Protein AF-A0A259H7H2-F1 (afdb_monomer_lite)

Secondary structure (DSSP, 8-state):
----PPP--------PPPEE-SSSEEEEEEETTTT---S-EEEEEEEEEPPTT--TTT-EEEESS----EEEEETTEEEEEEEEE-TT--EEEEEEETTTT-GGG-TTTTTTTS---TTHHHHHHHHHHHHHHHHHHHHHHHHHHHHTTBGGG-------SSPPTT--HHHHHHHHHS---HHHHHHHHHHHHHTTSEEEEEE--TTSTTEEEEEE-----TT--HHHHHIIIIII-SSSSEEEHHHHHHHHHHTHHHHHHHHHHHHHHTTSB-S-HHHHHHHHHHHHHHHHHHHHHHHHHHHHHHS-HHHHHHHHHHHHHHHHHHHHHHTT-S-TTHHHHHHHHHHHHHHHHTTS-HHHHHHSHHHHHHHHHHHHHHHHHTB-SB-HHHHHHHHHHHHHHHHHHHS-HHHHHHHHHS-HHHHHHHHHHHHHTS--HHHHTTT-

Foldseek 3Di:
DDPDDDDDDDDDDDDFQWDDDDPWKIKTWDDPCVPDDDDKDFKDKDKFFAPPLQFPVFKDKDWPDDDFDWADPHGGIIMTMDGRDDRDGIIIMIMGTPCSVVPPPDVVSVCPVDPPPPQVVVLVVLLCVLVVLLVVLLVVLVVLLLQLAFPVVLDDQAADQDADPPAALLLLLCLAPVDDDLLSLVLLLLVCVLVVQWDWDWDPDPPDPTWIKIFGDPDDCPPDDPLSCCLSDVQRPVDDGMDTPVSSSVSCVVCVVVSSVSSQVSCVVVQFFPPDSLVSLLVSLLVSLVSCLVSLVSQLVSCVVPDHVVVSVVSVVVNVVSVVVNVCSNVPPDDPVVLVVNVVVLVCVVVVVVVDDPCCCVSHPNVSVVVSSVSSVVSSVRRDSTGSVNSVSNSSLVSNLVVLVPDDPVNCVVVCVVPVSVPSVSVSSPSSSVPCVVPPVVPD

Sequence (444 aa):
QSDHHYRYIINYKETLIPQYVNEHTDTIKWDLLNNQQFNNVQHFEAHIHLPEQLNKTNIQVSFSSGHPEVKWINDQYFTFNADDFYITDQILTLSYPKGLMGQTNNPALTAKNTKPFAGSEKLDSLIYWQFVILCLYIVFLYYTARQYGSFAAIGSIPVRYEPPEGISLLQSGYIIDEKNNAQDFLAAVIELASMGYLHIKMMNESYAKDLMYLEKTDKDPDPLTVDQNYLLNRILFLEGDVTQVSSAKKTFFGKFQALNSQLRDGLKLKGILHFDIKIAQRSFIVKSYLAALPVFAFFTYTTFIFYDYKFAGIMIAFMLFFIIYAIGAALGGKDAKMGVYALYFMLLFPFIVLAGSLKVLLVGPMFALPVISLTISYFYRKISHLTGKGLKTYKELLGYKEFVERTELPRLEHLLKDHPEHIEKSLSYALIFTTIKHKFMSKF

Structure (mmCIF, N/CA/C/O backbone):
data_AF-A0A259H7H2-F1
#
_entry.id   AF-A0A259H7H2-F1
#
loop_
_atom_site.group_PDB
_atom_site.id
_atom_site.type_symbol
_atom_site.label_atom_id
_atom_site.label_alt_id
_atom_site.label_comp_id
_atom_site.label_asym_id
_atom_site.label_entity_id
_atom_site.label_seq_id
_atom_site.pdbx_PDB_ins_code
_atom_site.Cartn_x
_atom_site.Cartn_y
_atom_site.Cartn_z
_atom_site.occupancy
_atom_site.B_iso_or_equiv
_atom_site.auth_seq_id
_atom_site.auth_comp_id
_atom_site.auth_asym_id
_atom_site.auth_atom_id
_atom_site.pdbx_PDB_model_num
ATOM 1 N N . GLN A 1 1 ? 66.440 26.274 -61.531 1.00 40.31 1 GLN A N 1
ATOM 2 C CA . GLN A 1 1 ? 65.532 25.195 -61.096 1.00 40.31 1 GLN A CA 1
ATOM 3 C C . GLN A 1 1 ? 64.807 24.715 -62.335 1.00 40.31 1 GLN A C 1
ATOM 5 O O . GLN A 1 1 ? 64.254 25.545 -63.039 1.00 40.31 1 GLN A O 1
ATOM 10 N N . SER A 1 2 ? 64.933 23.437 -62.677 1.00 43.69 2 SER A N 1
ATOM 11 C CA . SER A 1 2 ? 64.184 22.830 -63.776 1.00 43.69 2 SER A CA 1
ATOM 12 C C . SER A 1 2 ? 62.744 22.605 -63.316 1.00 43.69 2 SER A C 1
ATOM 14 O O . SER A 1 2 ? 62.509 21.761 -62.452 1.00 43.69 2 SER A O 1
ATOM 16 N N . ASP A 1 3 ? 61.797 23.371 -63.861 1.00 46.47 3 ASP A N 1
ATOM 17 C CA . ASP A 1 3 ? 60.370 23.093 -63.687 1.00 46.47 3 ASP A CA 1
ATOM 18 C C . ASP A 1 3 ? 60.039 21.812 -64.450 1.00 46.47 3 ASP A C 1
ATOM 20 O O . ASP A 1 3 ? 59.937 21.774 -65.678 1.00 46.47 3 ASP A O 1
ATOM 24 N N . HIS A 1 4 ? 59.945 20.715 -63.708 1.00 55.16 4 HIS A N 1
ATOM 25 C CA . HIS A 1 4 ? 59.465 19.455 -64.243 1.00 55.16 4 HIS A CA 1
ATOM 26 C C . HIS A 1 4 ? 57.936 19.493 -64.255 1.00 55.16 4 HIS A C 1
ATOM 28 O O . HIS A 1 4 ? 57.293 19.303 -63.224 1.00 55.16 4 HIS A O 1
ATOM 34 N N . HIS A 1 5 ? 57.351 19.732 -65.428 1.00 60.19 5 HIS A N 1
ATOM 35 C CA . HIS A 1 5 ? 55.920 19.542 -65.642 1.00 60.19 5 HIS A CA 1
ATOM 36 C C . HIS A 1 5 ? 55.629 18.047 -65.796 1.00 60.19 5 HIS A C 1
ATOM 38 O O . HIS A 1 5 ? 56.093 17.402 -66.738 1.00 60.19 5 HIS A O 1
ATOM 44 N N . TYR A 1 6 ? 54.850 17.492 -64.871 1.00 62.91 6 TYR A N 1
ATOM 45 C CA . TYR A 1 6 ? 54.392 16.108 -64.929 1.00 62.91 6 TYR A CA 1
ATOM 46 C C . TYR A 1 6 ? 52.948 16.072 -65.428 1.00 62.91 6 TYR A C 1
ATOM 48 O O . TYR A 1 6 ? 52.072 16.706 -64.844 1.00 62.91 6 TYR A O 1
ATOM 56 N N . ARG A 1 7 ? 52.693 15.317 -66.503 1.00 71.19 7 ARG A N 1
ATOM 57 C CA . ARG A 1 7 ? 51.336 15.034 -66.983 1.00 71.19 7 ARG A CA 1
ATOM 58 C C . ARG A 1 7 ? 50.889 13.677 -66.453 1.00 71.19 7 ARG A C 1
ATOM 60 O O . ARG A 1 7 ? 51.499 12.662 -66.779 1.00 71.19 7 ARG A O 1
ATOM 67 N N . TYR A 1 8 ? 49.799 13.666 -65.694 1.00 66.81 8 TYR A N 1
ATOM 68 C CA . TYR A 1 8 ? 49.140 12.447 -65.233 1.00 66.81 8 TYR A CA 1
ATOM 69 C C . TYR A 1 8 ? 47.856 12.233 -66.035 1.00 66.81 8 TYR A C 1
ATOM 71 O O . TYR A 1 8 ? 47.101 13.174 -66.262 1.00 66.81 8 TYR A O 1
ATOM 79 N N . ILE A 1 9 ? 47.619 11.001 -66.486 1.00 69.81 9 ILE A N 1
ATOM 80 C CA . ILE A 1 9 ? 46.364 10.595 -67.129 1.00 69.81 9 ILE A CA 1
ATOM 81 C C . ILE A 1 9 ? 45.773 9.486 -66.269 1.00 69.81 9 ILE A C 1
ATOM 83 O O . ILE A 1 9 ? 46.378 8.422 -66.131 1.00 69.81 9 ILE A O 1
ATOM 87 N N . ILE A 1 10 ? 44.607 9.744 -65.681 1.00 65.50 10 ILE A N 1
ATOM 88 C CA . ILE A 1 10 ? 43.907 8.797 -64.814 1.00 65.50 10 ILE A CA 1
ATOM 89 C C . ILE A 1 10 ? 42.631 8.369 -65.533 1.00 65.50 10 ILE A C 1
ATOM 91 O O . ILE A 1 10 ? 41.692 9.147 -65.664 1.00 65.50 10 ILE A O 1
ATOM 95 N N . ASN A 1 11 ? 42.601 7.119 -65.993 1.00 65.25 11 ASN A N 1
ATOM 96 C CA . ASN A 1 11 ? 41.414 6.510 -66.583 1.00 65.25 11 ASN A CA 1
ATOM 97 C C . ASN A 1 11 ? 40.852 5.492 -65.599 1.00 65.25 11 ASN A C 1
ATOM 99 O O . ASN A 1 11 ? 41.526 4.518 -65.262 1.00 65.25 11 ASN A O 1
ATOM 103 N N . TYR A 1 12 ? 39.619 5.697 -65.151 1.00 60.41 12 TYR A N 1
ATOM 104 C CA . TYR A 1 12 ? 38.963 4.771 -64.243 1.00 60.41 12 TYR A CA 1
ATOM 105 C C . TYR A 1 12 ? 37.462 4.714 -64.508 1.00 60.41 12 TYR A C 1
ATOM 107 O O . TYR A 1 12 ? 36.858 5.645 -65.037 1.00 60.41 12 TYR A O 1
ATOM 115 N N . LYS A 1 13 ? 36.867 3.572 -64.163 1.00 63.94 13 LYS A N 1
ATOM 116 C CA . LYS A 1 13 ? 35.430 3.333 -64.241 1.00 63.94 13 LYS A CA 1
ATOM 117 C C . LYS A 1 13 ? 34.931 3.096 -62.828 1.00 63.94 13 LYS A C 1
ATOM 119 O O . LYS A 1 13 ? 35.298 2.098 -62.212 1.00 63.94 13 LYS A O 1
ATOM 124 N N . GLU A 1 14 ? 34.105 4.002 -62.327 1.00 62.03 14 GLU A N 1
ATOM 125 C CA . GLU A 1 14 ? 33.578 3.926 -60.969 1.00 62.03 14 GLU A CA 1
ATOM 126 C C . GLU A 1 14 ? 32.071 3.667 -60.977 1.00 62.03 14 GLU A C 1
ATOM 128 O O . GLU A 1 14 ? 31.337 4.167 -61.828 1.00 62.03 14 GLU A O 1
ATOM 133 N N . THR A 1 15 ? 31.607 2.841 -60.038 1.00 59.81 15 THR A N 1
ATOM 134 C CA . THR A 1 15 ? 30.173 2.619 -59.820 1.00 59.81 15 THR A CA 1
ATOM 135 C C . THR A 1 15 ? 29.727 3.520 -58.681 1.00 59.81 15 THR A C 1
ATOM 137 O O . THR A 1 15 ? 29.912 3.190 -57.510 1.00 59.81 15 THR A O 1
ATOM 140 N N . LEU A 1 16 ? 29.169 4.675 -59.029 1.00 62.53 16 LEU A N 1
ATOM 141 C CA . LEU A 1 16 ? 28.731 5.660 -58.048 1.00 62.53 16 LEU A CA 1
ATOM 142 C C . LEU A 1 16 ? 27.318 5.355 -57.568 1.00 62.53 16 LEU A C 1
ATOM 144 O O . LEU A 1 16 ? 26.417 5.063 -58.356 1.00 62.53 16 LEU A O 1
ATOM 148 N N . ILE A 1 17 ? 27.138 5.444 -56.252 1.00 60.00 17 ILE A N 1
ATOM 149 C CA . ILE A 1 17 ? 25.849 5.233 -55.607 1.00 60.00 17 ILE A CA 1
ATOM 150 C C . ILE A 1 17 ? 25.136 6.584 -55.487 1.00 60.00 17 ILE A C 1
ATOM 152 O O . ILE A 1 17 ? 25.663 7.495 -54.844 1.00 60.00 17 ILE A O 1
ATOM 156 N N . PRO A 1 18 ? 23.940 6.722 -56.069 1.00 63.75 18 PRO A N 1
ATOM 157 C CA . PRO A 1 18 ? 23.133 7.919 -55.913 1.00 63.75 18 PRO A CA 1
ATOM 158 C C . PRO A 1 18 ? 22.669 8.122 -54.470 1.00 63.75 18 PRO A C 1
ATOM 160 O O . PRO A 1 18 ? 22.304 7.181 -53.766 1.00 63.75 18 PRO A O 1
ATOM 163 N N . GLN A 1 19 ? 22.700 9.377 -54.035 1.00 59.31 19 GLN A N 1
ATOM 164 C CA . GLN A 1 19 ? 22.221 9.839 -52.743 1.00 59.31 19 GLN A CA 1
ATOM 165 C C . GLN A 1 19 ? 20.879 10.552 -52.920 1.00 59.31 19 GLN A C 1
ATOM 167 O O . GLN A 1 19 ? 20.743 11.472 -53.735 1.00 59.31 19 GLN A O 1
ATOM 172 N N . TYR A 1 20 ? 19.898 10.132 -52.121 1.00 56.78 20 TYR A N 1
ATOM 173 C CA . TYR A 1 20 ? 18.586 10.763 -52.055 1.00 56.78 20 TYR A CA 1
ATOM 174 C C . TYR A 1 20 ? 18.688 12.105 -51.327 1.00 56.78 20 TYR A C 1
ATOM 176 O O . TYR A 1 20 ? 19.121 12.143 -50.173 1.00 56.78 20 TYR A O 1
ATOM 184 N N . VAL A 1 21 ? 18.298 13.194 -51.996 1.00 51.59 21 VAL A N 1
ATOM 185 C CA . VAL A 1 21 ? 18.372 14.549 -51.424 1.00 51.59 21 VAL A CA 1
ATOM 186 C C . VAL A 1 21 ? 16.986 15.158 -51.225 1.00 51.59 21 VAL A C 1
ATOM 188 O O . VAL A 1 21 ? 16.767 15.730 -50.165 1.00 51.59 21 VAL A O 1
ATOM 191 N N . ASN A 1 22 ? 16.045 15.010 -52.171 1.00 54.28 22 ASN A N 1
ATOM 192 C CA . ASN A 1 22 ? 14.716 15.645 -52.114 1.00 54.28 22 ASN A CA 1
ATOM 193 C C . ASN A 1 22 ? 13.611 14.806 -52.796 1.00 54.28 22 ASN A C 1
ATOM 195 O O . ASN A 1 22 ? 13.895 13.858 -53.522 1.00 54.28 22 ASN A O 1
ATOM 199 N N . GLU A 1 23 ? 12.334 15.178 -52.610 1.00 54.78 23 GLU A N 1
ATOM 200 C CA . GLU A 1 23 ? 11.162 14.443 -53.137 1.00 54.78 23 GLU A CA 1
ATOM 201 C C . GLU A 1 23 ? 11.128 14.270 -54.671 1.00 54.78 23 GLU A C 1
ATOM 203 O O . GLU A 1 23 ? 10.467 13.349 -55.158 1.00 54.78 23 GLU A O 1
ATOM 208 N N . HIS A 1 24 ? 11.877 15.084 -55.428 1.00 57.22 24 HIS A N 1
ATOM 209 C CA . HIS A 1 24 ? 11.812 15.137 -56.896 1.00 57.22 24 HIS A CA 1
ATOM 210 C C . HIS A 1 24 ? 13.124 14.814 -57.640 1.00 57.22 24 HIS A C 1
ATOM 212 O O . HIS A 1 24 ? 13.072 14.573 -58.848 1.00 57.22 24 HIS A O 1
ATOM 218 N N . THR A 1 25 ? 14.283 14.779 -56.970 1.00 64.56 25 THR A N 1
ATOM 219 C CA . THR A 1 25 ? 15.594 14.611 -57.631 1.00 64.56 25 THR A CA 1
ATOM 220 C C . THR A 1 25 ? 16.546 13.694 -56.861 1.00 64.56 25 THR A C 1
ATOM 222 O O . THR A 1 25 ? 16.659 13.774 -55.635 1.00 64.56 25 THR A O 1
ATOM 225 N N . ASP A 1 26 ? 17.268 12.856 -57.608 1.00 72.12 26 ASP A N 1
ATOM 226 C CA . ASP A 1 26 ? 18.377 12.037 -57.115 1.00 72.12 26 ASP A CA 1
ATOM 227 C C . ASP A 1 26 ? 19.703 12.726 -57.473 1.00 72.12 26 ASP A C 1
ATOM 229 O O . ASP A 1 26 ? 19.821 13.361 -58.527 1.00 72.12 26 ASP A O 1
ATOM 233 N N . THR A 1 27 ? 20.709 12.623 -56.598 1.00 74.88 27 THR A N 1
ATOM 234 C CA . THR A 1 27 ? 22.019 13.260 -56.825 1.00 74.88 27 THR A CA 1
ATOM 235 C C . THR A 1 27 ? 23.160 12.257 -56.745 1.00 74.88 27 THR A C 1
ATOM 237 O O . THR A 1 27 ? 23.163 11.373 -55.893 1.00 74.88 27 THR A O 1
ATOM 240 N N . ILE A 1 28 ? 24.159 12.393 -57.610 1.00 76.19 28 ILE A N 1
ATOM 241 C CA . ILE A 1 28 ? 25.431 11.675 -57.508 1.00 76.19 28 ILE A CA 1
ATOM 242 C C . ILE A 1 28 ? 26.509 12.692 -57.173 1.00 76.19 28 ILE A C 1
ATOM 244 O O . ILE A 1 28 ? 26.670 13.677 -57.887 1.00 76.19 28 ILE A O 1
ATOM 248 N N . LYS A 1 29 ? 27.241 12.432 -56.092 1.00 73.38 29 LYS A N 1
ATOM 249 C CA . LYS A 1 29 ? 28.417 13.194 -55.680 1.00 73.38 29 LYS A CA 1
ATOM 250 C C . LYS A 1 29 ? 29.661 12.389 -56.023 1.00 73.38 29 LYS A C 1
ATOM 252 O O . LYS A 1 29 ? 29.806 11.273 -55.527 1.00 73.38 29 LYS A O 1
ATOM 257 N N . TRP A 1 30 ? 30.526 12.945 -56.859 1.00 71.19 30 TRP A N 1
ATOM 258 C CA . TRP A 1 30 ? 31.744 12.294 -57.324 1.00 71.19 30 TRP A CA 1
ATOM 259 C C . TRP A 1 30 ? 32.967 13.153 -57.019 1.00 71.19 30 TRP A C 1
ATOM 261 O O . TRP A 1 30 ? 33.048 14.300 -57.456 1.00 71.19 30 TRP A O 1
ATOM 271 N N . ASP A 1 31 ? 33.915 12.590 -56.275 1.00 74.12 31 ASP A N 1
ATOM 272 C CA . ASP A 1 31 ? 35.268 13.130 -56.165 1.00 74.12 31 ASP A CA 1
ATOM 273 C C . ASP A 1 31 ? 36.122 12.589 -57.320 1.00 74.12 31 ASP A C 1
ATOM 275 O O . ASP A 1 31 ? 36.497 11.416 -57.339 1.00 74.12 31 ASP A O 1
ATOM 279 N N . LEU A 1 32 ? 36.412 13.452 -58.296 1.00 68.94 32 LEU A N 1
ATOM 280 C CA . LEU A 1 32 ? 37.101 13.067 -59.528 1.00 68.94 32 LEU A CA 1
ATOM 281 C C . LEU A 1 32 ? 38.581 12.714 -59.322 1.00 68.94 32 LEU A C 1
ATOM 283 O O . LEU A 1 32 ? 39.168 12.057 -60.186 1.00 68.94 32 LEU A O 1
ATOM 287 N N . LEU A 1 33 ? 39.177 13.129 -58.200 1.00 66.75 33 LEU A N 1
ATOM 288 C CA . LEU A 1 33 ? 40.575 12.856 -57.861 1.00 66.75 33 LEU A CA 1
ATOM 289 C C . LEU A 1 33 ? 40.726 11.642 -56.934 1.00 66.75 33 LEU A C 1
ATOM 291 O O . LEU A 1 33 ? 41.854 11.273 -56.603 1.00 66.75 33 LEU A O 1
ATOM 295 N N . ASN A 1 34 ? 39.613 10.995 -56.554 1.00 58.50 34 ASN A N 1
ATOM 296 C CA . ASN A 1 34 ? 39.560 9.786 -55.728 1.00 58.50 34 ASN A CA 1
ATOM 297 C C . ASN A 1 34 ? 40.529 9.846 -54.530 1.00 58.50 34 ASN A C 1
ATOM 299 O O . ASN A 1 34 ? 41.336 8.938 -54.310 1.00 58.50 34 ASN A O 1
ATOM 303 N N . ASN A 1 35 ? 40.483 10.955 -53.780 1.00 56.53 35 ASN A N 1
ATOM 304 C CA . ASN A 1 35 ? 41.313 11.191 -52.598 1.00 56.53 35 ASN A CA 1
ATOM 305 C C . ASN A 1 35 ? 42.848 11.168 -52.824 1.00 56.53 35 ASN A C 1
ATOM 307 O O . ASN A 1 35 ? 43.611 11.064 -51.857 1.00 56.53 35 ASN A O 1
ATOM 311 N N . GLN A 1 36 ? 43.337 11.251 -54.068 1.00 58.78 36 GLN A N 1
ATOM 312 C CA . GLN A 1 36 ? 44.773 11.360 -54.337 1.00 58.78 36 GLN A CA 1
ATOM 313 C C . GLN A 1 36 ? 45.268 12.787 -54.092 1.00 58.78 36 GLN A C 1
ATOM 315 O O . GLN A 1 36 ? 44.780 13.750 -54.681 1.00 58.78 36 GLN A O 1
ATOM 320 N N . GLN A 1 37 ? 46.275 12.919 -53.226 1.00 57.31 37 GLN A N 1
ATOM 321 C CA . GLN A 1 37 ? 46.863 14.213 -52.892 1.00 57.31 37 GLN A CA 1
ATOM 322 C C . GLN A 1 37 ? 47.901 14.621 -53.934 1.00 57.31 37 GLN A C 1
ATOM 324 O O . GLN A 1 37 ? 49.095 14.356 -53.793 1.00 57.31 37 GLN A O 1
ATOM 329 N N . PHE A 1 38 ? 47.437 15.278 -54.990 1.00 62.97 38 PHE A N 1
ATOM 330 C CA . PHE A 1 38 ? 48.308 16.117 -55.802 1.00 62.97 38 PHE A CA 1
ATOM 331 C C . PHE A 1 38 ? 48.513 17.443 -55.060 1.00 62.97 38 PHE A C 1
ATOM 333 O O . PHE A 1 38 ? 47.587 17.964 -54.449 1.00 62.97 38 PHE A O 1
ATOM 340 N N . ASN A 1 39 ? 49.729 17.984 -55.071 1.00 56.03 39 ASN A N 1
ATOM 341 C CA . ASN A 1 39 ? 49.993 19.323 -54.554 1.00 56.03 39 ASN A CA 1
ATOM 342 C C . ASN A 1 39 ? 50.104 20.260 -55.758 1.00 56.03 39 ASN A C 1
ATOM 344 O O . ASN A 1 39 ? 51.037 20.114 -56.541 1.00 56.03 39 ASN A O 1
ATOM 348 N N . ASN A 1 40 ? 49.172 21.211 -55.873 1.00 61.94 40 ASN A N 1
ATOM 349 C CA . ASN A 1 40 ? 49.157 22.286 -56.873 1.00 61.94 40 ASN A CA 1
ATOM 350 C C . ASN A 1 40 ? 48.965 21.812 -58.337 1.00 61.94 40 ASN A C 1
ATOM 352 O O . ASN A 1 40 ? 49.930 21.563 -59.059 1.00 61.94 40 ASN A O 1
ATOM 356 N N . VAL A 1 41 ? 47.709 21.696 -58.790 1.00 65.94 41 VAL A N 1
ATOM 357 C CA . VAL A 1 41 ? 47.361 21.316 -60.174 1.00 65.94 41 VAL A CA 1
ATOM 358 C C . VAL A 1 41 ? 47.150 22.582 -61.012 1.00 65.94 41 VAL A C 1
ATOM 360 O O . VAL A 1 41 ? 46.176 23.300 -60.818 1.00 65.94 41 VAL A O 1
ATOM 363 N N . GLN A 1 42 ? 48.063 22.847 -61.953 1.00 66.38 42 GLN A N 1
ATOM 364 C CA . GLN A 1 42 ? 48.006 24.032 -62.828 1.00 66.38 42 GLN A CA 1
ATOM 365 C C . GLN A 1 42 ? 46.881 23.956 -63.870 1.00 66.38 42 GLN A C 1
ATOM 367 O O . GLN A 1 42 ? 46.267 24.968 -64.184 1.00 66.38 42 GLN A O 1
ATOM 372 N N . HIS A 1 43 ? 46.609 22.759 -64.397 1.00 71.25 43 HIS A N 1
ATOM 373 C CA . HIS A 1 43 ? 45.567 22.525 -65.393 1.00 71.25 43 HIS A CA 1
ATOM 374 C C . HIS A 1 43 ? 44.899 21.173 -65.147 1.00 71.25 43 HIS A C 1
ATOM 376 O O . HIS A 1 43 ? 45.583 20.151 -65.037 1.00 71.25 43 HIS A O 1
ATOM 382 N N . PHE A 1 44 ? 43.571 21.171 -65.078 1.00 74.19 44 PHE A N 1
ATOM 383 C CA . PHE A 1 44 ? 42.752 19.976 -64.929 1.00 74.19 44 PHE A CA 1
ATOM 384 C C . PHE A 1 44 ? 41.761 19.877 -66.087 1.00 74.19 44 PHE A C 1
ATOM 386 O O . PHE A 1 44 ? 40.985 20.798 -66.325 1.00 74.19 44 PHE A O 1
ATOM 393 N N . GLU A 1 45 ? 41.773 18.743 -66.782 1.00 76.50 45 GLU A N 1
ATOM 394 C CA . GLU A 1 45 ? 40.826 18.406 -67.843 1.00 76.50 45 GLU A CA 1
ATOM 395 C C . GLU A 1 45 ? 40.188 17.058 -67.503 1.00 76.50 45 GLU A C 1
ATOM 397 O O . GLU A 1 45 ? 40.888 16.070 -67.260 1.00 76.50 45 GLU A O 1
ATOM 402 N N . ALA A 1 46 ? 38.856 17.022 -67.474 1.00 77.12 46 ALA A N 1
ATOM 403 C CA . ALA A 1 46 ? 38.095 15.808 -67.214 1.00 77.12 46 ALA A CA 1
ATOM 404 C C . ALA A 1 46 ? 37.179 15.468 -68.388 1.00 77.12 46 ALA A C 1
ATOM 406 O O . ALA A 1 46 ? 36.454 16.315 -68.910 1.00 77.12 46 ALA A O 1
ATOM 407 N N . HIS A 1 47 ? 37.178 14.186 -68.747 1.00 79.81 47 HIS A N 1
ATOM 408 C CA . HIS A 1 47 ? 36.340 13.609 -69.789 1.00 79.81 47 HIS A CA 1
ATOM 409 C C . HIS A 1 47 ? 35.350 12.636 -69.150 1.00 79.81 47 HIS A C 1
ATOM 411 O O . HIS A 1 47 ? 35.751 11.575 -68.673 1.00 79.81 47 HIS A O 1
ATOM 417 N N . ILE A 1 48 ? 34.061 12.982 -69.134 1.00 80.81 48 ILE A N 1
ATOM 418 C CA . ILE A 1 48 ? 33.050 12.211 -68.402 1.00 80.81 48 ILE A CA 1
ATOM 419 C C . ILE A 1 48 ? 32.060 11.581 -69.370 1.00 80.81 48 ILE A C 1
ATOM 421 O O . ILE A 1 48 ? 31.360 12.275 -70.104 1.00 80.81 48 ILE A O 1
ATOM 425 N N . HIS A 1 49 ? 31.987 10.250 -69.320 1.00 81.69 49 HIS A N 1
ATOM 426 C CA . HIS A 1 49 ? 30.993 9.446 -70.023 1.00 81.69 49 HIS A CA 1
ATOM 427 C C . HIS A 1 49 ? 29.872 9.023 -69.074 1.00 81.69 49 HIS A C 1
ATOM 429 O O . HIS A 1 49 ? 30.109 8.357 -68.065 1.00 81.69 49 HIS A O 1
ATOM 435 N N . LEU A 1 50 ? 28.648 9.394 -69.429 1.00 80.44 50 LEU A N 1
ATOM 436 C CA . LEU A 1 50 ? 27.432 9.060 -68.704 1.00 80.44 50 LEU A CA 1
ATOM 437 C C . LEU A 1 50 ? 26.843 7.725 -69.195 1.00 80.44 50 LEU A C 1
ATOM 439 O O . LEU A 1 50 ? 27.042 7.347 -70.352 1.00 80.44 50 LEU A O 1
ATOM 443 N N . PRO A 1 51 ? 26.129 6.989 -68.325 1.00 76.38 51 PRO A N 1
ATOM 444 C CA . PRO A 1 51 ? 25.391 5.790 -68.718 1.00 76.38 51 PRO A CA 1
ATOM 445 C C . PRO A 1 51 ? 24.201 6.139 -69.623 1.00 76.38 51 PRO A C 1
ATOM 447 O O . PRO A 1 51 ? 23.681 7.247 -69.560 1.00 76.38 51 PRO A O 1
ATOM 450 N N . GLU A 1 52 ? 23.701 5.164 -70.392 1.00 73.69 52 GLU A N 1
ATOM 451 C CA . GLU A 1 52 ? 22.645 5.377 -71.405 1.00 73.69 52 GLU A CA 1
ATOM 452 C C . GLU A 1 52 ? 21.345 6.017 -70.877 1.00 73.69 52 GLU A C 1
ATOM 454 O O . GLU A 1 52 ? 20.567 6.594 -71.632 1.00 73.69 52 GLU A O 1
ATOM 459 N N . GLN A 1 53 ? 21.108 5.913 -69.571 1.00 72.69 53 GLN A N 1
ATOM 460 C CA . GLN A 1 53 ? 19.924 6.414 -68.870 1.00 72.69 53 GLN A CA 1
ATOM 461 C C . GLN A 1 53 ? 19.992 7.925 -68.566 1.00 72.69 53 GLN A C 1
ATOM 463 O O . GLN A 1 53 ? 18.983 8.537 -68.203 1.00 72.69 53 GLN A O 1
ATOM 468 N N . LEU A 1 54 ? 21.174 8.530 -68.694 1.00 79.25 54 LEU A N 1
ATOM 469 C CA . LEU A 1 54 ? 21.488 9.896 -68.294 1.00 79.25 54 LEU A CA 1
ATOM 470 C C . LEU A 1 54 ? 21.979 10.702 -69.506 1.00 79.25 54 LEU A C 1
ATOM 472 O O . LEU A 1 54 ? 22.998 10.372 -70.101 1.00 79.25 54 LEU A O 1
ATOM 476 N N . ASN A 1 55 ? 21.272 11.786 -69.830 1.00 78.25 55 ASN A N 1
ATOM 477 C CA . ASN A 1 55 ? 21.505 12.640 -70.992 1.00 78.25 55 ASN A CA 1
ATOM 478 C C . ASN A 1 55 ? 21.567 14.133 -70.609 1.00 78.25 55 ASN A C 1
ATOM 480 O O . ASN A 1 55 ? 21.067 14.560 -69.568 1.00 78.25 55 ASN A O 1
ATOM 484 N N . LYS A 1 56 ? 22.087 14.973 -71.508 1.00 78.62 56 LYS A N 1
ATOM 485 C CA . LYS A 1 56 ? 22.184 16.437 -71.333 1.00 78.62 56 LYS A CA 1
ATOM 486 C C . LYS A 1 56 ? 20.888 17.126 -70.871 1.00 78.62 56 LYS A C 1
ATOM 488 O O . LYS A 1 56 ? 20.945 18.116 -70.150 1.00 78.62 56 LYS A O 1
ATOM 493 N N . THR A 1 57 ? 19.720 16.644 -71.292 1.00 75.06 57 THR A N 1
ATOM 494 C CA . THR A 1 57 ? 18.421 17.263 -70.970 1.00 75.06 57 THR A CA 1
ATOM 495 C C . THR A 1 57 ? 17.874 16.876 -69.598 1.00 75.06 57 THR A C 1
ATOM 497 O O . THR A 1 57 ? 17.006 17.577 -69.081 1.00 75.06 57 THR A O 1
ATOM 500 N N . ASN A 1 58 ? 18.355 15.778 -69.006 1.00 77.81 58 ASN A N 1
ATOM 501 C CA . ASN A 1 58 ? 17.848 15.244 -67.742 1.00 77.81 58 ASN A CA 1
ATOM 502 C C . ASN A 1 58 ? 18.863 15.343 -66.590 1.00 77.81 58 ASN A C 1
ATOM 504 O O . ASN A 1 58 ? 18.581 14.847 -65.502 1.00 77.81 58 ASN A O 1
ATOM 508 N N . ILE A 1 59 ? 20.004 16.008 -66.802 1.00 81.81 59 ILE A N 1
ATOM 509 C CA . ILE A 1 59 ? 21.030 16.221 -65.780 1.00 81.81 59 ILE A CA 1
ATOM 510 C C . ILE A 1 59 ? 21.317 17.705 -65.607 1.00 81.81 59 ILE A C 1
ATOM 512 O O . ILE A 1 59 ? 21.555 18.434 -66.567 1.00 81.81 59 ILE A O 1
ATOM 516 N N . GLN A 1 60 ? 21.409 18.118 -64.350 1.00 79.69 60 GLN A N 1
ATOM 517 C CA . GLN A 1 60 ? 22.028 19.369 -63.955 1.00 79.69 60 GLN A CA 1
ATOM 518 C C . GLN A 1 60 ? 23.395 19.079 -63.327 1.00 79.69 60 GLN A C 1
ATOM 520 O O . GLN A 1 60 ? 23.487 18.372 -62.321 1.00 79.69 60 GLN A O 1
ATOM 525 N N . VAL A 1 61 ? 24.451 19.622 -63.937 1.00 79.56 61 VAL A N 1
ATOM 526 C CA . VAL A 1 61 ? 25.834 19.502 -63.458 1.00 79.56 61 VAL A CA 1
ATOM 527 C C . VAL A 1 61 ? 26.164 20.709 -62.586 1.00 79.56 61 VAL A C 1
ATOM 529 O O . VAL A 1 61 ? 26.021 21.848 -63.031 1.00 79.56 61 VAL A O 1
ATOM 532 N N . SER A 1 62 ? 26.603 20.475 -61.353 1.00 75.94 62 SER A N 1
ATOM 533 C CA . SER A 1 62 ? 27.088 21.519 -60.451 1.00 75.94 62 SER A CA 1
ATOM 534 C C . SER A 1 62 ? 28.386 21.106 -59.761 1.00 75.94 62 SER A C 1
ATOM 536 O O . SER A 1 62 ? 28.668 19.924 -59.566 1.00 75.94 62 SER A O 1
ATOM 538 N N . PHE A 1 63 ? 29.186 22.104 -59.395 1.00 73.44 63 PHE A N 1
ATOM 539 C CA . PHE A 1 63 ? 30.470 21.939 -58.718 1.00 73.44 63 PHE A CA 1
ATOM 540 C C . PHE A 1 63 ? 30.386 22.603 -57.340 1.00 73.44 63 PHE A C 1
ATOM 542 O O . PHE A 1 63 ? 29.736 23.641 -57.200 1.00 73.44 63 PHE A O 1
ATOM 549 N N . SER A 1 64 ? 30.996 22.006 -56.309 1.00 64.31 64 SER A N 1
ATOM 550 C CA . SER A 1 64 ? 30.958 22.562 -54.944 1.00 64.31 64 SER A CA 1
ATOM 551 C C . SER A 1 64 ? 31.796 23.831 -54.775 1.00 64.31 64 SER A C 1
ATOM 553 O O . SER A 1 64 ? 31.485 24.648 -53.911 1.00 64.31 64 SER A O 1
ATOM 555 N N . SER A 1 65 ? 32.817 24.036 -55.607 1.00 57.78 65 SER A N 1
ATOM 556 C CA . SER A 1 65 ? 33.479 25.331 -55.763 1.00 57.78 65 SER A CA 1
ATOM 557 C C . SER A 1 65 ? 33.900 25.539 -57.222 1.00 57.78 65 SER A C 1
ATOM 559 O O . SER A 1 65 ? 34.188 24.580 -57.929 1.00 57.78 65 SER A O 1
ATOM 561 N N . GLY A 1 66 ? 33.861 26.788 -57.694 1.00 62.41 66 GLY A N 1
ATOM 562 C CA . GLY A 1 66 ? 34.098 27.136 -59.100 1.00 62.41 66 GLY A CA 1
ATOM 563 C C . GLY A 1 66 ? 32.904 26.894 -60.040 1.00 62.41 66 GLY A C 1
ATOM 564 O O . GLY A 1 66 ? 31.948 26.188 -59.722 1.00 62.41 66 GLY A O 1
ATOM 565 N N . HIS A 1 67 ? 32.966 27.511 -61.223 1.00 62.47 67 HIS A N 1
ATOM 566 C CA . HIS A 1 67 ? 32.006 27.321 -62.317 1.00 62.47 67 HIS A CA 1
ATOM 567 C C . HIS A 1 67 ? 32.758 27.076 -63.633 1.00 62.47 67 HIS A C 1
ATOM 569 O O . HIS A 1 67 ? 32.747 27.944 -64.508 1.00 62.47 67 HIS A O 1
ATOM 575 N N . PRO A 1 68 ? 33.469 25.940 -63.769 1.00 70.25 68 PRO A N 1
ATOM 576 C CA . PRO A 1 68 ? 34.140 25.617 -65.020 1.00 70.25 68 PRO A CA 1
ATOM 577 C C . PRO A 1 68 ? 33.108 25.477 -66.146 1.00 70.25 68 PRO A C 1
ATOM 579 O O . PRO A 1 68 ? 31.997 24.977 -65.944 1.00 70.25 68 PRO A O 1
ATOM 582 N N . GLU A 1 69 ? 33.465 25.946 -67.339 1.00 73.25 69 GLU A N 1
ATOM 583 C CA . GLU A 1 69 ? 32.588 25.860 -68.503 1.00 73.25 69 GLU A CA 1
ATOM 584 C C . GLU A 1 69 ? 32.482 24.398 -68.963 1.00 73.25 69 GLU A C 1
ATOM 586 O O . GLU A 1 69 ? 33.475 23.773 -69.343 1.00 73.25 69 GLU A O 1
ATOM 591 N N . VAL A 1 70 ? 31.267 23.845 -68.930 1.00 80.00 70 VAL A N 1
ATOM 592 C CA . VAL A 1 70 ? 30.993 22.467 -69.356 1.00 80.00 70 VAL A CA 1
ATOM 593 C C . VAL A 1 70 ? 30.690 22.437 -70.852 1.00 80.00 70 VAL A C 1
ATOM 595 O O . VAL A 1 70 ? 29.663 22.954 -71.301 1.00 80.00 70 VAL A O 1
ATOM 598 N N . LYS A 1 71 ? 31.550 21.775 -71.628 1.00 81.38 71 LYS A N 1
ATOM 599 C CA . LYS A 1 71 ? 31.386 21.584 -73.072 1.00 81.38 71 LYS A CA 1
ATOM 600 C C . LYS A 1 71 ? 30.855 20.183 -73.355 1.00 81.38 71 LYS A C 1
ATOM 602 O O . LYS A 1 71 ? 31.518 19.180 -73.117 1.00 81.38 71 LYS A O 1
ATOM 607 N N . TRP A 1 72 ? 29.635 20.115 -73.876 1.00 81.19 72 TRP A N 1
ATOM 608 C CA . TRP A 1 72 ? 29.009 18.858 -74.285 1.00 81.19 72 TRP A CA 1
ATOM 609 C C . TRP A 1 72 ? 29.440 18.500 -75.705 1.00 81.19 72 TRP A C 1
ATOM 611 O O . TRP A 1 72 ? 29.221 19.285 -76.626 1.00 81.19 72 TRP A O 1
ATOM 621 N N . ILE A 1 73 ? 30.026 17.319 -75.876 1.00 81.06 73 ILE A N 1
ATOM 622 C CA . ILE A 1 73 ? 30.451 16.799 -77.183 1.00 81.06 73 ILE A CA 1
ATOM 623 C C . ILE A 1 73 ? 29.324 15.961 -77.807 1.00 81.06 73 ILE A C 1
ATOM 625 O O . ILE A 1 73 ? 29.121 16.008 -79.017 1.00 81.06 73 ILE A O 1
ATOM 629 N N . ASN A 1 74 ? 28.557 15.234 -76.988 1.00 80.25 74 ASN A N 1
ATOM 630 C CA . ASN A 1 74 ? 27.300 14.578 -77.366 1.00 80.25 74 ASN A CA 1
ATOM 631 C C . ASN A 1 74 ? 26.366 14.478 -76.141 1.00 80.25 74 ASN A C 1
ATOM 633 O O . ASN A 1 74 ? 26.720 14.963 -75.071 1.00 80.25 74 ASN A O 1
ATOM 637 N N . ASP A 1 75 ? 25.192 13.852 -76.265 1.00 79.19 75 ASP A N 1
ATOM 638 C CA . ASP A 1 75 ? 24.196 13.807 -75.180 1.00 79.19 75 ASP A CA 1
ATOM 639 C C . ASP A 1 75 ? 24.650 13.065 -73.910 1.00 79.19 75 ASP A C 1
ATOM 641 O O . ASP A 1 75 ? 24.055 13.277 -72.856 1.00 79.19 75 ASP A O 1
ATOM 645 N N . GLN A 1 76 ? 25.706 12.248 -73.981 1.00 80.75 76 GLN A N 1
ATOM 646 C CA . GLN A 1 76 ? 26.213 11.403 -72.889 1.00 80.75 76 GLN A CA 1
ATOM 647 C C . GLN A 1 76 ? 27.681 11.684 -72.543 1.00 80.75 76 GLN A C 1
ATOM 649 O O . GLN A 1 76 ? 28.260 11.007 -71.696 1.00 80.75 76 GLN A O 1
ATOM 654 N N . TYR A 1 77 ? 28.303 12.661 -73.199 1.00 81.88 77 TYR A N 1
ATOM 655 C CA . TYR A 1 77 ? 29.726 12.936 -73.074 1.00 81.88 77 TYR A CA 1
ATOM 656 C C . TYR A 1 77 ? 29.972 14.434 -72.978 1.00 81.88 77 TYR A C 1
ATOM 658 O O . TYR A 1 77 ? 29.645 15.204 -73.891 1.00 81.88 77 TYR A O 1
ATOM 666 N N . PHE A 1 78 ? 30.582 14.839 -71.869 1.00 83.38 78 PHE A N 1
ATOM 667 C CA . PHE A 1 78 ? 30.971 16.220 -71.639 1.00 83.38 78 PHE A CA 1
ATOM 668 C C . PHE A 1 78 ? 32.391 16.316 -71.100 1.00 83.38 78 PHE A C 1
ATOM 670 O O . PHE A 1 78 ? 32.913 15.395 -70.464 1.00 83.38 78 PHE A O 1
ATOM 677 N N . THR A 1 79 ? 33.000 17.464 -71.365 1.00 81.38 79 THR A N 1
ATOM 678 C CA . THR A 1 79 ? 34.327 17.819 -70.884 1.00 81.38 79 THR A CA 1
ATOM 679 C C . THR A 1 79 ? 34.278 19.157 -70.176 1.00 81.38 79 THR A C 1
ATOM 681 O O . THR A 1 79 ? 33.432 20.008 -70.465 1.00 81.38 79 THR A O 1
ATOM 684 N N . PHE A 1 80 ? 35.171 19.340 -69.216 1.00 81.56 80 PHE A N 1
ATOM 685 C CA . PHE A 1 80 ? 35.382 20.636 -68.595 1.00 81.56 80 PHE A CA 1
ATOM 686 C C . PHE A 1 80 ? 36.853 20.791 -68.233 1.00 81.56 80 PHE A C 1
ATOM 688 O O . PHE A 1 80 ? 37.522 19.814 -67.880 1.00 81.56 80 PHE A O 1
ATOM 695 N N . ASN A 1 81 ? 37.317 22.036 -68.315 1.00 77.31 81 ASN A N 1
ATOM 696 C CA . ASN A 1 81 ? 38.694 22.404 -68.027 1.00 77.31 81 ASN A CA 1
ATOM 697 C C . ASN A 1 81 ? 38.698 23.439 -66.903 1.00 77.31 81 ASN A C 1
ATOM 699 O O . ASN A 1 81 ? 37.824 24.310 -66.856 1.00 77.31 81 ASN A O 1
ATOM 703 N N . ALA A 1 82 ? 39.671 23.339 -66.006 1.00 71.62 82 ALA A N 1
ATOM 704 C CA . ALA A 1 82 ? 39.869 24.285 -64.921 1.00 71.62 82 ALA A CA 1
ATOM 705 C C . ALA A 1 82 ? 41.363 24.591 -64.746 1.00 71.62 82 ALA A C 1
ATOM 707 O O . ALA A 1 82 ? 42.183 23.673 -64.661 1.00 71.62 82 ALA A O 1
ATOM 708 N N . ASP A 1 83 ? 41.688 25.882 -64.688 1.00 67.81 83 ASP A N 1
ATOM 709 C CA . ASP A 1 83 ? 43.039 26.406 -64.463 1.00 67.81 83 ASP A CA 1
ATOM 710 C C . ASP A 1 83 ? 43.200 26.820 -62.988 1.00 67.81 83 ASP A C 1
ATOM 712 O O . ASP A 1 83 ? 42.230 27.259 -62.367 1.00 67.81 83 ASP A O 1
ATOM 716 N N . ASP A 1 84 ? 44.406 26.665 -62.426 1.00 59.34 84 ASP A N 1
ATOM 717 C CA . ASP A 1 84 ? 44.741 26.967 -61.018 1.00 59.34 84 ASP A CA 1
ATOM 718 C C . ASP A 1 84 ? 43.811 26.276 -59.995 1.00 59.34 84 ASP A C 1
ATOM 720 O O . ASP A 1 84 ? 43.123 26.890 -59.171 1.00 59.34 84 ASP A O 1
ATOM 724 N N . PHE A 1 85 ? 43.784 24.943 -60.060 1.00 58.75 85 PHE A N 1
ATOM 725 C CA . PHE A 1 85 ? 42.833 24.100 -59.343 1.00 58.75 85 PHE A CA 1
ATOM 726 C C . PHE A 1 85 ? 43.265 23.865 -57.880 1.00 58.75 85 PHE A C 1
ATOM 728 O O . PHE A 1 85 ? 44.198 23.105 -57.608 1.00 58.75 85 PHE A O 1
ATOM 735 N N . TYR A 1 86 ? 42.580 24.495 -56.914 1.00 55.81 86 TYR A N 1
ATOM 736 C CA . TYR A 1 86 ? 42.774 24.238 -55.478 1.00 55.81 86 TYR A CA 1
ATOM 737 C C . TYR A 1 86 ? 42.032 22.963 -55.046 1.00 55.81 86 TYR A C 1
ATOM 739 O O . TYR A 1 86 ? 40.817 22.847 -55.172 1.00 55.81 86 TYR A O 1
ATOM 747 N N . ILE A 1 87 ? 42.788 22.003 -54.513 1.00 52.75 87 ILE A N 1
ATOM 748 C CA . ILE A 1 87 ? 42.450 20.566 -54.488 1.00 52.75 87 ILE A CA 1
ATOM 749 C C . ILE A 1 87 ? 41.487 20.168 -53.361 1.00 52.75 87 ILE A C 1
ATOM 751 O O . ILE A 1 87 ? 41.080 19.015 -53.270 1.00 52.75 87 ILE A O 1
ATOM 755 N N . THR A 1 88 ? 41.087 21.091 -52.491 1.00 46.00 88 THR A N 1
ATOM 756 C CA . THR A 1 88 ? 40.616 20.648 -51.177 1.00 46.00 88 THR A CA 1
ATOM 757 C C . THR A 1 88 ? 39.128 20.326 -51.065 1.00 46.00 88 THR A C 1
ATOM 759 O O . THR A 1 88 ? 38.809 19.621 -50.129 1.00 46.00 88 THR A O 1
ATOM 762 N N . ASP A 1 89 ? 38.223 20.740 -51.963 1.00 50.12 89 ASP A N 1
ATOM 763 C CA . ASP A 1 89 ? 36.786 20.399 -51.818 1.00 50.12 89 ASP A CA 1
ATOM 764 C C . ASP A 1 89 ? 35.969 20.624 -53.114 1.00 50.12 89 ASP A C 1
ATOM 766 O O . ASP A 1 89 ? 35.078 21.484 -53.183 1.00 50.12 89 ASP A O 1
ATOM 770 N N . GLN A 1 90 ? 36.256 19.862 -54.177 1.00 58.91 90 GLN A N 1
ATOM 771 C CA . GLN A 1 90 ? 35.462 19.902 -55.417 1.00 58.91 90 GLN A CA 1
ATOM 772 C C . GLN A 1 90 ? 34.808 18.564 -55.755 1.00 58.91 90 GLN A C 1
ATOM 774 O O . GLN A 1 90 ? 35.341 17.734 -56.480 1.00 58.91 90 GLN A O 1
ATOM 779 N N . ILE A 1 91 ? 33.596 18.389 -55.228 1.00 64.56 91 ILE A N 1
ATOM 780 C CA . ILE A 1 91 ? 32.697 17.279 -55.523 1.00 64.56 91 ILE A CA 1
ATOM 781 C C . ILE A 1 91 ? 31.851 17.667 -56.740 1.00 64.56 91 ILE A C 1
ATOM 783 O O . ILE A 1 91 ? 31.055 18.612 -56.678 1.00 64.56 91 ILE A O 1
ATOM 787 N N . LEU A 1 92 ? 31.978 16.913 -57.831 1.00 73.19 92 LEU A N 1
ATOM 788 C CA . LEU A 1 92 ? 31.058 16.989 -58.962 1.00 73.19 92 LEU A CA 1
ATOM 789 C C . LEU A 1 92 ? 29.697 16.454 -58.513 1.00 73.19 92 LEU A C 1
ATOM 791 O O . LEU A 1 92 ? 29.580 15.296 -58.113 1.00 73.19 92 LEU A O 1
ATOM 795 N N . THR A 1 93 ? 28.666 17.290 -58.581 1.00 72.94 93 THR A N 1
ATOM 796 C CA . THR A 1 93 ? 27.297 16.905 -58.242 1.00 72.94 93 THR A CA 1
ATOM 797 C C . THR A 1 93 ? 26.452 16.835 -59.510 1.00 72.94 93 THR A C 1
ATOM 799 O O . THR A 1 93 ? 26.204 17.839 -60.172 1.00 72.94 93 THR A O 1
ATOM 802 N N . LEU A 1 94 ? 25.995 15.632 -59.851 1.00 77.00 94 LEU A N 1
ATOM 803 C CA . LEU A 1 94 ? 25.068 15.381 -60.953 1.00 77.00 94 LEU A CA 1
ATOM 804 C C . LEU A 1 94 ? 23.668 15.196 -60.373 1.00 77.00 94 LEU A C 1
ATOM 806 O O . LEU A 1 94 ? 23.441 14.246 -59.626 1.00 77.00 94 LEU A O 1
ATOM 810 N N . SER A 1 95 ? 22.736 16.088 -60.701 1.00 76.31 95 SER A N 1
ATOM 811 C CA . SER A 1 95 ? 21.340 16.008 -60.245 1.00 76.31 95 SER A CA 1
ATOM 812 C C . SER A 1 95 ? 20.425 15.600 -61.394 1.00 76.31 95 SER A C 1
ATOM 814 O O . SER A 1 95 ? 20.503 16.202 -62.461 1.00 76.31 95 SER A O 1
ATOM 816 N N . TYR A 1 96 ? 19.553 14.610 -61.190 1.00 79.44 96 TYR A N 1
ATOM 817 C CA . TYR A 1 96 ? 18.644 14.100 -62.226 1.00 79.44 96 TYR A CA 1
ATOM 818 C C . TYR A 1 96 ? 17.275 13.678 -61.651 1.00 79.44 96 TYR A C 1
ATOM 820 O O . TYR A 1 96 ? 17.143 13.505 -60.434 1.00 79.44 96 TYR A O 1
ATOM 828 N N . PRO A 1 97 ? 16.225 13.539 -62.489 1.00 71.06 97 PRO A N 1
ATOM 829 C CA . PRO A 1 97 ? 14.894 13.134 -62.043 1.00 71.06 97 PRO A CA 1
ATOM 830 C C . PRO A 1 97 ? 14.880 11.781 -61.327 1.00 71.06 97 PRO A C 1
ATOM 832 O O . PRO A 1 97 ? 15.513 10.815 -61.761 1.00 71.06 97 PRO A O 1
ATOM 835 N N . LYS A 1 98 ? 14.107 11.710 -60.241 1.00 66.94 98 LYS A N 1
ATOM 836 C CA . LYS A 1 98 ? 14.015 10.527 -59.380 1.00 66.94 98 LYS A CA 1
ATOM 837 C C . LYS A 1 98 ? 13.606 9.264 -60.148 1.00 66.94 98 LYS A C 1
ATOM 839 O O . LYS A 1 98 ? 12.652 9.278 -60.923 1.00 66.94 98 LYS A O 1
ATOM 844 N N . GLY A 1 99 ? 14.288 8.148 -59.876 1.00 63.16 99 GLY A N 1
ATOM 845 C CA . GLY A 1 99 ? 13.890 6.812 -60.351 1.00 63.16 99 GLY A CA 1
ATOM 846 C C . GLY A 1 99 ? 14.398 6.396 -61.739 1.00 63.16 99 GLY A C 1
ATOM 847 O O . GLY A 1 99 ? 14.196 5.245 -62.123 1.00 63.16 99 GLY A O 1
ATOM 848 N N . LEU A 1 100 ? 15.122 7.263 -62.457 1.00 68.00 100 LEU A N 1
ATOM 849 C CA . LEU A 1 100 ? 15.696 6.953 -63.779 1.00 68.00 100 LEU A CA 1
ATOM 850 C C . LEU A 1 100 ? 16.742 5.824 -63.753 1.00 68.00 100 LEU A C 1
ATOM 852 O O . LEU A 1 100 ? 16.869 5.072 -64.714 1.00 68.00 100 LEU A O 1
ATOM 856 N N . MET A 1 101 ? 17.453 5.669 -62.634 1.00 63.34 101 MET A N 1
ATOM 857 C CA . MET A 1 101 ? 18.508 4.660 -62.452 1.00 63.34 101 MET A CA 1
ATOM 858 C C . MET A 1 101 ? 18.019 3.410 -61.685 1.00 63.34 101 MET A C 1
ATOM 860 O O . MET A 1 101 ? 18.821 2.699 -61.084 1.00 63.34 101 MET A O 1
ATOM 864 N N . GLY A 1 102 ? 16.701 3.149 -61.639 1.00 55.44 102 GLY A N 1
ATOM 865 C CA . GLY A 1 102 ? 16.136 1.911 -61.067 1.00 55.44 102 GLY A CA 1
ATOM 866 C C . GLY A 1 102 ? 16.292 1.741 -59.545 1.00 55.44 102 GLY A C 1
ATOM 867 O O . GLY A 1 102 ? 16.262 0.624 -59.033 1.00 55.44 102 GLY A O 1
ATOM 868 N N . GLN A 1 103 ? 16.466 2.838 -58.804 1.00 56.84 103 GLN A N 1
ATOM 869 C CA . GLN A 1 103 ? 16.803 2.828 -57.371 1.00 56.84 103 GLN A CA 1
ATOM 870 C C . GLN A 1 103 ? 15.649 2.454 -56.432 1.00 56.84 103 GLN A C 1
ATOM 872 O O . GLN A 1 103 ? 15.872 2.262 -55.239 1.00 56.84 103 GLN A O 1
ATOM 877 N N . THR A 1 104 ? 14.419 2.335 -56.930 1.00 47.12 104 THR A N 1
ATOM 878 C CA . THR A 1 104 ? 13.241 2.086 -56.089 1.00 47.12 104 THR A CA 1
ATOM 879 C C . THR A 1 104 ? 13.236 0.712 -55.417 1.00 47.12 104 THR A C 1
ATOM 881 O O . THR A 1 104 ? 12.514 0.549 -54.440 1.00 47.12 104 THR A O 1
ATOM 884 N N . ASN A 1 105 ? 14.074 -0.242 -55.851 1.00 43.56 105 ASN A N 1
ATOM 885 C CA . ASN A 1 105 ? 14.012 -1.629 -55.371 1.00 43.56 105 ASN A CA 1
ATOM 886 C C . ASN A 1 105 ? 15.349 -2.232 -54.897 1.00 43.56 105 ASN A C 1
ATOM 888 O O . ASN A 1 105 ? 15.407 -3.446 -54.705 1.00 43.56 105 ASN A O 1
ATOM 892 N N . ASN A 1 106 ? 16.425 -1.450 -54.710 1.00 44.66 106 ASN A N 1
ATOM 893 C CA . ASN A 1 106 ? 17.733 -2.018 -54.352 1.00 44.66 106 ASN A CA 1
ATOM 894 C C . ASN A 1 106 ? 18.133 -1.724 -52.883 1.00 44.66 106 ASN A C 1
ATOM 896 O O . ASN A 1 106 ? 18.677 -0.654 -52.596 1.00 44.66 106 ASN A O 1
ATOM 900 N N . PRO A 1 107 ? 17.908 -2.662 -51.935 1.00 43.41 107 PRO A N 1
ATOM 901 C CA . PRO A 1 107 ? 18.140 -2.467 -50.494 1.00 43.41 107 PRO A CA 1
ATOM 902 C C . PRO A 1 107 ? 19.616 -2.267 -50.101 1.00 43.41 107 PRO A C 1
ATOM 904 O O . PRO A 1 107 ? 19.920 -1.974 -48.947 1.00 43.41 107 PRO A O 1
ATOM 907 N N . ALA A 1 108 ? 20.549 -2.394 -51.049 1.00 42.12 108 ALA A N 1
ATOM 908 C CA . ALA A 1 108 ? 21.962 -2.089 -50.842 1.00 42.12 108 ALA A CA 1
ATOM 909 C C . ALA A 1 108 ? 22.260 -0.575 -50.771 1.00 42.12 108 ALA A C 1
ATOM 911 O O . ALA A 1 108 ? 23.268 -0.182 -50.185 1.00 42.12 108 ALA A O 1
ATOM 912 N N . LEU A 1 109 ? 21.398 0.287 -51.331 1.00 44.66 109 LEU A N 1
ATOM 913 C CA . LEU A 1 109 ? 21.641 1.738 -51.403 1.00 44.66 109 LEU A CA 1
ATOM 914 C C . LEU A 1 109 ? 21.159 2.483 -50.145 1.00 44.66 109 LEU A C 1
ATOM 916 O O . LEU A 1 109 ? 21.772 3.465 -49.735 1.00 44.66 109 LEU A O 1
ATOM 920 N N . THR A 1 110 ? 20.151 1.959 -49.444 1.00 43.44 110 THR A N 1
ATOM 921 C CA . THR A 1 110 ? 19.761 2.400 -48.091 1.00 43.44 110 THR A CA 1
ATOM 922 C C . THR A 1 110 ? 20.771 1.980 -47.015 1.00 43.44 110 THR A C 1
ATOM 924 O O . THR A 1 110 ? 20.766 2.524 -45.913 1.00 43.44 110 THR A O 1
ATOM 927 N N . ALA A 1 111 ? 21.681 1.051 -47.325 1.00 39.81 111 ALA A N 1
ATOM 928 C CA . ALA A 1 111 ? 22.549 0.424 -46.335 1.00 39.81 111 ALA A CA 1
ATOM 929 C C . ALA A 1 111 ? 23.819 1.199 -45.953 1.00 39.81 111 ALA A C 1
ATOM 931 O O . ALA A 1 111 ? 24.424 0.909 -44.920 1.00 39.81 111 ALA A O 1
ATOM 932 N N . LYS A 1 112 ? 24.264 2.169 -46.759 1.00 41.44 112 LYS A N 1
ATOM 933 C CA . LYS A 1 112 ? 25.526 2.876 -46.472 1.00 41.44 112 LYS A CA 1
ATOM 934 C C . LYS A 1 112 ? 25.356 4.143 -45.627 1.00 41.44 112 LYS A C 1
ATOM 936 O O . LYS A 1 112 ? 26.271 4.471 -44.880 1.00 41.44 112 LYS A O 1
ATOM 941 N N . ASN A 1 113 ? 24.186 4.788 -45.663 1.00 40.59 113 ASN A N 1
ATOM 942 C CA . ASN A 1 113 ? 23.912 6.015 -44.891 1.00 40.59 113 ASN A CA 1
ATOM 943 C C . ASN A 1 113 ? 23.023 5.801 -43.658 1.00 40.59 113 ASN A C 1
ATOM 945 O O . ASN A 1 113 ? 22.919 6.671 -42.800 1.00 40.59 113 ASN A O 1
ATOM 949 N N . THR A 1 114 ? 22.456 4.613 -43.511 1.00 40.81 114 THR A N 1
ATOM 950 C CA . THR A 1 114 ? 21.897 4.119 -42.256 1.00 40.81 114 THR A CA 1
ATOM 951 C C . THR A 1 114 ? 22.389 2.698 -42.145 1.00 40.81 114 THR A C 1
ATOM 953 O O . THR A 1 114 ? 22.049 1.918 -43.022 1.00 40.81 114 THR A O 1
ATOM 956 N N . LYS A 1 115 ? 23.205 2.351 -41.140 1.00 36.94 115 LYS A N 1
ATOM 957 C CA . LYS A 1 115 ? 23.541 0.945 -40.864 1.00 36.94 115 LYS A CA 1
ATOM 958 C C . LYS A 1 115 ? 22.215 0.170 -40.803 1.00 36.94 115 LYS A C 1
ATOM 960 O O . LYS A 1 115 ? 21.509 0.334 -39.806 1.00 36.94 115 LYS A O 1
ATOM 965 N N . PRO A 1 116 ? 21.828 -0.646 -41.802 1.00 36.06 116 PRO A N 1
ATOM 966 C CA . PRO A 1 116 ? 20.644 -1.452 -41.664 1.00 36.06 116 PRO A CA 1
ATOM 967 C C . PRO A 1 116 ? 21.138 -2.669 -40.908 1.00 36.06 116 PRO A C 1
ATOM 969 O O . PRO A 1 116 ? 21.700 -3.613 -41.464 1.00 36.06 116 PRO A O 1
ATOM 972 N N . PHE A 1 117 ? 21.016 -2.603 -39.590 1.00 40.81 117 PHE A N 1
ATOM 973 C CA . PHE A 1 117 ? 21.056 -3.809 -38.797 1.00 40.81 117 PHE A CA 1
ATOM 974 C C . PHE A 1 117 ? 19.967 -4.727 -39.368 1.00 40.81 117 PHE A C 1
ATOM 976 O O . PHE A 1 117 ? 18.789 -4.366 -39.387 1.00 40.81 117 PHE A O 1
ATOM 983 N N . ALA A 1 118 ? 20.387 -5.851 -39.947 1.00 34.59 118 ALA A N 1
ATOM 984 C CA . ALA A 1 118 ? 19.521 -6.816 -40.602 1.00 34.59 118 ALA A CA 1
ATOM 985 C C . ALA A 1 118 ? 18.396 -7.232 -39.638 1.00 34.59 118 ALA A C 1
ATOM 987 O O . ALA A 1 118 ? 18.629 -7.973 -38.685 1.00 34.59 118 ALA A O 1
ATOM 988 N N . GLY A 1 119 ? 17.187 -6.705 -39.858 1.00 41.16 119 GLY A N 1
ATOM 989 C CA . GLY A 1 119 ? 16.023 -6.971 -39.008 1.00 41.16 119 GLY A CA 1
ATOM 990 C C . GLY A 1 119 ? 15.045 -5.812 -38.787 1.00 41.16 119 GLY A C 1
ATOM 991 O O . GLY A 1 119 ? 14.218 -5.943 -37.890 1.00 41.16 119 GLY A O 1
ATOM 992 N N . SER A 1 120 ? 15.107 -4.706 -39.538 1.00 47.25 120 SER A N 1
ATOM 993 C CA . SER A 1 120 ? 14.338 -3.474 -39.263 1.00 47.25 120 SER A CA 1
ATOM 994 C C . SER A 1 120 ? 12.830 -3.684 -39.056 1.00 47.25 120 SER A C 1
ATOM 996 O O . SER A 1 120 ? 12.289 -3.155 -38.093 1.00 47.25 120 SER A O 1
ATOM 998 N N . GLU A 1 121 ? 12.159 -4.546 -39.828 1.00 50.53 121 GLU A N 1
ATOM 999 C CA . GLU A 1 121 ? 10.721 -4.804 -39.608 1.00 50.53 121 GLU A CA 1
ATOM 1000 C C . GLU A 1 121 ? 10.427 -5.628 -38.338 1.00 50.53 121 GLU A C 1
ATOM 1002 O O . GLU A 1 121 ? 9.397 -5.449 -37.691 1.00 50.53 121 GLU A O 1
ATOM 1007 N N . LYS A 1 122 ? 11.343 -6.518 -37.928 1.00 48.50 122 LYS A N 1
ATOM 1008 C CA . LYS A 1 122 ? 11.212 -7.287 -36.675 1.00 48.50 122 LYS A CA 1
ATOM 1009 C C . LYS A 1 122 ? 11.627 -6.469 -35.450 1.00 48.50 122 LYS A C 1
ATOM 1011 O O . LYS A 1 122 ? 11.105 -6.708 -34.362 1.00 48.50 122 LYS A O 1
ATOM 1016 N N . LEU A 1 123 ? 12.531 -5.505 -35.613 1.00 51.22 123 LEU A N 1
ATOM 1017 C CA . LEU A 1 123 ? 13.032 -4.647 -34.541 1.00 51.22 123 LEU A CA 1
ATOM 1018 C C . LEU A 1 123 ? 12.059 -3.523 -34.181 1.00 51.22 123 LEU A C 1
ATOM 1020 O O . LEU A 1 123 ? 11.907 -3.250 -32.996 1.00 51.22 123 LEU A O 1
ATOM 1024 N N . ASP A 1 124 ? 11.294 -2.971 -35.122 1.00 56.97 124 ASP A N 1
ATOM 1025 C CA . ASP A 1 124 ? 10.250 -1.992 -34.776 1.00 56.97 124 ASP A CA 1
ATOM 1026 C C . ASP A 1 124 ? 9.208 -2.574 -33.804 1.00 56.97 124 ASP A C 1
ATOM 1028 O O . ASP A 1 124 ? 8.722 -1.885 -32.904 1.00 56.97 124 ASP A O 1
ATOM 1032 N N . SER A 1 125 ? 8.937 -3.884 -33.889 1.00 62.81 125 SER A N 1
ATOM 1033 C CA . SER A 1 125 ? 8.078 -4.570 -32.919 1.00 62.81 125 SER A CA 1
ATOM 1034 C C . SER A 1 125 ? 8.664 -4.576 -31.498 1.00 62.81 125 SER A C 1
ATOM 1036 O O . SER A 1 125 ? 7.906 -4.474 -30.532 1.00 62.81 125 SER A O 1
ATOM 1038 N N . LEU A 1 126 ? 9.997 -4.625 -31.346 1.00 64.44 126 LEU A N 1
ATOM 1039 C CA . LEU A 1 126 ? 10.689 -4.669 -30.048 1.00 64.44 126 LEU A CA 1
ATOM 1040 C C . LEU A 1 126 ? 10.490 -3.390 -29.229 1.00 64.44 126 LEU A C 1
ATOM 1042 O O . LEU A 1 126 ? 10.514 -3.456 -27.999 1.00 64.44 126 LEU A O 1
ATOM 1046 N N . ILE A 1 127 ? 10.199 -2.256 -29.874 1.00 66.81 127 ILE A N 1
ATOM 1047 C CA . ILE A 1 127 ? 9.850 -1.017 -29.171 1.00 66.81 127 ILE A CA 1
ATOM 1048 C C . ILE A 1 127 ? 8.533 -1.166 -28.395 1.00 66.81 127 ILE A C 1
ATOM 1050 O O . ILE A 1 127 ? 8.365 -0.568 -27.338 1.00 66.81 127 ILE A O 1
ATOM 1054 N N . TYR A 1 128 ? 7.608 -2.016 -28.854 1.00 76.38 128 TYR A N 1
ATOM 1055 C CA . TYR A 1 128 ? 6.330 -2.235 -28.173 1.00 76.38 128 TYR A CA 1
ATOM 1056 C C . TYR A 1 128 ? 6.423 -3.250 -27.026 1.00 76.38 128 TYR A C 1
ATOM 1058 O O . TYR A 1 128 ? 5.642 -3.177 -26.074 1.00 76.38 128 TYR A O 1
ATOM 1066 N N . TRP A 1 129 ? 7.410 -4.154 -27.051 1.00 80.44 129 TRP A N 1
ATOM 1067 C CA . TRP A 1 129 ? 7.636 -5.139 -25.982 1.00 80.44 129 TRP A CA 1
ATOM 1068 C C . TRP A 1 129 ? 7.919 -4.494 -24.626 1.00 80.44 129 TRP A C 1
ATOM 1070 O O . TRP A 1 129 ? 7.588 -5.053 -23.580 1.00 80.44 129 TRP A O 1
ATOM 1080 N N . GLN A 1 130 ? 8.461 -3.280 -24.630 1.00 79.25 130 GLN A N 1
ATOM 1081 C CA . GLN A 1 130 ? 8.715 -2.523 -23.413 1.00 79.25 130 GLN A CA 1
ATOM 1082 C C . GLN A 1 130 ? 7.413 -2.187 -22.653 1.00 79.25 130 GLN A C 1
ATOM 1084 O O . GLN A 1 130 ? 7.406 -2.177 -21.423 1.00 79.25 130 GLN A O 1
ATOM 1089 N N . PHE A 1 131 ? 6.292 -1.985 -23.362 1.00 85.44 131 PHE A N 1
ATOM 1090 C CA . PHE A 1 131 ? 4.984 -1.774 -22.737 1.00 85.44 131 PHE A CA 1
ATOM 1091 C C . PHE A 1 131 ? 4.447 -3.067 -22.134 1.00 85.44 131 PHE A C 1
ATOM 1093 O O . PHE A 1 131 ? 3.896 -3.037 -21.039 1.00 85.44 131 PHE A O 1
ATOM 1100 N N . VAL A 1 132 ? 4.667 -4.209 -22.794 1.00 88.62 132 VAL A N 1
ATOM 1101 C CA . VAL A 1 132 ? 4.298 -5.526 -22.250 1.00 88.62 132 VAL A CA 1
ATOM 1102 C C . VAL A 1 132 ? 5.042 -5.781 -20.939 1.00 88.62 132 VAL A C 1
ATOM 1104 O O . VAL A 1 132 ? 4.425 -6.128 -19.934 1.00 88.62 132 VAL A O 1
ATOM 1107 N N . ILE A 1 133 ? 6.353 -5.535 -20.916 1.00 89.00 133 ILE A N 1
ATOM 1108 C CA . ILE A 1 133 ? 7.184 -5.686 -19.714 1.00 89.00 133 ILE A CA 1
ATOM 1109 C C . ILE A 1 133 ? 6.751 -4.703 -18.617 1.00 89.00 133 ILE A C 1
ATOM 1111 O O . ILE A 1 133 ? 6.649 -5.091 -17.453 1.00 89.00 133 ILE A O 1
ATOM 1115 N N . LEU A 1 134 ? 6.441 -3.453 -18.970 1.00 89.06 134 LEU A N 1
ATOM 1116 C CA . LEU A 1 134 ? 5.930 -2.459 -18.026 1.00 89.06 134 LEU A CA 1
ATOM 1117 C C . LEU A 1 134 ? 4.579 -2.885 -17.428 1.00 89.06 134 LEU A C 1
ATOM 1119 O O . LEU A 1 134 ? 4.392 -2.800 -16.216 1.00 89.06 134 LEU A O 1
ATOM 1123 N N . CYS A 1 135 ? 3.658 -3.399 -18.244 1.00 91.25 135 CYS A N 1
ATOM 1124 C CA . CYS A 1 135 ? 2.383 -3.941 -17.781 1.00 91.25 135 CYS A CA 1
ATOM 1125 C C . CYS A 1 135 ? 2.587 -5.129 -16.833 1.00 91.25 135 CYS A C 1
ATOM 1127 O O . CYS A 1 135 ? 1.990 -5.154 -15.757 1.00 91.25 135 CYS A O 1
ATOM 1129 N N . LEU A 1 136 ? 3.465 -6.075 -17.180 1.00 92.44 136 LEU A N 1
ATOM 1130 C CA . LEU A 1 136 ? 3.812 -7.203 -16.309 1.00 92.44 136 LEU A CA 1
ATOM 1131 C C . LEU A 1 136 ? 4.403 -6.730 -14.975 1.00 92.44 136 LEU A C 1
ATOM 1133 O O . LEU A 1 136 ? 4.054 -7.264 -13.923 1.00 92.44 136 LEU A O 1
ATOM 1137 N N . TYR A 1 137 ? 5.236 -5.691 -14.995 1.00 91.81 137 TYR A N 1
ATOM 1138 C CA . TYR A 1 137 ? 5.785 -5.086 -13.786 1.00 91.81 137 TYR A CA 1
ATOM 1139 C C . TYR A 1 137 ? 4.704 -4.427 -12.910 1.00 91.81 137 TYR A C 1
ATOM 1141 O O . TYR A 1 137 ? 4.694 -4.618 -11.694 1.00 91.81 137 TYR A O 1
ATOM 1149 N N . ILE A 1 138 ? 3.743 -3.711 -13.502 1.00 91.38 138 ILE A N 1
ATOM 1150 C CA . ILE A 1 138 ? 2.603 -3.135 -12.765 1.00 91.38 138 ILE A CA 1
ATOM 1151 C C . ILE A 1 138 ? 1.757 -4.247 -12.124 1.00 91.38 138 ILE A C 1
ATOM 1153 O O . ILE A 1 138 ? 1.369 -4.137 -10.958 1.00 91.38 138 ILE A O 1
ATOM 1157 N N . VAL A 1 139 ? 1.509 -5.341 -12.850 1.00 91.62 139 VAL A N 1
ATOM 1158 C CA . VAL A 1 139 ? 0.805 -6.524 -12.328 1.00 91.62 139 VAL A CA 1
ATOM 1159 C C . VAL A 1 139 ? 1.584 -7.153 -11.170 1.00 91.62 139 VAL A C 1
ATOM 1161 O O . VAL A 1 139 ? 1.003 -7.453 -10.127 1.00 91.62 139 VAL A O 1
ATOM 1164 N N . PHE A 1 140 ? 2.905 -7.287 -11.299 1.00 92.06 140 PHE A N 1
ATOM 1165 C CA . PHE A 1 140 ? 3.770 -7.751 -10.216 1.00 92.06 140 PHE A CA 1
ATOM 1166 C C . PHE A 1 140 ? 3.650 -6.856 -8.971 1.00 92.06 140 PHE A C 1
ATOM 1168 O O . PHE A 1 140 ? 3.432 -7.364 -7.866 1.00 92.06 140 PHE A O 1
ATOM 1175 N N . LEU A 1 141 ? 3.713 -5.527 -9.127 1.00 89.31 141 LEU A N 1
ATOM 1176 C CA . LEU A 1 141 ? 3.544 -4.583 -8.015 1.00 89.31 141 LEU A CA 1
ATOM 1177 C C . LEU A 1 141 ? 2.176 -4.724 -7.348 1.00 89.31 141 LEU A C 1
ATOM 1179 O O . LEU A 1 141 ? 2.106 -4.723 -6.120 1.00 89.31 141 LEU A O 1
ATOM 1183 N N . TYR A 1 142 ? 1.109 -4.909 -8.127 1.00 88.25 142 TYR A N 1
ATOM 1184 C CA . TYR A 1 142 ? -0.231 -5.159 -7.602 1.00 88.25 142 TYR A CA 1
ATOM 1185 C C . TYR A 1 142 ? -0.279 -6.416 -6.715 1.00 88.25 142 TYR A C 1
ATOM 1187 O O . TYR A 1 142 ? -0.754 -6.352 -5.576 1.00 88.25 142 TYR A O 1
ATOM 1195 N N . TYR A 1 143 ? 0.268 -7.544 -7.183 1.00 87.69 143 TYR A N 1
ATOM 1196 C CA . TYR A 1 143 ? 0.327 -8.779 -6.389 1.00 87.69 143 TYR A CA 1
ATOM 1197 C C . TYR A 1 143 ? 1.175 -8.619 -5.127 1.00 87.69 143 TYR A C 1
ATOM 1199 O O . TYR A 1 143 ? 0.792 -9.084 -4.052 1.00 87.69 143 TYR A O 1
ATOM 1207 N N . THR A 1 144 ? 2.303 -7.924 -5.237 1.00 84.94 144 THR A N 1
ATOM 1208 C CA . THR A 1 144 ? 3.224 -7.724 -4.116 1.00 84.94 144 THR A CA 1
ATOM 1209 C C . THR A 1 144 ? 2.593 -6.813 -3.065 1.00 84.94 144 THR A C 1
ATOM 1211 O O . THR A 1 144 ? 2.565 -7.147 -1.883 1.00 84.94 144 THR A O 1
ATOM 1214 N N . ALA A 1 145 ? 1.986 -5.702 -3.487 1.00 83.00 145 ALA A N 1
ATOM 1215 C CA . ALA A 1 145 ? 1.263 -4.787 -2.608 1.00 83.00 145 ALA A CA 1
ATOM 1216 C C . ALA A 1 145 ? 0.101 -5.487 -1.884 1.00 83.00 145 ALA A C 1
ATOM 1218 O O . ALA A 1 145 ? -0.151 -5.221 -0.707 1.00 83.00 145 ALA A O 1
ATOM 1219 N N . ARG A 1 146 ? -0.579 -6.428 -2.552 1.00 79.19 146 ARG A N 1
ATOM 1220 C CA . ARG A 1 146 ? -1.631 -7.249 -1.941 1.00 79.19 146 ARG A CA 1
ATOM 1221 C C . ARG A 1 146 ? -1.105 -8.136 -0.810 1.00 79.19 146 ARG A C 1
ATOM 1223 O O . ARG A 1 146 ? -1.775 -8.249 0.212 1.00 79.19 146 ARG A O 1
ATOM 1230 N N . GLN A 1 147 ? 0.086 -8.716 -0.949 1.00 78.12 147 GLN A N 1
ATOM 1231 C CA . GLN A 1 147 ? 0.704 -9.518 0.118 1.00 78.12 147 GLN A CA 1
ATOM 1232 C C . GLN A 1 147 ? 1.054 -8.679 1.356 1.00 78.12 147 GLN A C 1
ATOM 1234 O O . GLN A 1 147 ? 0.929 -9.158 2.480 1.00 78.12 147 GLN A O 1
ATOM 1239 N N . TYR A 1 148 ? 1.437 -7.415 1.161 1.00 75.56 148 TYR A N 1
ATOM 1240 C CA . TYR A 1 148 ? 1.797 -6.500 2.250 1.00 75.56 148 TYR A CA 1
ATOM 1241 C C . TYR A 1 148 ? 0.605 -5.786 2.903 1.00 75.56 148 TYR A C 1
ATOM 1243 O O . TYR A 1 148 ? 0.807 -4.963 3.793 1.00 75.56 148 TYR A O 1
ATOM 1251 N N . GLY A 1 149 ? -0.631 -6.119 2.520 1.00 69.56 149 GLY A N 1
ATOM 1252 C CA . GLY A 1 149 ? -1.824 -5.544 3.137 1.00 69.56 149 GLY A CA 1
ATOM 1253 C C . GLY A 1 149 ? -2.278 -4.235 2.493 1.00 69.56 149 GLY A C 1
ATOM 1254 O O . GLY A 1 149 ? -2.674 -3.304 3.184 1.00 69.56 149 GLY A O 1
ATOM 1255 N N . SER A 1 150 ? -2.240 -4.118 1.164 1.00 69.69 150 SER A N 1
ATOM 1256 C CA . SER A 1 150 ? -2.813 -2.944 0.495 1.00 69.69 150 SER A CA 1
ATOM 1257 C C . SER A 1 150 ? -4.347 -2.930 0.535 1.00 69.69 150 SER A C 1
ATOM 1259 O O . SER A 1 150 ? -4.985 -3.906 0.140 1.00 69.69 150 SER A O 1
ATOM 1261 N N . PHE A 1 151 ? -4.951 -1.786 0.881 1.00 62.47 151 PHE A N 1
ATOM 1262 C CA . PHE A 1 151 ? -6.406 -1.584 0.776 1.00 62.47 151 PHE A CA 1
ATOM 1263 C C . PHE A 1 151 ? -6.942 -1.771 -0.655 1.00 62.47 151 PHE A C 1
ATOM 1265 O O . PHE A 1 151 ? -8.114 -2.085 -0.835 1.00 62.47 151 PHE A O 1
ATOM 1272 N N . ALA A 1 152 ? -6.088 -1.662 -1.683 1.00 57.41 152 ALA A N 1
ATOM 1273 C CA . ALA A 1 152 ? -6.453 -1.995 -3.065 1.00 57.41 152 ALA A CA 1
ATOM 1274 C C . ALA A 1 152 ? -6.858 -3.471 -3.258 1.00 57.41 152 ALA A C 1
ATOM 1276 O O . ALA A 1 152 ? -7.421 -3.819 -4.293 1.00 57.41 152 ALA A O 1
ATOM 1277 N N . ALA A 1 153 ? -6.562 -4.341 -2.288 1.00 59.38 153 ALA A N 1
ATOM 1278 C CA . ALA A 1 153 ? -6.959 -5.743 -2.296 1.00 59.38 153 ALA A CA 1
ATOM 1279 C C . ALA A 1 153 ? -8.366 -5.994 -1.728 1.00 59.38 153 ALA A C 1
ATOM 1281 O O . ALA A 1 153 ? -8.875 -7.112 -1.864 1.00 59.38 153 ALA A O 1
ATOM 1282 N N . ILE A 1 154 ? -9.001 -4.995 -1.100 1.00 66.94 154 ILE A N 1
ATOM 1283 C CA . ILE A 1 154 ? -10.404 -5.092 -0.694 1.00 66.94 154 ILE A CA 1
ATOM 1284 C C . ILE A 1 154 ? -11.237 -4.987 -1.972 1.00 66.94 154 ILE A C 1
ATOM 1286 O O . ILE A 1 154 ? -11.553 -3.903 -2.447 1.00 66.94 154 ILE A O 1
ATOM 1290 N N . GLY A 1 155 ? -11.507 -6.139 -2.586 1.00 70.94 155 GLY A N 1
ATOM 1291 C CA . GLY A 1 155 ? -12.467 -6.249 -3.682 1.00 70.94 155 GLY A CA 1
ATOM 1292 C C . GLY A 1 155 ? -13.902 -6.039 -3.189 1.00 70.94 155 GLY A C 1
ATOM 1293 O O . GLY A 1 155 ? -14.143 -5.365 -2.191 1.00 70.94 155 GLY A O 1
ATOM 1294 N N . SER A 1 156 ? -14.868 -6.683 -3.839 1.00 79.25 156 SER A N 1
ATOM 1295 C CA . SER A 1 156 ? -16.261 -6.658 -3.380 1.00 79.25 156 SER A CA 1
ATOM 1296 C C . SER A 1 156 ? -16.387 -7.144 -1.931 1.00 79.25 156 SER A C 1
ATOM 1298 O O . SER A 1 156 ? -15.763 -8.138 -1.539 1.00 79.25 156 SER A O 1
ATOM 1300 N N . ILE A 1 157 ? -17.180 -6.428 -1.135 1.00 82.75 157 ILE A N 1
ATOM 1301 C CA . ILE A 1 157 ? -17.481 -6.748 0.263 1.00 82.75 157 ILE A CA 1
ATOM 1302 C C . ILE A 1 157 ? -18.764 -7.591 0.261 1.00 82.75 157 ILE A C 1
ATOM 1304 O O . ILE A 1 157 ? -19.830 -7.053 -0.032 1.00 82.75 157 ILE A O 1
ATOM 1308 N N . PRO A 1 158 ? -18.690 -8.914 0.500 1.00 84.31 158 PRO A N 1
ATOM 1309 C CA . PRO A 1 158 ? -19.887 -9.732 0.610 1.00 84.31 158 PRO A CA 1
ATOM 1310 C C . PRO A 1 158 ? -20.608 -9.408 1.920 1.00 84.31 158 PRO A C 1
ATOM 1312 O O . PRO A 1 158 ? -19.961 -9.215 2.950 1.00 84.31 158 PRO A O 1
ATOM 1315 N N . VAL A 1 159 ? -21.940 -9.386 1.879 1.00 84.38 159 VAL A N 1
ATOM 1316 C CA . VAL A 1 159 ? -22.774 -9.263 3.082 1.00 84.38 159 VAL A CA 1
ATOM 1317 C C . VAL A 1 159 ? -22.503 -10.458 3.994 1.00 84.38 159 VAL A C 1
ATOM 1319 O O . VAL A 1 159 ? -22.426 -11.596 3.522 1.00 84.38 159 VAL A O 1
ATOM 1322 N N . ARG A 1 160 ? -22.344 -10.203 5.292 1.00 82.12 160 ARG A N 1
ATOM 1323 C CA . ARG A 1 160 ? -22.065 -11.230 6.298 1.00 82.12 160 ARG A CA 1
ATOM 1324 C C . ARG A 1 160 ? -23.084 -11.148 7.426 1.00 82.12 160 ARG A C 1
ATOM 1326 O O . ARG A 1 160 ? -23.340 -10.061 7.914 1.00 82.12 160 ARG A O 1
ATOM 1333 N N . TYR A 1 161 ? -23.631 -12.285 7.844 1.00 78.38 161 TYR A N 1
ATOM 1334 C CA . TYR A 1 161 ? -24.658 -12.348 8.894 1.00 78.38 161 TYR A CA 1
ATOM 1335 C C . TYR A 1 161 ? -24.085 -12.342 10.311 1.00 78.38 161 TYR A C 1
ATOM 1337 O O . TYR A 1 161 ? -24.805 -12.054 11.258 1.00 78.38 161 TYR A O 1
ATOM 1345 N N . GLU A 1 162 ? -22.795 -12.641 10.455 1.00 79.94 162 GLU A N 1
ATOM 1346 C CA . GLU A 1 162 ? -22.142 -12.786 11.752 1.00 79.94 162 GLU A CA 1
ATOM 1347 C C . GLU A 1 162 ? -20.901 -11.891 11.860 1.00 79.94 162 GLU A C 1
ATOM 1349 O O . GLU A 1 162 ? -20.168 -11.716 10.870 1.00 79.94 162 GLU A O 1
ATOM 1354 N N . PRO A 1 163 ? -20.636 -11.338 13.059 1.00 83.44 163 PRO A N 1
ATOM 1355 C CA . PRO A 1 163 ? -19.413 -10.598 13.327 1.00 83.44 163 PRO A CA 1
ATOM 1356 C C . PRO A 1 163 ? -18.187 -11.527 13.285 1.00 83.44 163 PRO A C 1
ATOM 1358 O O . PRO A 1 163 ? -18.313 -12.733 13.500 1.00 83.44 163 PRO A O 1
ATOM 1361 N N . PRO A 1 164 ? -16.977 -10.995 13.035 1.00 83.62 164 PRO A N 1
ATOM 1362 C CA . PRO A 1 164 ? -15.760 -11.800 13.041 1.00 83.62 164 PRO A CA 1
ATOM 1363 C C . PRO A 1 164 ? -15.505 -12.432 14.418 1.00 83.62 164 PRO A C 1
ATOM 1365 O O . PRO A 1 164 ? -15.639 -11.788 15.459 1.00 83.62 164 PRO A O 1
ATOM 1368 N N . GLU A 1 165 ? -15.096 -13.697 14.420 1.00 80.75 165 GLU A N 1
ATOM 1369 C CA . GLU A 1 165 ? -14.807 -14.439 15.646 1.00 80.75 165 GLU A CA 1
ATOM 1370 C C . GLU A 1 165 ? -13.506 -13.988 16.319 1.00 80.75 165 GLU A C 1
ATOM 1372 O O . GLU A 1 165 ? -12.511 -13.657 15.668 1.00 80.75 165 GLU A O 1
ATOM 1377 N N . GLY A 1 166 ? -13.498 -14.027 17.655 1.00 82.06 166 GLY A N 1
ATOM 1378 C CA . GLY A 1 166 ? -12.302 -13.778 18.458 1.00 82.06 166 GLY A CA 1
ATOM 1379 C C . GLY A 1 166 ? -11.840 -12.322 18.470 1.00 82.06 166 GLY A C 1
ATOM 1380 O O . GLY A 1 166 ? -10.676 -12.064 18.784 1.00 82.06 166 GLY A O 1
ATOM 1381 N N . ILE A 1 167 ? -12.709 -11.371 18.126 1.00 86.12 167 ILE A N 1
ATOM 1382 C CA . ILE A 1 167 ? -12.420 -9.933 18.131 1.00 86.12 167 ILE A CA 1
ATOM 1383 C C . ILE A 1 167 ? -13.461 -9.238 18.998 1.00 86.12 167 ILE A C 1
ATOM 1385 O O . ILE A 1 167 ? -14.654 -9.395 18.763 1.00 86.12 167 ILE A O 1
ATOM 1389 N N . SER A 1 168 ? -12.996 -8.487 19.997 1.00 88.12 168 SER A N 1
ATOM 1390 C CA . SER A 1 168 ? -13.868 -7.700 20.872 1.00 88.12 168 SER A CA 1
ATOM 1391 C C . SER A 1 168 ? -14.467 -6.509 20.125 1.00 88.12 168 SER A C 1
ATOM 1393 O O . SER A 1 168 ? -13.985 -6.096 19.060 1.00 88.12 168 SER A O 1
ATOM 1395 N N . LEU A 1 169 ? -15.496 -5.898 20.698 1.00 87.31 169 LEU A N 1
ATOM 1396 C CA . LEU A 1 169 ? -16.104 -4.695 20.136 1.00 87.31 169 LEU A CA 1
ATOM 1397 C C . LEU A 1 169 ? -15.120 -3.516 20.097 1.00 87.31 169 LEU A C 1
ATOM 1399 O O . LEU A 1 169 ? -14.991 -2.875 19.056 1.00 87.31 169 LEU A O 1
ATOM 1403 N N . LEU A 1 170 ? -14.308 -3.313 21.141 1.00 85.81 170 LEU A N 1
ATOM 1404 C CA . LEU A 1 170 ? -13.243 -2.296 21.119 1.00 85.81 170 LEU A CA 1
ATOM 1405 C C . LEU A 1 170 ? -12.195 -2.547 20.030 1.00 85.81 170 LEU A C 1
ATOM 1407 O O . LEU A 1 170 ? -11.747 -1.613 19.366 1.00 85.81 170 LEU A O 1
ATOM 1411 N N . GLN A 1 171 ? -11.791 -3.803 19.831 1.00 87.69 171 GLN A N 1
ATOM 1412 C CA . GLN A 1 171 ? -10.873 -4.157 18.750 1.00 87.69 171 GLN A CA 1
ATOM 1413 C C . GLN A 1 171 ? -11.507 -3.919 17.377 1.00 87.69 171 GLN A C 1
ATOM 1415 O O . GLN A 1 171 ? -10.824 -3.475 16.458 1.00 87.69 171 GLN A O 1
ATOM 1420 N N . SER A 1 172 ? -12.806 -4.191 17.243 1.00 87.69 172 SER A N 1
ATOM 1421 C CA . SER A 1 172 ? -13.562 -3.981 16.008 1.00 87.69 172 SER A CA 1
ATOM 1422 C C . SER A 1 172 ? -13.653 -2.496 15.653 1.00 87.69 172 SER A C 1
ATOM 1424 O O . SER A 1 172 ? -13.347 -2.145 14.516 1.00 87.69 172 SER A O 1
ATOM 1426 N N . GLY A 1 173 ? -13.985 -1.632 16.621 1.00 82.12 173 GLY A N 1
ATOM 1427 C CA . GLY A 1 173 ? -13.966 -0.173 16.451 1.00 82.12 173 GLY A CA 1
ATOM 1428 C C . GLY A 1 173 ? -12.586 0.315 16.012 1.00 82.12 173 GLY A C 1
ATOM 1429 O O . GLY A 1 173 ? -12.444 0.890 14.935 1.00 82.12 173 GLY A O 1
ATOM 1430 N N . TYR A 1 174 ? -11.539 -0.082 16.744 1.00 83.50 174 TYR A N 1
ATOM 1431 C CA . TYR A 1 174 ? -10.158 0.278 16.416 1.00 83.50 174 TYR A CA 1
ATOM 1432 C C . TYR A 1 174 ? -9.727 -0.141 14.998 1.00 83.50 174 TYR A C 1
ATOM 1434 O O . TYR A 1 174 ? -9.009 0.597 14.330 1.00 83.50 174 TYR A O 1
ATOM 1442 N N . ILE A 1 175 ? -10.147 -1.314 14.514 1.00 85.19 175 ILE A N 1
ATOM 1443 C CA . ILE A 1 175 ? -9.839 -1.776 13.148 1.00 85.19 175 ILE A CA 1
ATOM 1444 C C . ILE A 1 175 ? -10.545 -0.917 12.083 1.00 85.19 175 ILE A C 1
ATOM 1446 O O . ILE A 1 175 ? -10.033 -0.789 10.970 1.00 85.19 175 ILE A O 1
ATOM 1450 N N . ILE A 1 176 ? -11.718 -0.358 12.392 1.00 78.69 176 ILE A N 1
ATOM 1451 C CA . ILE A 1 176 ? -12.554 0.374 11.433 1.00 78.69 176 ILE A CA 1
ATOM 1452 C C . ILE A 1 176 ? -12.100 1.820 11.268 1.00 78.69 176 ILE A C 1
ATOM 1454 O O . ILE A 1 176 ? -11.960 2.278 10.132 1.00 78.69 176 ILE A O 1
ATOM 1458 N N . ASP A 1 177 ? -11.910 2.537 12.372 1.00 72.94 177 ASP A N 1
ATOM 1459 C CA . ASP A 1 177 ? -11.685 3.985 12.356 1.00 72.94 177 ASP A CA 1
ATOM 1460 C C . ASP A 1 177 ? -10.381 4.429 13.037 1.00 72.94 177 ASP A C 1
ATOM 1462 O O . ASP A 1 177 ? -10.078 5.626 13.054 1.00 72.94 177 ASP A O 1
ATOM 1466 N N . GLU A 1 178 ? -9.597 3.479 13.566 1.00 68.12 178 GLU A N 1
ATOM 1467 C CA . GLU A 1 178 ? -8.379 3.710 14.357 1.00 68.12 178 GLU A CA 1
ATOM 1468 C C . GLU A 1 178 ? -8.598 4.644 15.572 1.00 68.12 178 GLU A C 1
ATOM 1470 O O . GLU A 1 178 ? -7.637 5.137 16.176 1.00 68.12 178 GLU A O 1
ATOM 1475 N N . LYS A 1 179 ? -9.858 4.909 15.949 1.00 65.44 179 LYS A N 1
ATOM 1476 C C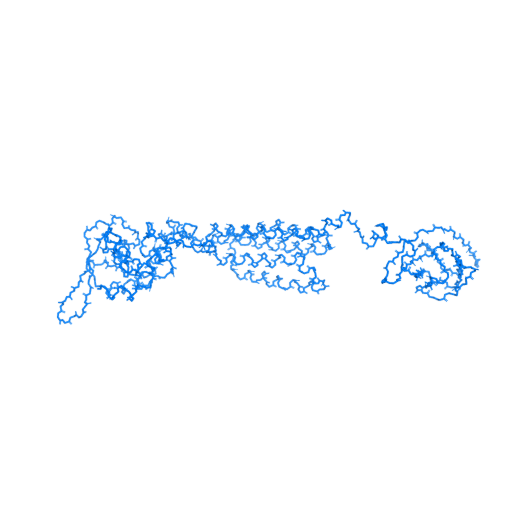A . LYS A 1 179 ? -10.264 5.930 16.916 1.00 65.44 179 LYS A CA 1
ATOM 1477 C C . LYS A 1 179 ? -11.438 5.452 17.756 1.00 65.44 179 LYS A C 1
ATOM 1479 O O . LYS A 1 179 ? -12.592 5.627 17.406 1.00 65.44 179 LYS A O 1
ATOM 1484 N N . ASN A 1 180 ? -11.143 5.035 18.975 1.00 64.75 180 ASN A N 1
ATOM 1485 C CA . ASN A 1 180 ? -12.203 4.757 19.932 1.00 64.75 180 ASN A CA 1
ATOM 1486 C C . ASN A 1 180 ? -12.934 6.060 20.353 1.00 64.75 180 ASN A C 1
ATOM 1488 O O . ASN A 1 180 ? -12.330 7.033 20.807 1.00 64.75 180 ASN A O 1
ATOM 1492 N N . ASN A 1 181 ? -14.251 6.084 20.219 1.00 70.62 181 ASN A N 1
ATOM 1493 C CA . ASN A 1 181 ? -15.133 7.188 20.575 1.00 70.62 181 ASN A CA 1
ATOM 1494 C C . ASN A 1 181 ? -15.987 6.835 21.806 1.00 70.62 181 ASN A C 1
ATOM 1496 O O . ASN A 1 181 ? -15.924 5.739 22.362 1.00 70.62 181 ASN A O 1
ATOM 1500 N N . ALA A 1 182 ? -16.846 7.767 22.238 1.00 73.62 182 ALA A N 1
ATOM 1501 C CA . ALA A 1 182 ? -17.821 7.500 23.305 1.00 73.62 182 ALA A CA 1
ATOM 1502 C C . ALA A 1 182 ? -18.738 6.306 22.988 1.00 73.62 182 ALA A C 1
ATOM 1504 O O . ALA A 1 182 ? -19.255 5.671 23.902 1.00 73.62 182 ALA A O 1
ATOM 1505 N N . GLN A 1 183 ? -18.960 6.043 21.700 1.00 76.38 183 GLN A N 1
ATOM 1506 C CA . GLN A 1 183 ? -19.780 4.942 21.209 1.00 76.38 183 GLN A CA 1
ATOM 1507 C C . GLN A 1 183 ? -19.091 3.598 21.421 1.00 76.38 183 GLN A C 1
ATOM 1509 O O . GLN A 1 183 ? -19.730 2.694 21.944 1.00 76.38 183 GLN A O 1
ATOM 1514 N N . ASP A 1 184 ? -17.792 3.499 21.132 1.00 78.88 184 ASP A N 1
ATOM 1515 C CA . ASP A 1 184 ? -17.028 2.267 21.355 1.00 78.88 184 ASP A CA 1
ATOM 1516 C C . ASP A 1 184 ? -16.936 1.931 22.842 1.00 78.88 184 ASP A C 1
ATOM 1518 O O . ASP A 1 184 ? -17.037 0.768 23.218 1.00 78.88 184 ASP A O 1
ATOM 1522 N N . PHE A 1 185 ? -16.845 2.947 23.709 1.00 82.25 185 PHE A N 1
ATOM 1523 C CA . PHE A 1 185 ? -16.950 2.747 25.155 1.00 82.25 185 PHE A CA 1
ATOM 1524 C C . PHE A 1 185 ? -18.297 2.139 25.561 1.00 82.25 185 PHE A C 1
ATOM 1526 O O . PHE A 1 185 ? -18.328 1.154 26.294 1.00 82.25 185 PHE A O 1
ATOM 1533 N N . LEU A 1 186 ? -19.410 2.711 25.090 1.00 81.75 186 LEU A N 1
ATOM 1534 C CA . LEU A 1 186 ? -20.746 2.199 25.407 1.00 81.75 186 LEU A CA 1
ATOM 1535 C C . LEU A 1 186 ? -20.951 0.786 24.854 1.00 81.75 186 LEU A C 1
ATOM 1537 O O . LEU A 1 186 ? -21.433 -0.078 25.580 1.00 81.75 186 LEU A O 1
ATOM 1541 N N . ALA A 1 187 ? -20.538 0.538 23.609 1.00 83.81 187 ALA A N 1
ATOM 1542 C CA . ALA A 1 187 ? -20.594 -0.780 22.987 1.00 83.81 187 ALA A CA 1
ATOM 1543 C C . ALA A 1 187 ? -19.799 -1.815 23.794 1.00 83.81 187 ALA A C 1
ATOM 1545 O O . ALA A 1 187 ? -20.285 -2.918 24.014 1.00 83.81 187 ALA A O 1
ATOM 1546 N N . ALA A 1 188 ? -18.619 -1.448 24.299 1.00 86.81 188 ALA A N 1
ATOM 1547 C CA . ALA A 1 188 ? -17.791 -2.324 25.122 1.00 86.81 188 ALA A CA 1
ATOM 1548 C C . ALA A 1 188 ? -18.373 -2.589 26.519 1.00 86.81 188 ALA A C 1
ATOM 1550 O O . ALA A 1 188 ? -18.242 -3.689 27.049 1.00 86.81 188 ALA A O 1
ATOM 1551 N N . VAL A 1 189 ? -19.034 -1.601 27.130 1.00 87.06 189 VAL A N 1
ATOM 1552 C CA . VAL A 1 189 ? -19.744 -1.800 28.406 1.00 87.06 189 VAL A CA 1
ATOM 1553 C C . VAL A 1 189 ? -20.928 -2.749 28.217 1.00 87.06 189 VAL A C 1
ATOM 1555 O O . VAL A 1 189 ? -21.121 -3.643 29.037 1.00 87.06 189 VAL A O 1
ATOM 1558 N N . ILE A 1 190 ? -21.687 -2.595 27.127 1.00 85.25 190 ILE A N 1
ATOM 1559 C CA . ILE A 1 190 ? -22.797 -3.498 26.791 1.00 85.25 190 ILE A CA 1
ATOM 1560 C C . ILE A 1 190 ? -22.265 -4.898 26.451 1.00 85.25 190 ILE A C 1
ATOM 1562 O O . ILE A 1 190 ? -22.851 -5.880 26.892 1.00 85.25 190 ILE A O 1
ATOM 1566 N N . GLU A 1 191 ? -21.120 -5.006 25.765 1.00 86.44 191 GLU A N 1
ATOM 1567 C CA . GLU A 1 191 ? -20.436 -6.285 25.523 1.00 86.44 191 GLU A CA 1
ATOM 1568 C C . GLU A 1 191 ? -20.158 -7.019 26.839 1.00 86.44 191 GLU A C 1
ATOM 1570 O O . GLU A 1 191 ? -20.578 -8.161 27.015 1.00 86.44 191 GLU A O 1
ATOM 1575 N N . LEU A 1 192 ? -19.516 -6.346 27.797 1.00 87.94 192 LEU A N 1
ATOM 1576 C CA . LEU A 1 192 ? -19.221 -6.919 29.110 1.00 87.94 192 LEU A CA 1
ATOM 1577 C C . LEU A 1 192 ? -20.494 -7.287 29.885 1.00 87.94 192 LEU A C 1
ATOM 1579 O O . LEU A 1 192 ? -20.509 -8.308 30.574 1.00 87.94 192 LEU A O 1
ATOM 1583 N N . ALA A 1 193 ? -21.560 -6.491 29.753 1.00 86.12 193 ALA A N 1
ATOM 1584 C CA . ALA A 1 193 ? -22.854 -6.777 30.364 1.00 86.12 193 ALA A CA 1
ATOM 1585 C C . ALA A 1 193 ? -23.500 -8.041 29.775 1.00 86.12 193 ALA A C 1
ATOM 1587 O O . ALA A 1 193 ? -23.900 -8.924 30.529 1.00 86.12 193 ALA A O 1
ATOM 1588 N N . SER A 1 194 ? -23.523 -8.167 28.441 1.00 81.62 194 SER A N 1
ATOM 1589 C CA . SER A 1 194 ? -24.045 -9.349 27.729 1.00 81.62 194 SER A CA 1
ATOM 1590 C C . SER A 1 194 ? -23.264 -10.619 28.068 1.00 81.62 194 SER A C 1
ATOM 1592 O O . SER A 1 194 ? -23.813 -11.707 28.210 1.00 81.62 194 SER A O 1
ATOM 1594 N N . MET A 1 195 ? -21.957 -10.476 28.299 1.00 83.19 195 MET A N 1
ATOM 1595 C CA . MET A 1 195 ? -21.097 -11.564 28.749 1.00 83.19 195 MET A CA 1
ATOM 1596 C C . MET A 1 195 ? -21.258 -11.874 30.249 1.00 83.19 195 MET A C 1
ATOM 1598 O O . MET A 1 195 ? -20.650 -12.831 30.730 1.00 83.19 195 MET A O 1
ATOM 1602 N N . GLY A 1 196 ? -22.066 -11.113 30.995 1.00 85.00 196 GLY A N 1
ATOM 1603 C CA . GLY A 1 196 ? -22.360 -11.334 32.414 1.00 85.00 196 GLY A CA 1
ATOM 1604 C C . GLY A 1 196 ? -21.252 -10.905 33.379 1.00 85.00 196 GLY A C 1
ATOM 1605 O O . GLY A 1 196 ? -21.190 -11.424 34.490 1.00 85.00 196 GLY A O 1
ATOM 1606 N N . TYR A 1 197 ? -20.356 -10.006 32.961 1.00 86.75 197 TYR A N 1
ATOM 1607 C CA . TYR A 1 197 ? -19.278 -9.475 33.810 1.00 86.75 197 TYR A CA 1
ATOM 1608 C C . TYR A 1 197 ? -19.679 -8.235 34.605 1.00 86.75 197 TYR A C 1
ATOM 1610 O O . TYR A 1 197 ? -18.980 -7.859 35.550 1.00 86.75 197 TYR A O 1
ATOM 1618 N N . LEU A 1 198 ? -20.767 -7.577 34.205 1.00 88.38 198 LEU A N 1
ATOM 1619 C CA . LEU A 1 198 ? -21.307 -6.430 34.916 1.00 88.38 198 LEU A CA 1
ATOM 1620 C C . LEU A 1 198 ? -22.822 -6.309 34.745 1.00 88.38 198 LEU A C 1
ATOM 1622 O O . LEU A 1 198 ? -23.388 -6.748 33.745 1.00 88.38 198 LEU A O 1
ATOM 1626 N N . HIS A 1 199 ? -23.462 -5.641 35.698 1.00 86.00 199 HIS A N 1
ATOM 1627 C CA . HIS A 1 199 ? -24.865 -5.254 35.651 1.00 86.00 199 HIS A CA 1
ATOM 1628 C C . HIS A 1 199 ? -25.008 -3.735 35.561 1.00 86.00 199 HIS A C 1
ATOM 1630 O O . HIS A 1 199 ? -24.299 -2.985 36.233 1.00 86.00 199 HIS A O 1
ATOM 1636 N N . ILE A 1 200 ? -25.951 -3.279 34.735 1.00 83.31 200 ILE A N 1
ATO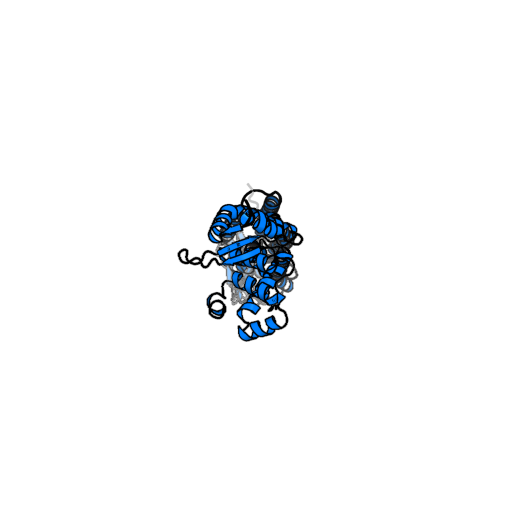M 1637 C CA . ILE A 1 200 ? -26.302 -1.863 34.597 1.00 83.31 200 ILE A CA 1
ATOM 1638 C C . ILE A 1 200 ? -27.539 -1.609 35.462 1.00 83.31 200 ILE A C 1
ATOM 1640 O O . ILE A 1 200 ? -28.625 -2.094 35.151 1.00 83.31 200 ILE A O 1
ATOM 1644 N N . LYS A 1 201 ? -27.382 -0.855 36.553 1.00 83.81 201 LYS A N 1
ATOM 1645 C CA . LYS A 1 201 ? -28.476 -0.473 37.458 1.00 83.81 201 LYS A CA 1
ATOM 1646 C C . LYS A 1 201 ? -28.869 0.987 37.234 1.00 83.81 201 LYS A C 1
ATOM 1648 O O . LYS A 1 201 ? -28.008 1.863 37.157 1.00 83.81 201 LYS A O 1
ATOM 1653 N N . MET A 1 202 ? -30.174 1.249 37.160 1.00 74.69 202 MET A N 1
ATOM 1654 C CA . MET A 1 202 ? -30.740 2.602 37.165 1.00 74.69 202 MET A CA 1
ATOM 1655 C C . MET A 1 202 ? -31.316 2.883 38.552 1.00 74.69 202 MET A C 1
ATOM 1657 O O . MET A 1 202 ? -32.154 2.119 39.030 1.00 74.69 202 MET A O 1
ATOM 1661 N N . MET A 1 203 ? -30.876 3.958 39.208 1.00 62.06 203 MET A N 1
ATOM 1662 C CA . MET A 1 203 ? -31.492 4.406 40.459 1.00 62.06 203 MET A CA 1
ATOM 1663 C C . MET A 1 203 ? -32.527 5.490 40.166 1.00 62.06 203 MET A C 1
ATOM 1665 O O . MET A 1 203 ? -32.181 6.601 39.776 1.00 62.06 203 MET A O 1
ATOM 1669 N N . ASN A 1 204 ? -33.799 5.162 40.397 1.00 53.44 204 ASN A N 1
ATOM 1670 C CA . ASN A 1 204 ? -34.897 6.124 40.412 1.00 53.44 204 ASN A CA 1
ATOM 1671 C C . ASN A 1 204 ? -35.041 6.699 41.824 1.00 53.44 204 ASN A C 1
ATOM 1673 O O . ASN A 1 204 ? -35.995 6.379 42.529 1.00 53.44 204 ASN A O 1
ATOM 1677 N N . GLU A 1 205 ? -34.095 7.525 42.268 1.00 51.78 205 GLU A N 1
ATOM 1678 C CA . GLU A 1 205 ? -34.330 8.345 43.458 1.00 51.78 205 GLU A CA 1
ATOM 1679 C C . GLU A 1 205 ? -34.783 9.749 43.059 1.00 51.78 205 GLU A C 1
ATOM 1681 O O . GLU A 1 205 ? -34.173 10.425 42.231 1.00 51.78 205 GLU A O 1
ATOM 1686 N N . SER A 1 206 ? -35.888 10.163 43.684 1.00 54.28 206 SER A N 1
ATOM 1687 C CA . SER A 1 206 ? -36.804 11.266 43.356 1.00 54.28 206 SER A CA 1
ATOM 1688 C C . SER A 1 206 ? -36.192 12.672 43.186 1.00 54.28 206 SER A C 1
ATOM 1690 O O . SER A 1 206 ? -36.933 13.621 42.932 1.00 54.28 206 SER A O 1
ATOM 1692 N N . TYR A 1 207 ? -34.873 12.837 43.305 1.00 47.53 207 TYR A N 1
ATOM 1693 C CA . TYR A 1 207 ? -34.178 14.124 43.181 1.00 47.53 207 TYR A CA 1
ATOM 1694 C C . TYR A 1 207 ? -32.872 14.074 42.367 1.00 47.53 207 TYR A C 1
ATOM 1696 O O . TYR A 1 207 ? -32.305 15.128 42.079 1.00 47.53 207 TYR A O 1
ATOM 1704 N N . ALA A 1 208 ? -32.416 12.896 41.927 1.00 49.44 208 ALA A N 1
ATOM 1705 C CA . ALA A 1 208 ? -31.235 12.751 41.078 1.00 49.44 208 ALA A CA 1
ATOM 1706 C C . ALA A 1 208 ? -31.639 12.107 39.746 1.00 49.44 208 ALA A C 1
ATOM 1708 O O . ALA A 1 208 ? -31.774 10.893 39.645 1.00 49.44 208 ALA A O 1
ATOM 1709 N N . LYS A 1 209 ? -31.857 12.938 38.720 1.00 47.19 209 LYS A N 1
ATOM 1710 C CA . LYS A 1 209 ? -32.142 12.485 37.348 1.00 47.19 209 LYS A CA 1
ATOM 1711 C C . LYS A 1 209 ? -31.132 11.419 36.894 1.00 47.19 209 LYS A C 1
ATOM 1713 O O . LYS A 1 209 ? -29.937 11.704 36.832 1.00 47.19 209 LYS A O 1
ATOM 1718 N N . ASP A 1 210 ? -31.650 10.249 36.526 1.00 53.00 210 ASP A N 1
ATOM 1719 C CA . ASP A 1 210 ? -31.064 9.246 35.626 1.00 53.00 210 ASP A CA 1
ATOM 1720 C C . ASP A 1 210 ? -29.590 8.885 35.876 1.00 53.00 210 ASP A C 1
ATOM 1722 O O . ASP A 1 210 ? -28.754 8.891 34.965 1.00 53.00 210 ASP A O 1
ATOM 1726 N N . LEU A 1 211 ? -29.244 8.546 37.121 1.00 65.12 211 LEU A N 1
ATOM 1727 C CA . LEU A 1 211 ? -27.912 8.031 37.426 1.00 65.12 211 LEU A CA 1
ATOM 1728 C C . LEU A 1 211 ? -27.836 6.527 37.128 1.00 65.12 211 LEU A C 1
ATOM 1730 O O . LEU A 1 211 ? -28.432 5.699 37.819 1.00 65.12 211 LEU A O 1
ATOM 1734 N N . MET A 1 212 ? -27.075 6.180 36.085 1.00 79.50 212 MET A N 1
ATOM 1735 C CA . MET A 1 212 ? -26.699 4.799 35.773 1.00 79.50 212 MET A CA 1
ATOM 1736 C C . MET A 1 212 ? -25.416 4.404 36.509 1.00 79.50 212 MET A C 1
ATOM 1738 O O . MET A 1 212 ? -24.395 5.103 36.433 1.00 79.50 212 MET A O 1
ATOM 1742 N N . TYR A 1 213 ? -25.461 3.242 37.153 1.00 84.69 213 TYR A N 1
ATOM 1743 C CA . TYR A 1 213 ? -24.337 2.608 37.832 1.00 84.69 213 TYR A CA 1
ATOM 1744 C C . TYR A 1 213 ? -24.012 1.262 37.188 1.00 84.69 213 TYR A C 1
ATOM 1746 O O . TYR A 1 213 ? -24.896 0.558 36.699 1.00 84.69 213 TYR A O 1
ATOM 1754 N N . LEU A 1 214 ? -22.728 0.926 37.188 1.00 86.06 214 LEU A N 1
ATOM 1755 C CA . LEU A 1 214 ? -22.190 -0.363 36.785 1.00 86.06 214 LEU A CA 1
ATOM 1756 C C . LEU A 1 214 ? -21.778 -1.106 38.051 1.00 86.06 214 LEU A C 1
ATOM 1758 O O . LEU A 1 214 ? -21.083 -0.533 38.889 1.00 86.06 214 LEU A O 1
ATOM 1762 N N . GLU A 1 215 ? -22.189 -2.358 38.170 1.00 88.12 215 GLU A N 1
ATOM 1763 C CA . GLU A 1 215 ? -21.800 -3.261 39.252 1.00 88.12 215 GLU A CA 1
ATOM 1764 C C . GLU A 1 215 ? -21.099 -4.473 38.654 1.00 88.12 215 GLU A C 1
ATOM 1766 O O . GLU A 1 215 ? -21.595 -5.055 37.691 1.00 88.12 215 GLU A O 1
ATOM 1771 N N . LYS A 1 216 ? -19.930 -4.819 39.180 1.00 88.75 216 LYS A N 1
ATOM 1772 C CA . LYS A 1 216 ? -19.141 -5.960 38.732 1.00 88.75 216 LYS A CA 1
ATOM 1773 C C . LYS A 1 216 ? -19.749 -7.256 39.264 1.00 88.75 216 LYS A C 1
ATOM 1775 O O . LYS A 1 216 ? -20.207 -7.312 40.399 1.00 88.75 216 LYS A O 1
ATOM 1780 N N . THR A 1 217 ? -19.721 -8.300 38.447 1.00 86.19 217 THR A N 1
ATOM 1781 C CA . THR A 1 217 ? -20.185 -9.640 38.829 1.00 86.19 217 THR A CA 1
ATOM 1782 C C . THR A 1 217 ? -19.005 -10.509 39.284 1.00 86.19 217 THR A C 1
ATOM 1784 O O . THR A 1 217 ? -17.895 -10.356 38.775 1.00 86.19 217 THR A O 1
ATOM 1787 N N . ASP A 1 218 ? -19.250 -11.492 40.157 1.00 80.19 218 ASP A N 1
ATOM 1788 C CA . ASP A 1 218 ? -18.261 -12.482 40.639 1.00 80.19 218 ASP A CA 1
ATOM 1789 C C . ASP A 1 218 ? -17.835 -13.527 39.583 1.00 80.19 218 ASP A C 1
ATOM 1791 O O . ASP A 1 218 ? -17.316 -14.598 39.899 1.00 80.19 218 ASP A O 1
ATOM 1795 N N . LYS A 1 219 ? -18.086 -13.250 38.301 1.00 81.25 219 LYS A N 1
ATOM 1796 C CA . LYS A 1 219 ? -17.767 -14.158 37.201 1.00 81.25 219 LYS A CA 1
ATOM 1797 C C . LYS A 1 219 ? -16.256 -14.185 36.962 1.00 81.25 219 LYS A C 1
ATOM 1799 O O . LYS A 1 219 ? -15.623 -13.133 36.870 1.00 81.25 219 LYS A O 1
ATOM 1804 N N . ASP A 1 220 ? -15.698 -15.387 36.814 1.00 73.69 220 ASP A N 1
ATOM 1805 C CA . ASP A 1 220 ? -14.273 -15.574 36.525 1.00 73.69 220 ASP A CA 1
ATOM 1806 C C . ASP A 1 220 ? -13.885 -14.849 35.215 1.00 73.69 220 ASP A C 1
ATOM 1808 O O . ASP A 1 220 ? -14.576 -15.013 34.198 1.00 73.69 220 ASP A O 1
ATOM 1812 N N . PRO A 1 221 ? -12.822 -14.018 35.218 1.00 66.69 221 PRO A N 1
ATOM 1813 C CA . PRO A 1 221 ? -12.327 -13.329 34.032 1.00 66.69 221 PRO A CA 1
ATOM 1814 C C . PRO A 1 221 ? -12.028 -14.211 32.812 1.00 66.69 221 PRO A C 1
ATOM 1816 O O . PRO A 1 221 ? -11.939 -13.655 31.720 1.00 66.69 221 PRO A O 1
ATOM 1819 N N . ASP A 1 222 ? -11.855 -15.528 32.943 1.00 60.69 222 ASP A N 1
ATOM 1820 C CA . ASP A 1 222 ? -11.661 -16.433 31.799 1.00 60.69 222 ASP A CA 1
ATOM 1821 C C . ASP A 1 222 ? -13.005 -16.652 31.066 1.00 60.69 222 ASP A C 1
ATOM 1823 O O . ASP A 1 222 ? -13.876 -17.350 31.590 1.00 60.69 222 ASP A O 1
ATOM 1827 N N . PRO A 1 223 ? -13.253 -16.024 29.891 1.00 71.62 223 PRO A N 1
ATOM 1828 C CA . PRO A 1 223 ? -12.361 -15.983 28.729 1.00 71.62 223 PRO A CA 1
ATOM 1829 C C . PRO A 1 223 ? -12.211 -14.572 28.103 1.00 71.62 223 PRO A C 1
ATOM 1831 O O . PRO A 1 223 ? -12.220 -14.417 26.877 1.00 71.62 223 PRO A O 1
ATOM 1834 N N . LEU A 1 224 ? -12.129 -13.518 28.918 1.00 80.31 224 LEU A N 1
ATOM 1835 C CA . LEU A 1 224 ? -12.020 -12.135 28.443 1.00 80.31 224 LEU A CA 1
ATOM 1836 C C . LEU A 1 224 ? -10.722 -11.896 27.669 1.00 80.31 224 LEU A C 1
ATOM 1838 O O . LEU A 1 224 ? -9.636 -12.339 28.051 1.00 80.31 224 LEU A O 1
ATOM 1842 N N . THR A 1 225 ? -10.803 -11.097 26.605 1.00 82.06 225 THR A N 1
ATOM 1843 C CA . THR A 1 225 ? -9.593 -10.624 25.931 1.00 82.06 225 THR A CA 1
ATOM 1844 C C . THR A 1 225 ? -8.812 -9.656 26.828 1.00 82.06 225 THR A C 1
ATOM 1846 O O . THR A 1 225 ? -9.365 -9.018 27.724 1.00 82.06 225 THR A O 1
ATOM 1849 N N . VAL A 1 226 ? -7.506 -9.504 26.577 1.00 82.69 226 VAL A N 1
ATOM 1850 C CA . VAL A 1 226 ? -6.613 -8.628 27.369 1.00 82.69 226 VAL A CA 1
ATOM 1851 C C . VAL A 1 226 ? -7.168 -7.204 27.502 1.00 82.69 226 VAL A C 1
ATOM 1853 O O . VAL A 1 226 ? -7.126 -6.608 28.575 1.00 82.69 226 VAL A O 1
ATOM 1856 N N . ASP A 1 227 ? -7.728 -6.664 26.423 1.00 83.75 227 ASP A N 1
ATOM 1857 C CA . ASP A 1 227 ? -8.360 -5.347 26.385 1.00 83.75 227 ASP A CA 1
ATOM 1858 C C .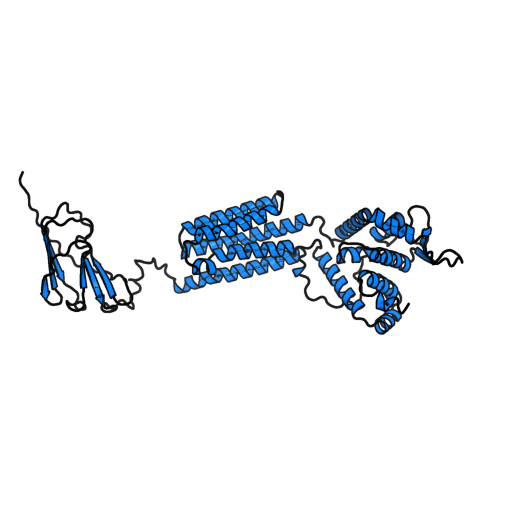 ASP A 1 227 ? -9.681 -5.281 27.158 1.00 83.75 227 ASP A C 1
ATOM 1860 O O . ASP A 1 227 ? -9.922 -4.287 27.840 1.00 83.75 227 ASP A O 1
ATOM 1864 N N . GLN A 1 228 ? -10.505 -6.329 27.112 1.00 87.62 228 GLN A N 1
ATOM 1865 C CA . GLN A 1 228 ? -11.745 -6.389 27.885 1.00 87.62 228 GLN A CA 1
ATOM 1866 C C . GLN A 1 228 ? -11.460 -6.505 29.385 1.00 87.62 228 GLN A C 1
ATOM 1868 O O . GLN A 1 228 ? -12.076 -5.810 30.189 1.00 87.62 228 GLN A O 1
ATOM 1873 N N . ASN A 1 229 ? -10.465 -7.311 29.762 1.00 88.38 229 ASN A N 1
ATOM 1874 C CA . ASN A 1 229 ? -9.995 -7.416 31.139 1.00 88.38 229 ASN A CA 1
ATOM 1875 C C . ASN A 1 229 ? -9.412 -6.074 31.628 1.00 88.38 229 ASN A C 1
ATOM 1877 O O . ASN A 1 229 ? -9.723 -5.611 32.727 1.00 88.38 229 ASN A O 1
ATOM 1881 N N . TYR A 1 230 ? -8.634 -5.383 30.786 1.00 86.69 230 TYR A N 1
ATOM 1882 C CA . TYR A 1 230 ? -8.136 -4.041 31.097 1.00 86.69 230 TYR A CA 1
ATOM 1883 C C . TYR A 1 230 ? -9.276 -3.024 31.263 1.00 86.69 230 TYR A C 1
ATOM 1885 O O . TYR A 1 230 ? -9.265 -2.244 32.216 1.00 86.69 230 TYR A O 1
ATOM 1893 N N . LEU A 1 231 ? -10.280 -3.038 30.379 1.00 88.12 231 LEU A N 1
ATOM 1894 C CA . LEU A 1 231 ? -11.469 -2.197 30.508 1.00 88.12 231 LEU A CA 1
ATOM 1895 C C . LEU A 1 231 ? -12.181 -2.473 31.839 1.00 88.12 231 LEU A C 1
ATOM 1897 O O . LEU A 1 231 ? -12.389 -1.542 32.615 1.00 88.12 231 LEU A O 1
ATOM 1901 N N . LEU A 1 232 ? -12.475 -3.738 32.139 1.00 89.12 232 LEU A N 1
ATOM 1902 C CA . LEU A 1 232 ? -13.185 -4.146 33.348 1.00 89.12 232 LEU A CA 1
ATOM 1903 C C . LEU A 1 232 ? -12.426 -3.737 34.621 1.00 89.12 232 LEU A C 1
ATOM 1905 O O . LEU A 1 232 ? -12.954 -2.999 35.445 1.00 89.12 232 LEU A O 1
ATOM 1909 N N . ASN A 1 233 ? -11.165 -4.146 34.761 1.00 87.69 233 ASN A N 1
ATOM 1910 C CA . ASN A 1 233 ? -10.438 -4.050 36.032 1.00 87.69 233 ASN A CA 1
ATOM 1911 C C . ASN A 1 233 ? -9.571 -2.788 36.188 1.00 87.69 233 ASN A C 1
ATOM 1913 O O . ASN A 1 233 ? -9.093 -2.500 37.283 1.00 87.69 233 ASN A O 1
ATOM 1917 N N . ARG A 1 234 ? -9.288 -2.034 35.115 1.00 85.56 234 ARG A N 1
ATOM 1918 C CA . ARG A 1 234 ? -8.444 -0.817 35.190 1.00 85.56 234 ARG A CA 1
ATOM 1919 C C . ARG A 1 234 ? -9.170 0.471 34.834 1.00 85.56 234 ARG A C 1
ATOM 1921 O O . ARG A 1 234 ? -8.680 1.547 35.212 1.00 85.56 234 ARG A O 1
ATOM 1928 N N . ILE A 1 235 ? -10.285 0.383 34.111 1.00 85.44 235 ILE A N 1
ATOM 1929 C CA . ILE A 1 235 ? -11.083 1.545 33.708 1.00 85.44 235 ILE A CA 1
ATOM 1930 C C . ILE A 1 235 ? -12.405 1.594 34.473 1.00 85.44 235 ILE A C 1
ATOM 1932 O O . ILE A 1 235 ? -12.699 2.639 35.050 1.00 85.44 235 ILE A O 1
ATOM 1936 N N . LEU A 1 236 ? -13.179 0.504 34.474 1.00 86.31 236 LEU A N 1
ATOM 1937 C CA . LEU A 1 236 ? -14.500 0.462 35.107 1.00 86.31 236 LEU A CA 1
ATOM 1938 C C . LEU A 1 236 ? -14.400 0.287 36.626 1.00 86.31 236 LEU A C 1
ATOM 1940 O O . LEU A 1 236 ? -15.000 1.069 37.350 1.00 86.31 236 LEU A O 1
ATOM 1944 N N . PHE A 1 237 ? -13.605 -0.677 37.096 1.00 87.69 237 PHE A N 1
ATOM 1945 C CA . PHE A 1 237 ? -13.535 -1.073 38.508 1.00 87.69 237 PHE A CA 1
ATOM 1946 C C . PHE A 1 237 ? -12.094 -1.028 39.033 1.00 87.69 237 PHE A C 1
ATOM 1948 O O . PHE A 1 237 ? -11.460 -2.059 39.245 1.00 87.69 237 PHE A O 1
ATOM 1955 N N . LEU A 1 238 ? -11.536 0.183 39.178 1.00 79.62 238 LEU A N 1
ATOM 1956 C CA . LEU A 1 238 ? -10.182 0.362 39.727 1.00 79.62 238 LEU A CA 1
ATOM 1957 C C . LEU A 1 238 ? -10.152 0.182 41.253 1.00 79.62 238 LEU A C 1
ATOM 1959 O O . LEU A 1 238 ? -9.223 -0.425 41.779 1.00 79.62 238 LEU A O 1
ATOM 1963 N N . GLU A 1 239 ? -11.153 0.739 41.937 1.00 74.81 239 GLU A N 1
ATOM 1964 C CA . GLU A 1 239 ? -11.298 0.747 43.393 1.00 74.81 239 GLU A CA 1
ATOM 1965 C C . GLU A 1 239 ? -12.753 0.386 43.731 1.00 74.81 239 GLU A C 1
ATOM 1967 O O . GLU A 1 239 ? -13.640 1.237 43.683 1.00 74.81 239 GLU A O 1
ATOM 1972 N N . GLY A 1 240 ? -12.998 -0.894 44.024 1.00 82.06 240 GLY A N 1
ATOM 1973 C CA . GLY A 1 240 ? -14.322 -1.433 44.356 1.00 82.06 240 GLY A CA 1
ATOM 1974 C C . GLY A 1 240 ? -15.129 -1.952 43.160 1.00 82.06 240 GLY A C 1
ATOM 1975 O O . GLY A 1 240 ? -14.731 -1.815 42.004 1.00 82.06 240 GLY A O 1
ATOM 1976 N N . ASP A 1 241 ? -16.284 -2.546 43.467 1.00 85.19 241 ASP A N 1
ATOM 1977 C CA . ASP A 1 241 ? -17.111 -3.299 42.512 1.00 85.19 241 ASP A CA 1
ATOM 1978 C C . ASP A 1 241 ? -18.293 -2.498 41.945 1.00 85.19 241 ASP A C 1
ATOM 1980 O O . ASP A 1 241 ? -19.073 -3.022 41.156 1.00 85.19 241 ASP A O 1
ATOM 1984 N N . VAL A 1 242 ? -18.433 -1.216 42.303 1.00 85.12 242 VAL A N 1
ATOM 1985 C CA . VAL A 1 242 ? -19.507 -0.336 41.80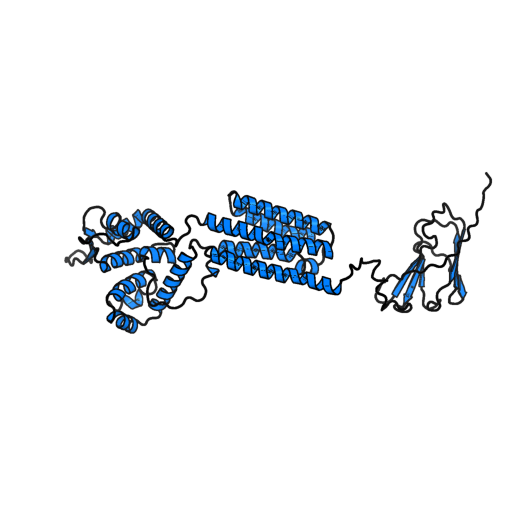9 1.00 85.12 242 VAL A CA 1
ATOM 1986 C C . VAL A 1 242 ? -18.917 0.973 41.293 1.00 85.12 242 VAL A C 1
ATOM 1988 O O . VAL A 1 242 ? -18.077 1.590 41.944 1.00 85.12 242 VAL A O 1
ATOM 1991 N N . THR A 1 243 ? -19.356 1.436 40.120 1.00 85.94 243 THR A N 1
ATOM 1992 C CA . THR A 1 243 ? -18.925 2.722 39.549 1.00 85.94 243 THR A CA 1
ATOM 1993 C C . THR A 1 243 ? -20.034 3.392 38.741 1.00 85.94 243 THR A C 1
ATOM 1995 O O . THR A 1 243 ? -20.790 2.752 38.019 1.00 85.94 243 THR A O 1
ATOM 1998 N N . GLN A 1 244 ? -20.123 4.721 38.826 1.00 85.12 244 GLN A N 1
ATOM 1999 C CA . GLN A 1 244 ? -21.057 5.516 38.026 1.00 85.12 244 GLN A CA 1
ATOM 2000 C C . GLN A 1 244 ? -20.614 5.590 36.553 1.00 85.12 244 GLN A C 1
ATOM 2002 O O . GLN A 1 244 ? -19.444 5.856 36.265 1.00 85.12 244 GLN A O 1
ATOM 2007 N N . VAL A 1 245 ? -21.550 5.449 35.605 1.00 83.12 245 VAL A N 1
ATOM 2008 C CA . VAL A 1 245 ? -21.255 5.449 34.153 1.00 83.12 245 VAL A CA 1
ATOM 2009 C C . VAL A 1 245 ? -20.555 6.735 33.692 1.00 83.12 245 VAL A C 1
ATOM 2011 O O . VAL A 1 245 ? -19.649 6.687 32.859 1.00 83.12 245 VAL A O 1
ATOM 2014 N N . SER A 1 246 ? -20.928 7.896 34.235 1.00 81.44 246 SER A N 1
ATOM 2015 C CA . SER A 1 246 ? -20.306 9.191 33.913 1.00 81.44 246 SER A CA 1
ATOM 2016 C C . SER A 1 246 ? -18.834 9.255 34.344 1.00 81.44 246 SER A C 1
ATOM 2018 O O . SER A 1 246 ? -17.980 9.705 33.573 1.00 81.44 246 SER A O 1
ATOM 2020 N N . SER A 1 247 ? -18.530 8.756 35.543 1.00 83.81 247 SER A N 1
ATOM 2021 C CA . SER A 1 247 ? -17.175 8.649 36.087 1.00 83.81 247 SER A CA 1
ATOM 2022 C C . SER A 1 247 ? -16.341 7.651 35.288 1.00 83.81 247 SER A C 1
ATOM 2024 O O . SER A 1 247 ? -15.245 7.998 34.848 1.00 83.81 247 SER A O 1
ATOM 2026 N N . ALA A 1 248 ? -16.887 6.466 34.996 1.00 84.25 248 ALA A N 1
ATOM 2027 C CA . ALA A 1 248 ? -16.242 5.469 34.141 1.00 84.25 248 ALA A CA 1
ATOM 2028 C C . ALA A 1 248 ? -15.920 6.031 32.750 1.00 84.25 248 ALA A C 1
ATOM 2030 O O . ALA A 1 248 ? -14.801 5.881 32.263 1.00 84.25 248 ALA A O 1
ATOM 2031 N N . LYS A 1 249 ? -16.863 6.758 32.137 1.00 83.38 249 LYS A N 1
ATOM 2032 C CA . LYS A 1 249 ? -16.665 7.431 30.849 1.00 83.38 249 LYS A CA 1
ATOM 2033 C C . LYS A 1 249 ? -15.522 8.447 30.915 1.00 83.38 249 LYS A C 1
ATOM 2035 O O . LYS A 1 249 ? -14.669 8.467 30.031 1.00 83.38 249 LYS A O 1
ATOM 2040 N N . LYS A 1 250 ? -15.462 9.278 31.962 1.00 85.19 250 LYS A N 1
ATOM 2041 C CA . LYS A 1 250 ? -14.375 10.255 32.150 1.00 85.19 250 LYS A CA 1
ATOM 2042 C C . LYS A 1 250 ? -13.015 9.561 32.303 1.00 85.19 250 LYS A C 1
ATOM 2044 O O . LYS A 1 250 ? -12.051 9.972 31.660 1.00 85.19 250 LYS A O 1
ATOM 2049 N N . THR A 1 251 ? -12.945 8.493 33.096 1.00 83.94 251 THR A N 1
ATOM 2050 C CA . THR A 1 251 ? -11.726 7.691 33.292 1.00 83.94 251 THR A CA 1
ATOM 2051 C C . THR A 1 251 ? -11.299 6.976 32.013 1.00 83.94 251 THR A C 1
ATOM 2053 O O . THR A 1 251 ? -10.108 6.952 31.705 1.00 83.94 251 THR A O 1
ATOM 2056 N N . PHE A 1 252 ? -12.248 6.453 31.231 1.00 83.00 252 PHE A N 1
ATOM 2057 C CA . PHE A 1 252 ? -11.993 5.855 29.919 1.00 83.00 252 PHE A CA 1
ATOM 2058 C C . PHE A 1 252 ? -11.318 6.850 28.974 1.00 83.00 252 PHE A C 1
ATOM 2060 O O . PHE A 1 252 ? -10.274 6.540 28.405 1.00 83.00 252 PHE A O 1
ATOM 2067 N N . PHE A 1 253 ? -11.849 8.072 28.869 1.00 82.25 253 PHE A N 1
ATOM 2068 C CA . PHE A 1 253 ? -11.225 9.123 28.061 1.00 82.25 253 PHE A CA 1
ATOM 2069 C C . PHE A 1 253 ? -9.872 9.579 28.619 1.00 82.25 253 PHE A C 1
ATOM 2071 O O . PHE A 1 253 ? -8.960 9.859 27.846 1.00 82.25 253 PHE A O 1
ATOM 2078 N N . GLY A 1 254 ? -9.703 9.610 29.945 1.00 83.56 254 GLY A N 1
ATOM 2079 C CA . GLY A 1 254 ? -8.427 9.952 30.580 1.00 83.56 254 GLY A CA 1
ATOM 2080 C C . GLY A 1 254 ? -7.329 8.901 30.367 1.00 83.56 254 GLY A C 1
ATOM 2081 O O . GLY A 1 254 ? -6.173 9.252 30.145 1.00 83.56 254 GLY A O 1
ATOM 2082 N N . LYS A 1 255 ? -7.677 7.608 30.386 1.00 82.94 255 LYS A N 1
ATOM 2083 C CA . LYS A 1 255 ? -6.752 6.475 30.171 1.00 82.94 255 LYS A CA 1
ATOM 2084 C C . LYS A 1 255 ? -6.747 5.962 28.728 1.00 82.94 255 LYS A C 1
ATOM 2086 O O . LYS A 1 255 ? -6.166 4.919 28.433 1.00 82.94 255 LYS A O 1
ATOM 2091 N N . PHE A 1 256 ? -7.356 6.712 27.820 1.00 77.69 256 PHE A N 1
ATOM 2092 C CA . PHE A 1 256 ? -7.589 6.325 26.436 1.00 77.69 256 PHE A CA 1
ATOM 2093 C C . PHE A 1 256 ? -6.322 5.904 25.689 1.00 77.69 256 PHE A C 1
ATOM 2095 O O . PHE A 1 256 ? -6.298 4.892 24.993 1.00 77.69 256 PHE A O 1
ATOM 2102 N N . GLN A 1 257 ? -5.235 6.660 25.862 1.00 80.38 257 GLN A N 1
ATOM 2103 C CA . GLN A 1 257 ? -3.970 6.375 25.188 1.00 80.38 257 GLN A CA 1
ATOM 2104 C C . GLN A 1 257 ? -3.359 5.044 25.648 1.00 80.38 257 GLN A C 1
ATOM 2106 O O . GLN A 1 257 ? -2.838 4.296 24.821 1.00 80.38 257 GLN A O 1
ATOM 2111 N N . ALA A 1 258 ? -3.469 4.729 26.943 1.00 81.50 258 ALA A N 1
ATOM 2112 C CA . ALA A 1 258 ? -3.010 3.460 27.503 1.00 81.50 258 ALA A CA 1
ATOM 2113 C C . ALA A 1 258 ? -3.892 2.285 27.050 1.00 81.50 258 ALA A C 1
ATOM 2115 O O . ALA A 1 258 ? -3.376 1.214 26.734 1.00 81.50 258 ALA A O 1
ATOM 2116 N N . LEU A 1 259 ? -5.208 2.485 26.938 1.00 82.12 259 LEU A N 1
ATOM 2117 C CA . LEU A 1 259 ? -6.103 1.477 26.366 1.00 82.12 259 LEU A CA 1
ATOM 2118 C C . LEU A 1 259 ? -5.770 1.209 24.892 1.00 82.12 259 LEU A C 1
ATOM 2120 O O . LEU A 1 259 ? -5.642 0.056 24.490 1.00 82.12 259 LEU A O 1
ATOM 2124 N N . ASN A 1 260 ? -5.560 2.257 24.092 1.00 82.12 260 ASN A N 1
ATOM 2125 C CA . ASN A 1 260 ? -5.195 2.110 22.684 1.00 82.12 260 ASN A CA 1
ATOM 2126 C C . ASN A 1 260 ? -3.856 1.393 22.498 1.00 82.12 260 ASN A C 1
ATOM 2128 O O . ASN A 1 260 ? -3.711 0.636 21.540 1.00 82.12 260 ASN A O 1
ATOM 2132 N N . SER A 1 261 ? -2.879 1.592 23.392 1.00 83.56 261 SER A N 1
ATOM 2133 C CA . SER A 1 261 ? -1.640 0.813 23.327 1.00 83.56 261 SER A CA 1
ATOM 2134 C C . SER A 1 261 ? -1.895 -0.671 23.592 1.00 83.56 261 SER A C 1
ATOM 2136 O O . SER A 1 261 ? -1.436 -1.492 22.806 1.00 83.56 261 SER A O 1
ATOM 2138 N N . GLN A 1 262 ? -2.700 -1.011 24.607 1.00 83.81 262 GLN A N 1
ATOM 2139 C CA . GLN A 1 262 ? -3.062 -2.404 24.913 1.00 83.81 262 GLN A CA 1
ATOM 2140 C C . GLN A 1 262 ? -3.844 -3.063 23.766 1.00 83.81 262 GLN A C 1
ATOM 2142 O O . GLN A 1 262 ? -3.530 -4.182 23.363 1.00 83.81 262 GLN A O 1
ATOM 2147 N N . LEU A 1 263 ? -4.815 -2.351 23.182 1.00 84.56 263 LEU A N 1
ATOM 2148 C CA . LEU A 1 263 ? -5.575 -2.808 22.014 1.00 84.56 263 LEU A CA 1
ATOM 2149 C C . LEU A 1 263 ? -4.660 -3.079 20.824 1.00 84.56 263 LEU A C 1
ATOM 2151 O O . LEU A 1 263 ? -4.730 -4.141 20.207 1.00 84.56 263 LEU A O 1
ATOM 2155 N N . ARG A 1 264 ? -3.767 -2.135 20.519 1.00 84.25 264 ARG A N 1
ATOM 2156 C CA . ARG A 1 264 ? -2.821 -2.271 19.414 1.00 84.25 264 ARG A CA 1
ATOM 2157 C C . ARG A 1 264 ? -1.891 -3.462 19.623 1.00 84.25 264 ARG A C 1
ATOM 2159 O O . ARG A 1 264 ? -1.644 -4.201 18.674 1.00 84.25 264 ARG A O 1
ATOM 2166 N N . ASP A 1 265 ? -1.390 -3.661 20.836 1.00 86.06 265 ASP A N 1
ATOM 2167 C CA . ASP A 1 265 ? -0.485 -4.766 21.147 1.00 86.06 265 ASP A CA 1
ATOM 2168 C C . ASP A 1 265 ? -1.216 -6.118 21.082 1.00 86.06 265 ASP A C 1
ATOM 2170 O O . ASP A 1 265 ? -0.715 -7.057 20.460 1.00 86.06 265 ASP A O 1
ATOM 2174 N N . GLY A 1 266 ? -2.457 -6.194 21.576 1.00 85.06 266 GLY A N 1
ATOM 2175 C CA . GLY A 1 266 ? -3.323 -7.366 21.408 1.00 85.06 266 GLY A CA 1
ATOM 2176 C C . GLY A 1 266 ? -3.617 -7.693 19.938 1.00 85.06 266 GLY A C 1
ATOM 2177 O O . GLY A 1 266 ? -3.531 -8.848 19.518 1.00 85.06 266 GLY A O 1
ATOM 2178 N N . LEU A 1 267 ? -3.895 -6.680 19.113 1.00 86.50 267 LEU A N 1
ATOM 2179 C CA . LEU A 1 267 ? -4.127 -6.847 17.675 1.00 86.50 267 LEU A CA 1
ATOM 2180 C C . LEU A 1 267 ? -2.858 -7.250 16.903 1.00 86.50 267 LEU A C 1
ATOM 2182 O O . LEU A 1 267 ? -2.949 -8.006 15.929 1.00 86.50 267 LEU A O 1
ATOM 2186 N N . LYS A 1 268 ? -1.676 -6.794 17.335 1.00 88.06 268 LYS A N 1
ATOM 2187 C CA . LYS A 1 268 ? -0.381 -7.254 16.805 1.00 88.06 268 LYS A CA 1
ATOM 2188 C C . LYS A 1 268 ? -0.140 -8.728 17.123 1.00 88.06 268 LYS A C 1
ATOM 2190 O O . LYS A 1 268 ? 0.193 -9.487 16.218 1.00 88.06 268 LYS A O 1
ATOM 2195 N N . LEU A 1 269 ? -0.383 -9.156 18.366 1.00 86.31 269 LEU A N 1
ATOM 2196 C CA . LEU A 1 269 ? -0.257 -10.562 18.777 1.00 86.31 269 LEU A CA 1
ATOM 2197 C C . LEU A 1 269 ? -1.210 -11.482 18.001 1.00 86.31 269 LEU A C 1
ATOM 2199 O O . LEU A 1 269 ? -0.827 -12.579 17.603 1.00 86.31 269 LEU A O 1
ATOM 2203 N N . LYS A 1 270 ? -2.426 -11.012 17.693 1.00 86.25 270 LYS A N 1
ATOM 2204 C CA . LYS A 1 270 ? -3.383 -11.733 16.833 1.00 86.25 270 LYS A CA 1
ATOM 2205 C C . LYS A 1 270 ? -2.989 -11.755 15.348 1.00 86.25 270 LYS A C 1
ATOM 2207 O O . LYS A 1 270 ? -3.659 -12.426 14.550 1.00 86.25 270 LYS A O 1
ATOM 2212 N N . GLY A 1 271 ? -1.936 -11.031 14.963 1.00 84.69 271 GLY A N 1
ATOM 2213 C CA . GLY A 1 271 ? -1.465 -10.889 13.588 1.00 84.69 271 GLY A CA 1
ATOM 2214 C C . GLY A 1 271 ? -2.385 -10.048 12.704 1.00 84.69 271 GLY A C 1
ATOM 2215 O O . GLY A 1 271 ? -2.310 -10.172 11.487 1.00 84.69 271 GLY A O 1
ATOM 2216 N N . ILE A 1 272 ? -3.277 -9.237 13.284 1.00 85.12 272 ILE A N 1
ATOM 2217 C CA . ILE A 1 272 ? -4.191 -8.333 12.563 1.00 85.12 272 ILE A CA 1
ATOM 2218 C C . ILE A 1 272 ? -3.447 -7.060 12.143 1.00 85.12 272 ILE A C 1
ATOM 2220 O O . ILE A 1 272 ? -3.603 -6.592 11.016 1.00 85.12 272 ILE A O 1
ATOM 2224 N N . LEU A 1 273 ? -2.597 -6.538 13.029 1.00 84.19 273 LEU A N 1
ATOM 2225 C CA . LEU A 1 273 ? -1.755 -5.367 12.787 1.00 84.19 273 LEU A CA 1
ATOM 2226 C C . LEU A 1 273 ? -0.304 -5.753 12.531 1.00 84.19 273 LEU A C 1
ATOM 2228 O O . LEU A 1 273 ? 0.212 -6.700 13.125 1.00 84.19 273 LEU A O 1
ATOM 2232 N N . HIS A 1 274 ? 0.377 -4.983 11.680 1.00 78.62 274 HIS A N 1
ATOM 2233 C CA . HIS A 1 274 ? 1.826 -5.108 11.531 1.00 78.62 274 HIS A CA 1
ATOM 2234 C C . HIS A 1 274 ? 2.530 -4.696 12.834 1.00 78.62 274 HIS A C 1
ATOM 2236 O O . HIS A 1 274 ? 2.202 -3.670 13.436 1.00 78.62 274 HIS A O 1
ATOM 2242 N N . PHE A 1 275 ? 3.539 -5.465 13.258 1.00 72.56 275 PHE A N 1
ATOM 2243 C CA . PHE A 1 275 ? 4.377 -5.101 14.410 1.00 72.56 275 PHE A CA 1
ATOM 2244 C C . PHE A 1 275 ? 5.088 -3.764 14.187 1.00 72.56 275 PHE A C 1
ATOM 2246 O O . PHE A 1 275 ? 5.087 -2.910 15.080 1.00 72.56 275 PHE A O 1
ATOM 2253 N N . ASP A 1 276 ? 5.605 -3.575 12.972 1.00 75.38 276 ASP A N 1
ATOM 2254 C CA . ASP A 1 276 ? 6.122 -2.313 12.462 1.00 75.38 276 ASP A CA 1
ATOM 2255 C C . ASP A 1 276 ? 5.743 -2.154 10.982 1.00 75.38 276 ASP A C 1
ATOM 2257 O O . ASP A 1 276 ? 6.210 -2.889 10.106 1.00 75.38 276 ASP A O 1
ATOM 2261 N N . ILE A 1 277 ? 4.900 -1.159 10.697 1.00 72.81 277 ILE A N 1
ATOM 2262 C CA . ILE A 1 277 ? 4.472 -0.823 9.334 1.00 72.81 277 ILE A CA 1
ATOM 2263 C C . ILE A 1 277 ? 5.663 -0.438 8.444 1.00 72.81 277 ILE A C 1
ATOM 2265 O O . ILE A 1 277 ? 5.644 -0.684 7.237 1.00 72.81 277 ILE A O 1
ATOM 2269 N N . LYS A 1 278 ? 6.736 0.112 9.032 1.00 77.25 278 LYS A N 1
ATOM 2270 C CA . LYS A 1 278 ? 7.937 0.524 8.301 1.00 77.25 278 LYS A CA 1
ATOM 2271 C C . LYS A 1 278 ? 8.673 -0.678 7.731 1.00 77.25 278 LYS A C 1
ATOM 2273 O O . LYS A 1 278 ? 9.240 -0.565 6.651 1.00 77.25 278 LYS A O 1
ATOM 2278 N N . ILE A 1 279 ? 8.646 -1.830 8.402 1.00 76.12 279 ILE A N 1
ATOM 2279 C CA . ILE A 1 279 ? 9.284 -3.057 7.905 1.00 76.12 279 ILE A CA 1
ATOM 2280 C C . ILE A 1 279 ? 8.543 -3.576 6.669 1.00 76.12 279 ILE A C 1
ATOM 2282 O O . ILE A 1 279 ? 9.179 -3.898 5.662 1.00 76.12 279 ILE A O 1
ATOM 2286 N N . ALA A 1 280 ? 7.206 -3.599 6.707 1.00 74.56 280 ALA A N 1
ATOM 2287 C CA . ALA A 1 280 ? 6.381 -3.990 5.563 1.00 74.56 280 ALA A CA 1
ATOM 2288 C C . ALA A 1 280 ? 6.590 -3.039 4.371 1.00 74.56 280 ALA A C 1
ATOM 2290 O O . ALA A 1 280 ? 6.863 -3.478 3.253 1.00 74.56 280 ALA A O 1
ATOM 2291 N N . GLN A 1 281 ? 6.565 -1.732 4.632 1.00 78.12 281 GLN A N 1
ATOM 2292 C CA . GLN A 1 281 ? 6.820 -0.687 3.641 1.00 78.12 281 GLN A CA 1
ATOM 2293 C C . GLN A 1 281 ? 8.228 -0.764 3.029 1.00 78.12 281 GLN A C 1
ATOM 2295 O O . GLN A 1 281 ? 8.371 -0.678 1.810 1.00 78.12 281 GLN A O 1
ATOM 2300 N N . ARG A 1 282 ? 9.270 -0.969 3.848 1.00 77.62 282 ARG A N 1
ATOM 2301 C CA . ARG A 1 282 ? 10.655 -1.152 3.380 1.00 77.62 282 ARG A CA 1
ATOM 2302 C C . ARG A 1 282 ? 10.788 -2.398 2.518 1.00 77.62 282 ARG A C 1
ATOM 2304 O O . ARG A 1 282 ? 11.363 -2.331 1.438 1.00 77.62 282 ARG A O 1
ATOM 2311 N N . SER A 1 283 ? 10.212 -3.512 2.958 1.00 78.25 283 SER A N 1
ATOM 2312 C CA . SER A 1 283 ? 10.256 -4.772 2.211 1.00 78.25 283 SER A CA 1
ATOM 2313 C C . SER A 1 283 ? 9.585 -4.640 0.843 1.00 78.25 283 SER A C 1
ATOM 2315 O O . SER A 1 283 ? 10.118 -5.130 -0.152 1.00 78.25 283 SER A O 1
ATOM 2317 N N . PHE A 1 284 ? 8.449 -3.938 0.777 1.00 84.38 284 PHE A N 1
ATOM 2318 C CA . PHE A 1 284 ? 7.785 -3.622 -0.484 1.00 84.38 284 PHE A CA 1
ATOM 2319 C C . PHE A 1 284 ? 8.664 -2.754 -1.392 1.00 84.38 284 PHE A C 1
ATOM 2321 O O . PHE A 1 284 ? 8.844 -3.091 -2.561 1.00 84.38 284 PHE A O 1
ATOM 2328 N N . ILE A 1 285 ? 9.244 -1.674 -0.859 1.00 81.94 285 ILE A N 1
ATOM 2329 C CA . ILE A 1 285 ? 10.127 -0.769 -1.608 1.00 81.94 285 ILE A CA 1
ATOM 2330 C C . ILE A 1 285 ? 11.320 -1.528 -2.201 1.00 81.94 285 ILE A C 1
ATOM 2332 O O . ILE A 1 285 ? 11.570 -1.435 -3.402 1.00 81.94 285 ILE A O 1
ATOM 2336 N N . VAL A 1 286 ? 12.028 -2.313 -1.384 1.00 81.50 286 VAL A N 1
ATOM 2337 C CA . VAL A 1 286 ? 13.224 -3.050 -1.817 1.00 81.50 286 VAL A CA 1
ATOM 2338 C C . VAL A 1 286 ? 12.876 -4.054 -2.913 1.00 81.50 286 VAL A C 1
ATOM 2340 O O . VAL A 1 286 ? 13.535 -4.076 -3.950 1.00 81.50 286 VAL A O 1
ATOM 2343 N N . LYS A 1 287 ? 11.803 -4.838 -2.736 1.00 85.25 287 LYS A N 1
ATOM 2344 C CA . LYS A 1 287 ? 11.347 -5.794 -3.757 1.00 85.25 287 LYS A CA 1
ATOM 2345 C C . LYS A 1 287 ? 10.909 -5.105 -5.048 1.00 85.25 287 LYS A C 1
ATOM 2347 O O . LYS A 1 287 ? 11.202 -5.616 -6.122 1.00 85.25 287 LYS A O 1
ATOM 2352 N N . SER A 1 288 ? 10.245 -3.953 -4.947 1.00 85.44 288 SER A N 1
ATOM 2353 C CA . SER A 1 288 ? 9.800 -3.175 -6.110 1.00 85.44 288 SER A CA 1
ATOM 2354 C C . SER A 1 288 ? 10.990 -2.705 -6.943 1.00 85.44 288 SER A C 1
ATOM 2356 O O . SER A 1 288 ? 11.033 -2.949 -8.144 1.00 85.44 288 SER A O 1
ATOM 2358 N N . TYR A 1 289 ? 12.002 -2.106 -6.309 1.00 82.69 289 TYR A N 1
ATOM 2359 C CA . TYR A 1 289 ? 13.190 -1.651 -7.031 1.00 82.69 289 TYR A CA 1
ATOM 2360 C C . TYR A 1 289 ? 14.047 -2.790 -7.566 1.00 82.69 289 TYR A C 1
ATOM 2362 O O . TYR A 1 289 ? 14.545 -2.690 -8.685 1.00 82.69 289 TYR A O 1
ATOM 2370 N N . LEU A 1 290 ? 14.173 -3.891 -6.822 1.00 85.31 290 LEU A N 1
ATOM 2371 C CA . LEU A 1 290 ? 14.880 -5.073 -7.305 1.00 85.31 290 LEU A CA 1
ATOM 2372 C C . LEU A 1 290 ? 14.195 -5.660 -8.550 1.00 85.31 290 LEU A C 1
ATOM 2374 O O . LEU A 1 290 ? 14.865 -5.986 -9.525 1.00 85.31 290 LEU A O 1
ATOM 2378 N N . ALA A 1 291 ? 12.861 -5.728 -8.550 1.00 87.81 291 ALA A N 1
ATOM 2379 C CA . ALA A 1 291 ? 12.076 -6.187 -9.694 1.00 87.81 291 ALA A CA 1
ATOM 2380 C C . ALA A 1 291 ? 12.076 -5.199 -10.873 1.00 87.81 291 ALA A C 1
ATOM 2382 O O . ALA A 1 291 ? 11.842 -5.608 -12.009 1.00 87.81 291 ALA A O 1
ATOM 2383 N N . ALA A 1 292 ? 12.363 -3.917 -10.634 1.00 85.75 292 ALA A N 1
ATOM 2384 C CA . ALA A 1 292 ? 12.510 -2.930 -11.696 1.00 85.75 292 ALA A CA 1
ATOM 2385 C C . ALA A 1 292 ? 13.829 -3.095 -12.475 1.00 85.75 292 ALA A C 1
ATOM 2387 O O . ALA A 1 292 ? 13.880 -2.718 -13.640 1.00 85.75 292 ALA A O 1
ATOM 2388 N N . LEU A 1 293 ? 14.883 -3.681 -11.891 1.00 85.00 293 LEU A N 1
ATOM 2389 C CA . LEU A 1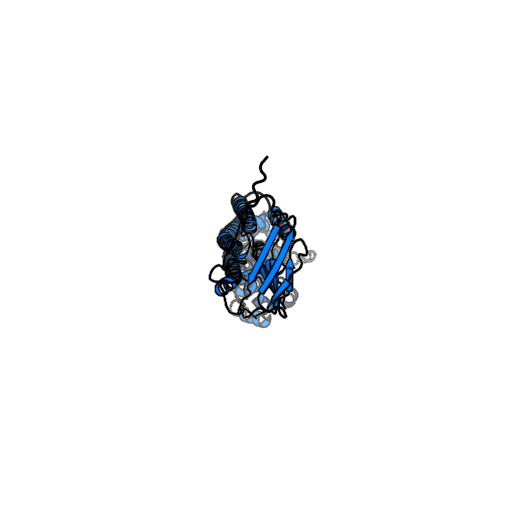 293 ? 16.185 -3.856 -12.558 1.00 85.00 293 LEU A CA 1
ATOM 2390 C C . LEU A 1 293 ? 16.126 -4.548 -13.930 1.00 85.00 293 LEU A C 1
ATOM 2392 O O . LEU A 1 293 ? 16.674 -3.984 -14.874 1.00 85.00 293 LEU A O 1
ATOM 2396 N N . PRO A 1 294 ? 15.474 -5.715 -14.101 1.00 88.06 294 PRO A N 1
ATOM 2397 C CA . PRO A 1 294 ? 15.368 -6.345 -15.417 1.00 88.06 294 PRO A CA 1
ATOM 2398 C C . PRO A 1 294 ? 14.584 -5.487 -16.414 1.00 88.06 294 PRO A C 1
ATOM 2400 O O . PRO A 1 294 ? 14.921 -5.463 -17.595 1.00 88.06 294 PRO A O 1
ATOM 2403 N N . VAL A 1 295 ? 13.582 -4.739 -15.940 1.00 86.38 295 VAL A N 1
ATOM 2404 C CA . VAL A 1 295 ? 12.839 -3.778 -16.764 1.00 86.38 295 VAL A CA 1
ATOM 2405 C C . VAL A 1 295 ? 13.806 -2.701 -17.251 1.00 86.38 295 VAL A C 1
ATOM 2407 O O . VAL A 1 295 ? 13.981 -2.528 -18.451 1.00 86.38 295 VAL A O 1
ATOM 2410 N N . PHE A 1 296 ? 14.527 -2.055 -16.336 1.00 82.00 296 PHE A N 1
ATOM 2411 C CA . PHE A 1 296 ? 15.542 -1.052 -16.653 1.00 82.00 296 PHE A CA 1
ATOM 2412 C C . PHE A 1 296 ? 16.622 -1.558 -17.609 1.00 82.00 296 PHE A C 1
ATOM 2414 O O . PHE A 1 296 ? 16.944 -0.858 -18.562 1.00 82.00 296 PHE A O 1
ATOM 2421 N N . ALA A 1 297 ? 17.150 -2.762 -17.390 1.00 84.88 297 ALA A N 1
ATOM 2422 C CA . ALA A 1 297 ? 18.159 -3.371 -18.252 1.00 84.88 297 ALA A CA 1
ATOM 2423 C C . ALA A 1 297 ? 17.629 -3.627 -19.672 1.00 84.88 297 ALA A C 1
ATOM 2425 O O . ALA A 1 297 ? 18.338 -3.417 -20.653 1.00 84.88 297 ALA A O 1
ATOM 2426 N N . PHE A 1 298 ? 16.367 -4.040 -19.800 1.00 84.94 298 PHE A N 1
ATOM 2427 C CA . PHE A 1 298 ? 15.730 -4.182 -21.105 1.00 84.94 298 PHE A CA 1
ATOM 2428 C C . PHE A 1 298 ? 15.564 -2.822 -21.795 1.00 84.94 298 PHE A C 1
ATOM 2430 O O . PHE A 1 298 ? 15.910 -2.674 -22.964 1.00 84.94 298 PHE A O 1
ATOM 2437 N N . PHE A 1 299 ? 15.107 -1.806 -21.059 1.00 79.94 299 PHE A N 1
ATOM 2438 C CA . PHE A 1 299 ? 14.960 -0.443 -21.572 1.00 79.94 299 PHE A CA 1
ATOM 2439 C C . PHE A 1 299 ? 16.301 0.192 -21.975 1.00 79.94 299 PHE A C 1
ATOM 2441 O O . PHE A 1 299 ? 16.375 0.887 -22.989 1.00 79.94 299 PHE A O 1
ATOM 2448 N N . THR A 1 300 ? 17.382 -0.037 -21.224 1.00 79.25 300 THR A N 1
ATOM 2449 C CA . THR A 1 300 ? 18.719 0.458 -21.591 1.00 79.25 300 THR A CA 1
ATOM 2450 C C . THR A 1 300 ? 19.235 -0.236 -22.850 1.00 79.25 300 THR A C 1
ATOM 2452 O O . THR A 1 300 ? 19.792 0.428 -23.724 1.00 79.25 300 THR A O 1
ATOM 2455 N N . TYR A 1 301 ? 18.997 -1.544 -22.977 1.00 82.31 301 TYR A N 1
ATOM 2456 C CA . TYR A 1 301 ? 19.376 -2.339 -24.142 1.00 82.31 301 TYR A CA 1
ATOM 2457 C C . TYR A 1 301 ? 18.656 -1.889 -25.418 1.00 82.31 301 TYR A C 1
ATOM 2459 O O . TYR A 1 301 ? 19.307 -1.656 -26.435 1.00 82.31 301 TYR A O 1
ATOM 2467 N N . THR A 1 302 ? 17.335 -1.690 -25.371 1.00 76.88 302 THR A N 1
ATOM 2468 C CA . THR A 1 302 ? 16.592 -1.183 -26.536 1.00 76.88 302 THR A CA 1
ATOM 2469 C C . THR A 1 302 ? 17.073 0.215 -26.920 1.00 76.88 302 THR A C 1
ATOM 2471 O O . THR A 1 302 ? 17.318 0.487 -28.092 1.00 76.88 302 THR A O 1
ATOM 2474 N N . THR A 1 303 ? 17.322 1.082 -25.939 1.00 75.00 303 THR A N 1
ATOM 2475 C CA . THR A 1 303 ? 17.835 2.439 -26.188 1.00 75.00 303 THR A CA 1
ATOM 2476 C C . THR A 1 303 ? 19.187 2.429 -26.893 1.00 75.00 303 THR A C 1
ATOM 2478 O O . THR A 1 303 ? 19.420 3.222 -27.801 1.00 75.00 303 THR A O 1
ATOM 2481 N N . PHE A 1 304 ? 20.072 1.518 -26.489 1.00 77.81 304 PHE A N 1
ATOM 2482 C CA . PHE A 1 304 ? 21.381 1.348 -27.107 1.00 77.81 304 PHE A CA 1
ATOM 2483 C C . PHE A 1 304 ? 21.287 0.920 -28.579 1.00 77.81 304 PHE A C 1
ATOM 2485 O O . PHE A 1 304 ? 22.096 1.361 -29.388 1.00 77.81 304 PHE A O 1
ATOM 2492 N N . ILE A 1 305 ? 20.295 0.095 -28.932 1.00 75.62 305 ILE A N 1
ATOM 2493 C CA . ILE A 1 305 ? 20.092 -0.387 -30.306 1.00 75.62 305 ILE A CA 1
ATOM 2494 C C . ILE A 1 305 ? 19.494 0.693 -31.212 1.00 75.62 305 ILE A C 1
ATOM 2496 O O . ILE A 1 305 ? 19.953 0.856 -32.340 1.00 75.62 305 ILE A O 1
ATOM 2500 N N . PHE A 1 306 ? 18.458 1.398 -30.748 1.00 71.69 306 PHE A N 1
ATOM 2501 C CA . PHE A 1 306 ? 17.674 2.305 -31.598 1.00 71.69 306 PHE A CA 1
ATOM 2502 C C . PHE A 1 306 ? 18.201 3.742 -31.649 1.00 71.69 306 PHE A C 1
ATOM 2504 O O . PHE A 1 306 ? 17.835 4.483 -32.560 1.00 71.69 306 PHE A O 1
ATOM 2511 N N . TYR A 1 307 ? 19.026 4.151 -30.683 1.00 72.69 307 TYR A N 1
ATOM 2512 C CA . TYR A 1 307 ? 19.516 5.526 -30.579 1.00 72.69 307 TYR A CA 1
ATOM 2513 C C . TYR A 1 307 ? 21.047 5.587 -30.648 1.00 72.69 307 TYR A C 1
ATOM 2515 O O . TYR A 1 307 ? 21.635 5.311 -31.688 1.00 72.69 307 TYR A O 1
ATOM 2523 N N . ASP A 1 308 ? 21.698 5.998 -29.560 1.00 70.62 308 ASP A N 1
ATOM 2524 C CA . ASP A 1 308 ? 23.139 6.231 -29.488 1.00 70.62 308 ASP A CA 1
ATOM 2525 C C . ASP A 1 308 ? 23.655 5.850 -28.088 1.00 70.62 308 ASP A C 1
ATOM 2527 O O . ASP A 1 308 ? 22.917 5.905 -27.095 1.00 70.62 308 ASP A O 1
ATOM 2531 N N . TYR A 1 309 ? 24.941 5.510 -27.978 1.00 73.81 309 TYR A N 1
ATOM 2532 C CA . TYR A 1 309 ? 25.581 5.088 -26.726 1.00 73.81 309 TYR A CA 1
ATOM 2533 C C . TYR A 1 309 ? 25.504 6.169 -25.636 1.00 73.81 309 TYR A C 1
ATOM 2535 O O . TYR A 1 309 ? 25.460 5.854 -24.444 1.00 73.81 309 TYR A O 1
ATOM 2543 N N . LYS A 1 310 ? 25.421 7.446 -26.032 1.00 72.25 310 LYS A N 1
ATOM 2544 C CA . LYS A 1 310 ? 25.240 8.586 -25.120 1.00 72.25 310 LYS A CA 1
ATOM 2545 C C . LYS A 1 310 ? 23.944 8.474 -24.312 1.00 72.25 310 LYS A C 1
ATOM 2547 O O . LYS A 1 310 ? 23.958 8.733 -23.112 1.00 72.25 310 LYS A O 1
ATOM 2552 N N . PHE A 1 311 ? 22.848 8.027 -24.928 1.00 70.50 311 PHE A N 1
ATOM 2553 C CA . PHE A 1 311 ? 21.569 7.836 -24.234 1.00 70.50 311 PHE A CA 1
ATOM 2554 C C . PHE A 1 311 ? 21.609 6.635 -23.285 1.00 70.50 311 PHE A C 1
ATOM 2556 O O . PHE A 1 311 ? 21.094 6.712 -22.168 1.00 70.50 311 PHE A O 1
ATOM 2563 N N . ALA A 1 312 ? 22.281 5.553 -23.687 1.00 72.25 312 ALA A N 1
ATOM 2564 C CA . ALA A 1 312 ? 22.470 4.380 -22.838 1.00 72.25 312 ALA A CA 1
ATOM 2565 C C . ALA A 1 312 ? 23.268 4.714 -21.564 1.00 72.25 312 ALA A C 1
ATOM 2567 O O . ALA A 1 312 ? 22.883 4.294 -20.473 1.00 72.25 312 ALA A O 1
ATOM 2568 N N . GLY A 1 313 ? 24.322 5.532 -21.676 1.00 74.75 313 GLY A N 1
ATOM 2569 C CA . GLY A 1 313 ? 25.119 5.977 -20.527 1.00 74.75 313 GLY A CA 1
ATOM 2570 C C . GLY A 1 313 ? 24.287 6.702 -19.467 1.00 74.75 313 GLY A C 1
ATOM 2571 O O . GLY A 1 313 ? 24.438 6.447 -18.270 1.00 74.75 313 GLY A O 1
ATOM 2572 N N . ILE A 1 314 ? 23.342 7.542 -19.892 1.00 73.94 314 ILE A N 1
ATOM 2573 C CA . ILE A 1 314 ? 22.480 8.251 -18.948 1.00 73.94 314 ILE A CA 1
ATOM 2574 C C . ILE A 1 314 ? 21.474 7.307 -18.275 1.00 73.94 314 ILE A C 1
ATOM 2576 O O . ILE A 1 314 ? 21.219 7.419 -17.076 1.00 73.94 314 ILE A O 1
ATOM 2580 N N . MET A 1 315 ? 20.938 6.334 -19.013 1.00 71.38 315 MET A N 1
ATOM 2581 C CA . MET A 1 315 ? 20.054 5.316 -18.439 1.00 71.38 315 MET A CA 1
ATOM 2582 C C . MET A 1 315 ? 20.774 4.432 -17.413 1.00 71.38 315 MET A C 1
ATOM 2584 O O . MET A 1 315 ? 20.184 4.070 -16.397 1.00 71.38 315 MET A O 1
ATOM 2588 N N . ILE A 1 316 ? 22.057 4.131 -17.624 1.00 78.19 316 ILE A N 1
ATOM 2589 C CA . ILE A 1 316 ? 22.880 3.403 -16.648 1.00 78.19 316 ILE A CA 1
ATOM 2590 C C . ILE A 1 316 ? 23.091 4.242 -15.383 1.00 78.19 316 ILE A C 1
ATOM 2592 O O . ILE A 1 316 ? 22.888 3.735 -14.281 1.00 78.19 316 ILE A O 1
ATOM 2596 N N . ALA A 1 317 ? 23.435 5.528 -15.518 1.00 76.56 317 ALA A N 1
ATOM 2597 C CA . ALA A 1 317 ? 23.559 6.431 -14.371 1.00 76.56 317 ALA A CA 1
ATOM 2598 C C . ALA A 1 317 ? 22.249 6.505 -13.567 1.00 76.56 317 ALA A C 1
ATOM 2600 O O . ALA A 1 317 ? 22.254 6.471 -12.335 1.00 76.56 317 ALA A O 1
ATOM 2601 N N . PHE A 1 318 ? 21.116 6.521 -14.269 1.00 72.62 318 PHE A N 1
ATOM 2602 C CA . PHE A 1 318 ? 19.795 6.487 -13.660 1.00 72.62 318 PHE A CA 1
ATOM 2603 C C . PHE A 1 318 ? 19.521 5.156 -12.941 1.00 72.62 318 PHE A C 1
ATOM 2605 O O . PHE A 1 318 ? 19.080 5.156 -11.795 1.00 72.62 318 PHE A O 1
ATOM 2612 N N . MET A 1 319 ? 19.848 4.015 -13.555 1.00 74.81 319 MET A N 1
ATOM 2613 C CA . MET A 1 319 ? 19.723 2.696 -12.924 1.00 74.81 319 MET A CA 1
ATOM 2614 C C . MET A 1 319 ? 20.546 2.608 -11.629 1.00 74.81 319 MET A C 1
ATOM 2616 O O . MET A 1 319 ? 20.045 2.132 -10.610 1.00 74.81 319 MET A O 1
ATOM 2620 N N . LEU A 1 320 ? 21.777 3.127 -11.636 1.00 78.69 320 LEU A N 1
ATOM 2621 C CA . LEU A 1 320 ? 22.638 3.177 -10.452 1.00 78.69 320 LEU A CA 1
ATOM 2622 C C . LEU A 1 320 ? 22.039 4.043 -9.340 1.00 78.69 320 LEU A C 1
ATOM 2624 O O . LEU A 1 320 ? 22.055 3.629 -8.183 1.00 78.69 320 LEU A O 1
ATOM 2628 N N . PHE A 1 321 ? 21.447 5.193 -9.671 1.00 75.00 321 PHE A N 1
ATOM 2629 C CA . PHE A 1 321 ? 20.740 6.023 -8.692 1.00 75.00 321 PHE A CA 1
ATOM 2630 C C . PHE A 1 321 ? 19.600 5.255 -8.002 1.00 75.00 321 PHE A C 1
ATOM 2632 O O . PHE A 1 321 ? 19.480 5.291 -6.777 1.00 75.00 321 PHE A O 1
ATOM 2639 N N . PHE A 1 322 ? 18.800 4.500 -8.762 1.00 71.06 322 PHE A N 1
ATOM 2640 C CA . PHE A 1 322 ? 17.723 3.674 -8.206 1.00 71.06 322 PHE A CA 1
ATOM 2641 C C . PHE A 1 322 ? 18.235 2.517 -7.342 1.00 71.06 322 PHE A C 1
ATOM 2643 O O . PHE A 1 322 ? 17.639 2.227 -6.304 1.00 71.06 322 PHE A O 1
ATOM 2650 N N . ILE A 1 323 ? 19.354 1.892 -7.718 1.00 73.69 323 ILE A N 1
ATOM 2651 C CA . ILE A 1 323 ? 20.017 0.861 -6.907 1.00 73.69 323 ILE A CA 1
ATOM 2652 C C . ILE A 1 323 ? 20.500 1.453 -5.581 1.00 73.69 323 ILE A C 1
ATOM 2654 O O . ILE A 1 323 ? 20.205 0.907 -4.520 1.00 73.69 323 ILE A O 1
ATOM 2658 N N . ILE A 1 324 ? 21.192 2.594 -5.628 1.00 75.19 324 ILE A N 1
ATOM 2659 C CA . ILE A 1 324 ? 21.671 3.301 -4.433 1.00 75.19 324 ILE A CA 1
ATOM 2660 C C . ILE A 1 324 ? 20.488 3.663 -3.529 1.00 75.19 324 ILE A C 1
ATOM 2662 O O . ILE A 1 324 ? 20.557 3.467 -2.316 1.00 75.19 324 ILE A O 1
ATOM 2666 N N . TYR A 1 325 ? 19.374 4.116 -4.108 1.00 71.25 325 TYR A N 1
ATOM 2667 C CA . TYR A 1 325 ? 18.156 4.400 -3.356 1.00 71.25 325 TYR A CA 1
ATOM 2668 C C . TYR A 1 325 ? 17.558 3.146 -2.704 1.00 71.25 325 TYR A C 1
ATOM 2670 O O . TYR A 1 325 ? 17.229 3.169 -1.518 1.00 71.25 325 TYR A O 1
ATOM 2678 N N . ALA A 1 326 ? 17.453 2.036 -3.440 1.00 67.06 326 ALA A N 1
ATOM 2679 C CA . ALA A 1 326 ? 16.950 0.770 -2.913 1.00 67.06 326 ALA A CA 1
ATOM 2680 C C . ALA A 1 326 ? 17.806 0.258 -1.743 1.00 67.06 326 ALA A C 1
ATOM 2682 O O . ALA A 1 326 ? 17.265 -0.183 -0.728 1.00 67.06 326 ALA A O 1
ATOM 2683 N N . ILE A 1 327 ? 19.133 0.382 -1.852 1.00 71.00 327 ILE A N 1
ATOM 2684 C CA . ILE A 1 327 ? 20.084 0.035 -0.789 1.00 71.00 327 ILE A CA 1
ATOM 2685 C C . ILE A 1 327 ? 19.918 0.977 0.411 1.00 71.00 327 ILE A C 1
ATOM 2687 O O . ILE A 1 327 ? 19.817 0.511 1.544 1.00 71.00 327 ILE A O 1
ATOM 2691 N N . GLY A 1 328 ? 19.817 2.290 0.191 1.00 71.44 328 GLY A N 1
ATOM 2692 C CA . GLY A 1 328 ? 19.594 3.267 1.262 1.00 71.44 328 GLY A CA 1
ATOM 2693 C C . GLY A 1 328 ? 18.281 3.035 2.019 1.00 71.44 328 GLY A C 1
ATOM 2694 O O . GLY A 1 328 ? 18.245 3.109 3.251 1.00 71.44 328 GLY A O 1
ATOM 2695 N N . ALA A 1 329 ? 17.215 2.674 1.299 1.00 66.38 329 ALA A N 1
ATOM 2696 C CA . ALA A 1 329 ? 15.937 2.284 1.883 1.00 66.38 329 ALA A CA 1
ATOM 2697 C C . ALA A 1 329 ? 16.036 0.970 2.683 1.00 66.38 329 ALA A C 1
ATOM 2699 O O . ALA A 1 329 ? 15.432 0.862 3.754 1.00 66.38 329 ALA A O 1
ATOM 2700 N N . ALA A 1 330 ? 16.818 -0.005 2.203 1.00 67.25 330 ALA A N 1
ATOM 2701 C CA . ALA A 1 330 ? 17.074 -1.269 2.897 1.00 67.25 330 ALA A CA 1
ATOM 2702 C C . ALA A 1 330 ? 17.870 -1.073 4.200 1.00 67.25 330 ALA A C 1
ATOM 2704 O O . ALA A 1 330 ? 17.528 -1.661 5.223 1.00 67.25 330 ALA A O 1
ATOM 2705 N N . LEU A 1 331 ? 18.883 -0.199 4.183 1.00 72.50 331 LEU A N 1
ATOM 2706 C CA . LEU A 1 331 ? 19.746 0.108 5.333 1.00 72.50 331 LEU A CA 1
ATOM 2707 C C . LEU A 1 331 ? 19.087 1.038 6.368 1.00 72.50 331 LEU A C 1
ATOM 2709 O O . LEU A 1 331 ? 19.657 1.313 7.420 1.00 72.50 331 LEU A O 1
ATOM 2713 N N . GLY A 1 332 ? 17.861 1.499 6.107 1.00 62.34 332 GLY A N 1
ATOM 2714 C CA . GLY A 1 332 ? 17.037 2.192 7.091 1.00 62.34 332 GLY A CA 1
ATOM 2715 C C . GLY A 1 332 ? 17.365 3.670 7.311 1.00 62.34 332 GLY A C 1
ATOM 2716 O O . GLY A 1 332 ? 16.941 4.219 8.333 1.00 62.34 332 GLY A O 1
ATOM 2717 N N . GLY A 1 333 ? 18.054 4.313 6.360 1.00 57.88 333 GLY A N 1
ATOM 2718 C CA . GLY A 1 333 ? 18.307 5.758 6.358 1.00 57.88 333 GLY A CA 1
ATOM 2719 C C . GLY A 1 333 ? 17.015 6.594 6.363 1.00 57.88 333 GLY A C 1
ATOM 2720 O O . GLY A 1 333 ? 15.982 6.170 5.843 1.00 57.88 333 GLY A O 1
ATOM 2721 N N . LYS A 1 334 ? 17.057 7.768 7.008 1.00 51.69 334 LYS A N 1
ATOM 2722 C CA . LYS A 1 334 ? 15.893 8.635 7.271 1.00 51.69 334 LYS A CA 1
ATOM 2723 C C . LYS A 1 334 ? 15.214 9.193 6.004 1.00 51.69 334 LYS A C 1
ATOM 2725 O O . LYS A 1 334 ? 15.858 9.756 5.130 1.00 51.69 334 LYS A O 1
ATOM 2730 N N . ASP A 1 335 ? 13.883 9.144 6.082 1.00 50.09 335 ASP A N 1
ATOM 2731 C CA . ASP A 1 335 ? 12.837 10.033 5.558 1.00 50.09 335 ASP A CA 1
ATOM 2732 C C . ASP A 1 335 ? 12.406 10.014 4.078 1.00 50.09 335 ASP A C 1
ATOM 2734 O O . ASP A 1 335 ? 13.136 10.299 3.130 1.00 50.09 335 ASP A O 1
ATOM 2738 N N . ALA A 1 336 ? 11.085 9.843 3.936 1.00 49.09 336 ALA A N 1
ATOM 2739 C CA . ALA A 1 336 ? 10.252 9.902 2.732 1.00 49.09 336 ALA A CA 1
ATOM 2740 C C . ALA A 1 336 ? 10.413 11.172 1.866 1.00 49.09 336 ALA A C 1
ATOM 2742 O O . ALA A 1 336 ? 9.887 11.230 0.755 1.00 49.09 336 ALA A O 1
ATOM 2743 N N . LYS A 1 337 ? 11.165 12.178 2.331 1.00 50.19 337 LYS A N 1
ATOM 2744 C CA . LYS A 1 337 ? 11.500 13.388 1.566 1.00 50.19 337 LYS A CA 1
ATOM 2745 C C . LYS A 1 337 ? 12.464 13.100 0.406 1.00 50.19 337 LYS A C 1
ATOM 2747 O O . LYS A 1 337 ? 12.458 13.836 -0.572 1.00 50.19 337 LYS A O 1
ATOM 2752 N N . MET A 1 338 ? 13.212 11.991 0.437 1.00 52.38 338 MET A N 1
ATOM 2753 C CA . MET A 1 338 ? 14.095 11.601 -0.676 1.00 52.38 338 MET A CA 1
ATOM 2754 C C . MET A 1 338 ? 13.365 11.097 -1.926 1.00 52.38 338 MET A C 1
ATOM 2756 O O . MET A 1 338 ? 13.861 11.288 -3.034 1.00 52.38 338 MET A O 1
ATOM 2760 N N . GLY A 1 339 ? 12.150 10.552 -1.783 1.00 53.16 339 GLY A N 1
ATOM 2761 C CA . GLY A 1 339 ? 11.304 10.212 -2.934 1.00 53.16 339 GLY A CA 1
ATOM 2762 C C . GLY A 1 339 ? 10.883 11.447 -3.741 1.00 53.16 339 GLY A C 1
ATOM 2763 O O . GLY A 1 339 ? 10.706 11.360 -4.952 1.00 53.16 339 GLY A O 1
ATOM 2764 N N . VAL A 1 340 ? 10.798 12.615 -3.089 1.00 51.28 340 VAL A N 1
ATOM 2765 C CA . VAL A 1 340 ? 10.523 13.907 -3.737 1.00 51.28 340 VAL A CA 1
ATOM 2766 C C . VAL A 1 340 ? 11.728 14.376 -4.554 1.00 51.28 340 VAL A C 1
ATOM 2768 O O . VAL A 1 340 ? 11.538 14.871 -5.659 1.00 51.28 340 VAL A O 1
ATOM 2771 N N . TYR A 1 341 ? 12.960 14.153 -4.081 1.00 61.50 341 TYR A N 1
ATOM 2772 C CA . TYR A 1 341 ? 14.169 14.460 -4.856 1.00 61.50 341 TYR A CA 1
ATOM 2773 C C . TYR A 1 341 ? 14.325 13.545 -6.074 1.00 61.50 341 TYR A C 1
ATOM 2775 O O . TYR A 1 341 ? 14.676 14.035 -7.141 1.00 61.50 341 TYR A O 1
ATOM 2783 N N . ALA A 1 342 ? 13.976 12.259 -5.965 1.00 59.09 342 ALA A N 1
ATOM 2784 C CA . ALA A 1 342 ? 13.921 11.358 -7.120 1.00 59.09 342 ALA A CA 1
ATOM 2785 C C . ALA A 1 342 ? 12.876 11.812 -8.163 1.00 59.09 342 ALA A C 1
ATOM 2787 O O . ALA A 1 342 ? 13.134 11.748 -9.362 1.00 59.09 342 ALA A O 1
ATOM 2788 N N . LEU A 1 343 ? 11.727 12.332 -7.711 1.00 54.28 343 LEU A N 1
ATOM 2789 C CA . LEU A 1 343 ? 10.675 12.911 -8.559 1.00 54.28 343 LEU A CA 1
ATOM 2790 C C . LEU A 1 343 ? 11.109 14.230 -9.222 1.00 54.28 343 LEU A C 1
ATOM 2792 O O . LEU A 1 343 ? 10.879 14.414 -10.412 1.00 54.28 343 LEU A O 1
ATOM 2796 N N . TYR A 1 344 ? 11.784 15.118 -8.486 1.00 58.97 344 TYR A N 1
ATOM 2797 C CA . TYR A 1 344 ? 12.360 16.357 -9.024 1.00 58.97 344 TYR A CA 1
ATOM 2798 C C . TYR A 1 344 ? 13.457 16.075 -10.057 1.00 58.97 344 TYR A C 1
ATOM 2800 O O . TYR A 1 344 ? 13.476 16.695 -11.117 1.00 58.97 344 TYR A O 1
ATOM 2808 N N . PHE A 1 345 ? 14.338 15.109 -9.786 1.00 64.81 345 PHE A N 1
ATOM 2809 C CA . PHE A 1 345 ? 15.406 14.715 -10.707 1.00 64.81 345 PHE A CA 1
ATOM 2810 C C . PHE A 1 345 ? 14.842 14.054 -11.976 1.00 64.81 345 PHE A C 1
ATOM 2812 O O . PHE A 1 345 ? 15.309 14.315 -13.079 1.00 64.81 345 PHE A O 1
ATOM 2819 N N . MET A 1 346 ? 13.769 13.271 -11.833 1.00 63.84 346 MET A N 1
ATOM 2820 C CA . MET A 1 346 ? 13.006 12.681 -12.935 1.00 63.84 346 MET A CA 1
ATOM 2821 C C . MET A 1 346 ? 12.226 13.711 -13.766 1.00 63.84 346 MET A C 1
ATOM 2823 O O . MET A 1 346 ? 12.053 13.493 -14.958 1.00 63.84 346 MET A O 1
ATOM 2827 N N . LEU A 1 347 ? 11.761 14.814 -13.173 1.00 59.44 347 LEU A N 1
ATOM 2828 C CA . LEU A 1 347 ? 11.072 15.900 -13.885 1.00 59.44 347 LEU A CA 1
ATOM 2829 C C . LEU A 1 347 ? 12.041 16.848 -14.606 1.00 59.44 347 LEU A C 1
ATOM 2831 O O . LEU A 1 347 ? 11.703 17.379 -15.661 1.00 59.44 347 LEU A O 1
ATOM 2835 N N . LEU A 1 348 ? 13.251 17.036 -14.072 1.00 61.16 348 LEU A N 1
ATOM 2836 C CA . LEU A 1 348 ? 14.302 17.845 -14.704 1.00 61.16 348 LEU A CA 1
ATOM 2837 C C . LEU A 1 348 ? 14.994 17.118 -15.865 1.00 61.16 348 LEU A C 1
ATOM 2839 O O . LEU A 1 348 ? 15.502 17.753 -16.786 1.00 61.16 348 LEU A O 1
ATOM 2843 N N . PHE A 1 349 ? 14.998 15.787 -15.855 1.00 65.25 349 PHE A N 1
ATOM 2844 C CA . PHE A 1 349 ? 15.720 14.994 -16.844 1.00 65.25 349 PHE A CA 1
ATOM 2845 C C . PHE A 1 349 ? 15.153 15.069 -18.288 1.00 65.25 349 PHE A C 1
ATOM 2847 O O . PHE A 1 349 ? 15.937 15.243 -19.222 1.00 65.25 349 PHE A O 1
ATOM 2854 N N . PRO A 1 350 ? 13.823 15.049 -18.517 1.00 58.06 350 PRO A N 1
ATOM 2855 C CA . PRO A 1 350 ? 13.218 15.322 -19.822 1.00 58.06 350 PRO A CA 1
ATOM 2856 C C . PRO A 1 350 ? 13.569 16.701 -20.379 1.00 58.06 350 PRO A C 1
ATOM 2858 O O . PRO A 1 350 ? 13.685 16.842 -21.590 1.00 58.06 350 PRO A O 1
ATOM 2861 N N . PHE A 1 351 ? 13.787 17.701 -19.516 1.00 57.88 351 PHE A N 1
ATOM 2862 C CA . PHE A 1 351 ? 14.206 19.043 -19.930 1.00 57.88 351 PHE A CA 1
ATOM 2863 C C . PHE A 1 351 ? 15.634 19.067 -20.492 1.00 57.88 351 PHE A C 1
ATOM 2865 O O . PHE A 1 351 ? 15.899 19.811 -21.430 1.00 57.88 351 PHE A O 1
ATOM 2872 N N . ILE A 1 352 ? 16.532 18.215 -19.983 1.00 58.47 352 ILE A N 1
ATOM 2873 C CA . ILE A 1 352 ? 17.902 18.059 -20.507 1.00 58.47 352 ILE A CA 1
ATOM 2874 C C . ILE A 1 352 ? 17.890 17.363 -21.882 1.00 58.47 352 ILE A C 1
ATOM 2876 O O . ILE A 1 352 ? 18.757 17.610 -22.717 1.00 58.47 352 ILE A O 1
ATOM 2880 N N . VAL A 1 353 ? 16.889 16.514 -22.139 1.00 54.62 353 VAL A N 1
ATOM 2881 C CA . VAL A 1 353 ? 16.749 15.720 -23.374 1.00 54.62 353 VAL A CA 1
ATOM 2882 C C . VAL A 1 353 ? 15.790 16.358 -24.390 1.00 54.62 353 VAL A C 1
ATOM 2884 O O . VAL A 1 353 ? 15.719 15.903 -25.529 1.00 54.62 353 VAL A O 1
ATOM 2887 N N . LEU A 1 354 ? 15.103 17.453 -24.041 1.00 52.06 354 LEU A N 1
ATOM 2888 C CA . LEU A 1 354 ? 14.145 18.165 -24.903 1.00 52.06 354 LEU A CA 1
ATOM 2889 C C . LEU A 1 354 ? 14.761 18.764 -26.191 1.00 52.06 354 LEU A C 1
ATOM 2891 O O . LEU A 1 354 ? 14.070 19.426 -26.956 1.00 52.06 354 LEU A O 1
ATOM 2895 N N . ALA A 1 355 ? 16.043 18.503 -26.452 1.00 52.00 355 ALA A N 1
ATOM 2896 C CA . ALA A 1 355 ? 16.682 18.629 -27.758 1.00 52.00 355 ALA A CA 1
ATOM 2897 C C . ALA A 1 355 ? 16.305 17.496 -28.754 1.00 52.00 355 ALA A C 1
ATOM 2899 O O . ALA A 1 355 ? 16.736 17.533 -29.903 1.00 52.00 355 ALA A O 1
ATOM 2900 N N . GLY A 1 356 ? 15.542 16.474 -28.333 1.00 59.75 356 GLY A N 1
ATOM 2901 C CA . GLY A 1 356 ? 15.106 15.330 -29.152 1.00 59.75 356 GLY A CA 1
ATOM 2902 C C . GLY A 1 356 ? 13.647 15.389 -29.643 1.00 59.75 356 GLY A C 1
ATOM 2903 O O . GLY A 1 356 ? 12.871 16.260 -29.262 1.00 59.75 356 GLY A O 1
ATOM 2904 N N . SER A 1 357 ? 13.244 14.435 -30.498 1.00 65.31 357 SER A N 1
ATOM 2905 C CA . SER A 1 357 ? 11.891 14.390 -31.086 1.00 65.31 357 SER A CA 1
ATOM 2906 C C . SER A 1 357 ? 10.817 13.835 -30.132 1.00 65.31 357 SER A C 1
ATOM 2908 O O . SER A 1 357 ? 11.057 12.918 -29.346 1.00 65.31 357 SER A O 1
ATOM 2910 N N . LEU A 1 358 ? 9.582 14.339 -30.252 1.00 63.72 358 LEU A N 1
ATOM 2911 C CA . LEU A 1 358 ? 8.448 14.005 -29.372 1.00 63.72 358 LEU A CA 1
ATOM 2912 C C . LEU A 1 358 ? 8.062 12.508 -29.390 1.00 63.72 358 LEU A C 1
ATOM 2914 O O . LEU A 1 358 ? 7.557 11.977 -28.402 1.00 63.72 358 LEU A O 1
ATOM 2918 N N . LYS A 1 359 ? 8.360 11.794 -30.486 1.00 65.50 359 LYS A N 1
ATOM 2919 C CA . LYS A 1 359 ? 8.156 10.337 -30.594 1.00 65.50 359 LYS A CA 1
ATOM 2920 C C . LYS A 1 359 ? 9.072 9.545 -29.653 1.00 65.50 359 LYS A C 1
ATOM 2922 O O . LYS A 1 359 ? 8.631 8.550 -29.088 1.00 65.50 359 LYS A O 1
ATOM 2927 N N . VAL A 1 360 ? 10.306 10.003 -29.437 1.00 66.81 360 VAL A N 1
ATOM 2928 C CA . VAL A 1 360 ? 11.273 9.370 -28.517 1.00 66.81 360 VAL A CA 1
ATOM 2929 C C . VAL A 1 360 ? 10.846 9.545 -27.063 1.00 66.81 360 VAL A C 1
ATOM 2931 O O . VAL A 1 360 ? 11.081 8.673 -26.236 1.00 66.81 360 VAL A O 1
ATOM 2934 N N . LEU A 1 361 ? 10.159 10.642 -26.748 1.00 66.00 361 LEU A N 1
ATOM 2935 C CA . LEU A 1 361 ? 9.618 10.860 -25.411 1.00 66.00 361 LEU A CA 1
ATOM 2936 C C . LEU A 1 361 ? 8.440 9.919 -25.108 1.00 66.00 361 LEU A C 1
ATOM 2938 O O . LEU A 1 361 ? 8.378 9.357 -24.018 1.00 66.00 361 LEU A O 1
ATOM 2942 N N . LEU A 1 362 ? 7.517 9.747 -26.063 1.00 66.19 362 LEU A N 1
ATOM 2943 C CA . LEU A 1 362 ? 6.291 8.957 -25.878 1.00 66.19 362 LEU A CA 1
ATOM 2944 C C . LEU A 1 362 ? 6.505 7.445 -26.021 1.00 66.19 362 LEU A C 1
ATOM 2946 O O . LEU A 1 362 ? 5.887 6.666 -25.300 1.00 66.19 362 LEU A O 1
ATOM 2950 N N . VAL A 1 363 ? 7.353 7.031 -26.964 1.00 66.44 363 VAL A N 1
ATOM 2951 C CA . VAL A 1 363 ? 7.581 5.618 -27.316 1.00 66.44 363 VAL A CA 1
ATOM 2952 C C . VAL A 1 363 ? 8.967 5.150 -26.866 1.00 66.44 363 VAL A C 1
ATOM 2954 O O . VAL A 1 363 ? 9.338 4.008 -27.088 1.00 66.44 363 VAL A O 1
ATOM 2957 N N . GLY A 1 364 ? 9.758 6.005 -26.223 1.00 67.31 364 GLY A N 1
ATOM 2958 C CA . GLY A 1 364 ? 11.076 5.634 -25.721 1.00 67.31 364 GLY A CA 1
ATOM 2959 C C . GLY A 1 364 ? 11.093 5.254 -24.238 1.00 67.31 364 GLY A C 1
ATOM 2960 O O . GLY A 1 364 ? 10.088 5.362 -23.526 1.00 67.31 364 GLY A O 1
ATOM 2961 N N . PRO A 1 365 ? 12.278 4.879 -23.726 1.00 65.69 365 PRO A N 1
ATOM 2962 C CA . PRO A 1 365 ? 12.490 4.474 -22.331 1.00 65.69 365 PRO A CA 1
ATOM 2963 C C . PRO A 1 365 ? 12.093 5.539 -21.311 1.00 65.69 365 PRO A C 1
ATOM 2965 O O . PRO A 1 365 ? 11.784 5.230 -20.160 1.00 65.69 365 PRO A O 1
ATOM 2968 N N . MET A 1 366 ? 12.075 6.801 -21.739 1.00 68.94 366 MET A N 1
ATOM 2969 C CA . MET A 1 366 ? 11.784 7.948 -20.895 1.00 68.94 366 MET A CA 1
ATOM 2970 C C . MET A 1 366 ? 10.355 7.937 -20.363 1.00 68.94 366 MET A C 1
ATOM 2972 O O . MET A 1 366 ? 10.129 8.462 -19.278 1.00 68.94 366 MET A O 1
ATOM 2976 N N . PHE A 1 367 ? 9.411 7.313 -21.073 1.00 74.69 367 PHE A N 1
ATOM 2977 C CA . PHE A 1 367 ? 8.035 7.160 -20.605 1.00 74.69 367 PHE A CA 1
ATOM 2978 C C . PHE A 1 367 ? 7.918 6.155 -19.448 1.00 74.69 367 PHE A C 1
ATOM 2980 O O . PHE A 1 367 ? 7.127 6.341 -18.524 1.00 74.69 367 PHE A O 1
ATOM 2987 N N . ALA A 1 368 ? 8.726 5.096 -19.455 1.00 77.00 368 ALA A N 1
ATOM 2988 C CA . ALA A 1 368 ? 8.611 4.023 -18.474 1.00 77.00 368 ALA A CA 1
ATOM 2989 C C . ALA A 1 368 ? 9.058 4.445 -17.075 1.00 77.00 368 ALA A C 1
ATOM 2991 O O . ALA A 1 368 ? 8.476 4.010 -16.084 1.00 77.00 368 ALA A O 1
ATOM 2992 N N . LEU A 1 369 ? 10.050 5.332 -16.985 1.00 75.38 369 LEU A N 1
ATOM 2993 C CA . LEU A 1 369 ? 10.577 5.821 -15.713 1.00 75.38 369 LEU A CA 1
ATOM 2994 C C . LEU A 1 369 ? 9.479 6.465 -14.850 1.00 75.38 369 LEU A C 1
ATOM 2996 O O . LEU A 1 369 ? 9.242 5.970 -13.741 1.00 75.38 369 LEU A O 1
ATOM 3000 N N . PRO A 1 370 ? 8.783 7.532 -15.305 1.00 76.56 370 PRO A N 1
ATOM 3001 C CA . PRO A 1 370 ? 7.741 8.172 -14.514 1.00 76.56 370 PRO A CA 1
ATOM 3002 C C . PRO A 1 370 ? 6.597 7.221 -14.213 1.00 76.56 370 PRO A C 1
ATOM 3004 O O . PRO A 1 370 ? 6.085 7.252 -13.098 1.00 76.56 370 PRO A O 1
ATOM 3007 N N . VAL A 1 371 ? 6.248 6.318 -15.131 1.00 83.44 371 VAL A N 1
ATOM 3008 C CA . VAL A 1 371 ? 5.213 5.313 -14.874 1.00 83.44 371 VAL A CA 1
ATOM 3009 C C . VAL A 1 371 ? 5.631 4.382 -13.733 1.00 83.44 371 VAL A C 1
ATOM 3011 O O . VAL A 1 371 ? 4.856 4.199 -12.796 1.00 83.44 371 VAL A O 1
ATOM 3014 N N . ILE A 1 372 ? 6.858 3.849 -13.741 1.00 83.62 372 ILE A N 1
ATOM 3015 C CA . ILE A 1 372 ? 7.388 2.991 -12.668 1.00 83.62 372 ILE A CA 1
ATOM 3016 C C . ILE A 1 372 ? 7.377 3.743 -11.333 1.00 83.62 372 ILE A C 1
ATOM 3018 O O . ILE A 1 372 ? 6.858 3.229 -10.343 1.00 83.62 372 ILE A O 1
ATOM 3022 N N . SER A 1 373 ? 7.891 4.974 -11.305 1.00 79.00 373 SER A N 1
ATOM 3023 C CA . SER A 1 373 ? 7.963 5.793 -10.088 1.00 79.00 373 SER A CA 1
ATOM 3024 C C . SER A 1 373 ? 6.578 6.131 -9.523 1.00 79.00 373 SER A C 1
ATOM 3026 O O . SER A 1 373 ? 6.314 5.907 -8.337 1.00 79.00 373 SER A O 1
ATOM 3028 N N . LEU A 1 374 ? 5.655 6.594 -10.374 1.00 83.25 374 LEU A N 1
ATOM 3029 C CA . LEU A 1 374 ? 4.275 6.897 -9.987 1.00 83.25 374 LEU A CA 1
ATOM 3030 C C . LEU A 1 374 ? 3.548 5.648 -9.489 1.00 83.25 374 LEU A C 1
ATOM 3032 O O . LEU A 1 374 ? 2.846 5.716 -8.481 1.00 83.25 374 LEU A O 1
ATOM 3036 N N . THR A 1 375 ? 3.757 4.503 -10.141 1.00 85.00 375 THR A N 1
ATOM 3037 C CA . THR A 1 375 ? 3.120 3.240 -9.750 1.00 85.00 375 THR A CA 1
ATOM 3038 C C . THR A 1 375 ? 3.639 2.748 -8.396 1.00 85.00 375 THR A C 1
ATOM 3040 O O . THR A 1 375 ? 2.836 2.403 -7.528 1.00 85.00 375 THR A O 1
ATOM 3043 N N . ILE A 1 376 ? 4.958 2.776 -8.159 1.00 84.25 376 ILE A N 1
ATOM 3044 C CA . ILE A 1 376 ? 5.539 2.428 -6.850 1.00 84.25 376 ILE A CA 1
ATOM 3045 C C . ILE A 1 376 ? 4.993 3.362 -5.764 1.00 84.25 376 ILE A C 1
ATOM 3047 O O . ILE A 1 376 ? 4.548 2.889 -4.720 1.00 84.25 376 ILE A O 1
ATOM 3051 N N . SER A 1 377 ? 4.976 4.676 -6.014 1.00 82.25 377 SER A N 1
ATOM 3052 C CA . SER A 1 377 ? 4.461 5.681 -5.073 1.00 82.25 377 SER A CA 1
ATOM 3053 C C . SER A 1 377 ? 2.978 5.466 -4.745 1.00 82.25 377 SER A C 1
ATOM 3055 O O . SER A 1 377 ? 2.578 5.510 -3.578 1.00 82.25 377 SER A O 1
ATOM 3057 N N . TYR A 1 378 ? 2.165 5.164 -5.760 1.00 84.88 378 TYR A N 1
ATOM 3058 C CA . TYR A 1 378 ? 0.748 4.847 -5.603 1.00 84.88 378 TYR A CA 1
ATOM 3059 C C . TYR A 1 378 ? 0.531 3.635 -4.690 1.00 84.88 378 TYR A C 1
ATOM 3061 O O . TYR A 1 378 ? -0.231 3.719 -3.724 1.00 84.88 378 TYR A O 1
ATOM 3069 N N . PHE A 1 379 ? 1.218 2.519 -4.955 1.00 83.62 379 PHE A N 1
ATOM 3070 C CA . PHE A 1 379 ? 1.066 1.312 -4.143 1.00 83.62 379 PHE A CA 1
ATOM 3071 C C . PHE A 1 379 ? 1.664 1.468 -2.746 1.00 83.62 379 PHE A C 1
ATOM 3073 O O . PHE A 1 379 ? 1.043 1.018 -1.786 1.00 83.62 379 PHE A O 1
ATOM 3080 N N . TYR A 1 380 ? 2.793 2.168 -2.610 1.00 82.06 380 TYR A N 1
ATOM 3081 C CA . TYR A 1 380 ? 3.417 2.478 -1.323 1.00 82.06 380 TYR A CA 1
ATOM 3082 C C . TYR A 1 380 ? 2.453 3.212 -0.383 1.00 82.06 380 TYR A C 1
ATOM 3084 O O . TYR A 1 380 ? 2.279 2.804 0.764 1.00 82.06 380 TYR A O 1
ATOM 3092 N N . ARG A 1 381 ? 1.763 4.250 -0.880 1.00 79.62 381 ARG A N 1
ATOM 3093 C CA . ARG A 1 381 ? 0.768 5.007 -0.097 1.00 79.62 381 ARG A CA 1
ATOM 3094 C C . ARG A 1 381 ? -0.445 4.173 0.309 1.00 79.62 381 ARG A C 1
ATOM 3096 O O . ARG A 1 381 ? -1.108 4.509 1.283 1.00 79.62 381 ARG A O 1
ATOM 3103 N N . LYS A 1 382 ? -0.751 3.109 -0.434 1.00 78.62 382 LYS A N 1
ATOM 3104 C CA . LYS A 1 382 ? -1.886 2.222 -0.164 1.00 78.62 382 LYS A CA 1
ATOM 3105 C C . LYS A 1 382 ? -1.560 1.048 0.760 1.00 78.62 382 LYS A C 1
ATOM 3107 O O . LYS A 1 382 ? -2.471 0.264 1.030 1.00 78.62 382 LYS A O 1
ATOM 3112 N N . ILE A 1 383 ? -0.312 0.873 1.199 1.00 78.75 383 ILE A N 1
ATOM 3113 C CA . ILE A 1 383 ? 0.038 -0.162 2.182 1.00 78.75 383 ILE A CA 1
ATOM 3114 C C . ILE A 1 383 ? -0.633 0.196 3.509 1.00 78.75 383 ILE A C 1
ATOM 3116 O O . ILE A 1 383 ? -0.350 1.246 4.083 1.00 78.75 383 ILE A O 1
ATOM 3120 N N . SER A 1 384 ? -1.537 -0.670 3.969 1.00 75.62 384 SER A N 1
ATOM 3121 C CA . SER A 1 384 ? -2.267 -0.483 5.220 1.00 75.62 384 SER A CA 1
ATOM 3122 C C . SER A 1 384 ? -1.398 -0.804 6.438 1.00 75.62 384 SER A C 1
ATOM 3124 O O . SER A 1 384 ? -0.408 -1.533 6.361 1.00 75.62 384 SER A O 1
ATOM 3126 N N . HIS A 1 385 ? -1.819 -0.290 7.592 1.00 78.06 385 HIS A N 1
ATOM 3127 C CA . HIS A 1 385 ? -1.351 -0.725 8.906 1.00 78.06 385 HIS A CA 1
ATOM 3128 C C . HIS A 1 385 ? -1.849 -2.147 9.256 1.00 78.06 385 HIS A C 1
ATOM 3130 O O . HIS A 1 385 ? -1.265 -2.817 10.115 1.00 78.06 385 HIS A O 1
ATOM 3136 N N . LEU A 1 386 ? -2.882 -2.626 8.551 1.00 79.94 386 LEU A N 1
ATOM 3137 C CA . LEU A 1 386 ? -3.426 -3.978 8.637 1.00 79.94 386 LEU A CA 1
ATOM 3138 C C . LEU A 1 386 ? -2.574 -4.978 7.843 1.00 79.94 386 LEU A C 1
ATOM 3140 O O . LEU A 1 386 ? -2.125 -4.714 6.726 1.00 79.94 386 LEU A O 1
ATOM 3144 N N . THR A 1 387 ? -2.402 -6.174 8.397 1.00 84.69 387 THR A N 1
ATOM 3145 C CA . THR A 1 387 ? -1.816 -7.314 7.678 1.00 84.69 387 THR A CA 1
ATOM 3146 C C . THR A 1 387 ? -2.825 -7.908 6.688 1.00 84.69 387 THR A C 1
ATOM 3148 O O . THR A 1 387 ? -3.994 -7.524 6.659 1.00 84.69 387 THR A O 1
ATOM 3151 N N . GLY A 1 388 ? -2.432 -8.926 5.913 1.00 81.19 388 GLY A N 1
ATOM 3152 C CA . GLY A 1 388 ? -3.389 -9.690 5.100 1.00 81.19 388 GLY A CA 1
ATOM 3153 C C . GLY A 1 388 ? -4.536 -10.305 5.921 1.00 81.19 388 GLY A C 1
ATOM 3154 O O . GLY A 1 388 ? -5.685 -10.288 5.479 1.00 81.19 388 GLY A O 1
ATOM 3155 N N . LYS A 1 389 ? -4.253 -10.780 7.145 1.00 85.19 389 LYS A N 1
ATOM 3156 C CA . LYS A 1 389 ? -5.279 -11.269 8.082 1.00 85.19 389 LYS A CA 1
ATOM 3157 C C . LYS A 1 389 ? -6.151 -10.119 8.584 1.00 85.19 389 LYS A C 1
ATOM 3159 O O . LYS A 1 389 ? -7.369 -10.255 8.598 1.00 85.19 389 LYS A O 1
ATOM 3164 N N . GLY A 1 390 ? -5.549 -8.976 8.914 1.00 85.25 390 GLY A N 1
ATOM 3165 C CA . GLY A 1 390 ? -6.292 -7.795 9.348 1.00 85.25 390 GLY A CA 1
ATOM 3166 C C . GLY A 1 390 ? -7.206 -7.216 8.274 1.00 85.25 390 GLY A C 1
ATOM 3167 O O . GLY A 1 390 ? -8.338 -6.862 8.575 1.00 85.25 390 GLY A O 1
ATOM 3168 N N . LEU A 1 391 ? -6.785 -7.208 7.007 1.00 85.12 391 LEU A N 1
ATOM 3169 C CA . LEU A 1 391 ? -7.653 -6.825 5.891 1.00 85.12 391 LEU A CA 1
ATOM 3170 C C . LEU A 1 391 ? -8.823 -7.793 5.699 1.00 85.12 391 LEU A C 1
ATOM 3172 O O . LEU A 1 391 ? -9.918 -7.356 5.351 1.00 85.12 391 LEU A O 1
ATOM 3176 N N . LYS A 1 392 ? -8.612 -9.098 5.919 1.00 87.19 392 LYS A N 1
ATOM 3177 C CA . LYS A 1 392 ? -9.698 -10.086 5.887 1.00 87.19 392 LYS A CA 1
ATOM 3178 C C . LYS A 1 392 ? -10.718 -9.785 6.984 1.00 87.19 392 LYS A C 1
ATOM 3180 O O . LYS A 1 392 ? -11.899 -9.663 6.688 1.00 87.19 392 LYS A O 1
ATOM 3185 N N . THR A 1 393 ? -10.254 -9.578 8.211 1.00 88.62 393 THR A N 1
ATOM 3186 C CA . THR A 1 393 ? -11.088 -9.162 9.341 1.00 88.62 393 THR A CA 1
ATOM 3187 C C . THR A 1 393 ? -11.830 -7.854 9.070 1.00 88.62 393 THR A C 1
ATOM 3189 O O . THR A 1 393 ? -13.030 -7.769 9.296 1.00 88.62 393 THR A O 1
ATOM 3192 N N . TYR A 1 394 ? -11.141 -6.839 8.551 1.00 86.94 394 TYR A N 1
ATOM 3193 C CA . TYR A 1 394 ? -11.740 -5.554 8.200 1.00 86.94 394 TYR A CA 1
ATOM 3194 C C . TYR A 1 394 ? -12.839 -5.723 7.141 1.00 86.94 394 TYR A C 1
ATOM 3196 O O . TYR A 1 394 ? -13.925 -5.163 7.261 1.00 86.94 394 TYR A O 1
ATOM 3204 N N . LYS A 1 395 ? -12.602 -6.571 6.132 1.00 87.62 395 LYS A N 1
ATOM 3205 C CA . LYS A 1 395 ? -13.607 -6.930 5.125 1.00 87.62 395 LYS A CA 1
ATOM 3206 C C . LYS A 1 395 ? -14.812 -7.653 5.737 1.00 87.62 395 LYS A C 1
ATOM 3208 O O . LYS A 1 395 ? -15.937 -7.390 5.328 1.00 87.62 395 LYS A O 1
ATOM 3213 N N . GLU A 1 396 ? -14.590 -8.549 6.696 1.00 89.31 396 GLU A N 1
ATOM 3214 C CA . GLU A 1 396 ? -15.662 -9.233 7.428 1.00 89.31 396 GLU A CA 1
ATOM 3215 C C . GLU A 1 396 ? -16.493 -8.252 8.269 1.00 89.31 396 GLU A C 1
ATOM 3217 O O . GLU A 1 396 ? -17.719 -8.322 8.229 1.00 89.31 396 GLU A O 1
ATOM 3222 N N . LEU A 1 397 ? -15.846 -7.295 8.945 1.00 87.94 397 LEU A N 1
ATOM 3223 C CA . LEU A 1 397 ? -16.516 -6.220 9.685 1.00 87.94 397 LEU A CA 1
ATOM 3224 C C . LEU A 1 397 ? -17.375 -5.347 8.770 1.00 87.94 397 LEU A C 1
ATOM 3226 O O . LEU A 1 397 ? -18.512 -5.047 9.117 1.00 87.94 397 LEU A O 1
ATOM 3230 N N . LEU A 1 398 ? -16.869 -4.976 7.591 1.00 87.12 398 LEU A N 1
ATOM 3231 C CA . LEU A 1 398 ? -17.647 -4.213 6.612 1.00 87.12 398 LEU A CA 1
ATOM 3232 C C . LEU A 1 398 ? -18.824 -5.015 6.044 1.00 87.12 398 LEU A C 1
ATOM 3234 O O . LEU A 1 398 ? -19.905 -4.466 5.866 1.00 87.12 398 LEU A O 1
ATOM 3238 N N . GLY A 1 399 ? -18.640 -6.311 5.785 1.00 86.75 399 GLY A N 1
ATOM 3239 C CA . GLY A 1 399 ? -19.727 -7.182 5.333 1.00 86.75 399 GLY A CA 1
ATOM 3240 C C . GLY A 1 399 ? -20.834 -7.324 6.373 1.00 86.75 399 GLY A C 1
ATOM 3241 O O . GLY A 1 399 ? -22.014 -7.344 6.021 1.00 86.75 399 GLY A O 1
ATOM 3242 N N . TYR A 1 400 ? -20.453 -7.382 7.648 1.00 85.81 400 TYR A N 1
ATOM 3243 C CA . TYR A 1 400 ? -21.391 -7.393 8.761 1.00 85.81 400 TYR A CA 1
ATOM 3244 C C . TYR A 1 400 ? -22.073 -6.036 8.954 1.00 85.81 400 TYR A C 1
ATOM 3246 O O . TYR A 1 400 ? -23.287 -5.979 9.112 1.00 85.81 400 TYR A O 1
ATOM 3254 N N . LYS A 1 401 ? -21.333 -4.928 8.829 1.00 83.31 401 LYS A N 1
ATOM 3255 C CA . LYS A 1 401 ? -21.909 -3.578 8.802 1.00 83.31 401 LYS A CA 1
ATOM 3256 C C . LYS A 1 401 ? -23.002 -3.456 7.739 1.00 83.31 401 LYS A C 1
ATOM 3258 O O . LYS A 1 401 ? -24.096 -3.000 8.051 1.00 83.31 401 LYS A O 1
ATOM 3263 N N . GLU A 1 402 ? -22.731 -3.921 6.520 1.00 82.00 402 GLU A N 1
ATOM 3264 C CA . GLU A 1 402 ? -23.697 -3.894 5.417 1.00 82.00 402 GLU A CA 1
ATOM 3265 C C . GLU A 1 402 ? -24.966 -4.694 5.748 1.00 82.00 402 GLU A C 1
ATOM 3267 O O . GLU A 1 402 ? -26.075 -4.262 5.437 1.00 82.00 402 GLU A O 1
ATOM 3272 N N . PHE A 1 403 ? -24.822 -5.851 6.404 1.00 81.38 403 PHE A N 1
ATOM 3273 C CA . PHE A 1 403 ? -25.960 -6.635 6.883 1.00 81.38 403 PHE A CA 1
ATOM 3274 C C . PHE A 1 403 ? -26.781 -5.854 7.908 1.00 81.38 403 PHE A C 1
ATOM 3276 O O . PHE A 1 403 ? -27.988 -5.696 7.726 1.00 81.38 403 PHE A O 1
ATOM 3283 N N . VAL A 1 404 ? -26.145 -5.330 8.957 1.00 77.25 404 VAL A N 1
ATOM 3284 C CA . VAL A 1 404 ? -26.849 -4.615 10.029 1.00 77.25 404 VAL A CA 1
ATOM 3285 C C . VAL A 1 404 ? -27.536 -3.348 9.486 1.00 77.25 404 VAL A C 1
ATOM 3287 O O . VAL A 1 404 ? -28.660 -3.046 9.881 1.00 77.25 404 VAL A O 1
ATOM 3290 N N . GLU A 1 405 ? -26.923 -2.638 8.534 1.00 74.50 405 GLU A N 1
ATOM 3291 C CA . GLU A 1 405 ? -27.509 -1.446 7.901 1.00 74.50 405 GLU A CA 1
ATOM 3292 C C . GLU A 1 405 ? -28.691 -1.765 6.974 1.00 74.50 405 GLU A C 1
ATOM 3294 O O . GLU A 1 405 ? -29.690 -1.038 6.970 1.00 74.50 405 GLU A O 1
ATOM 3299 N N . ARG A 1 406 ? -28.594 -2.841 6.181 1.00 72.81 406 ARG A N 1
ATOM 3300 C CA . ARG A 1 406 ? -29.635 -3.224 5.212 1.00 72.81 406 ARG A CA 1
ATOM 3301 C C . ARG A 1 406 ? -30.800 -3.977 5.827 1.00 72.81 406 ARG A C 1
ATOM 3303 O O . ARG A 1 406 ? -31.881 -3.989 5.240 1.00 72.81 406 ARG A O 1
ATOM 3310 N N . THR A 1 407 ? -30.599 -4.639 6.959 1.00 68.19 407 THR A N 1
ATOM 3311 C CA . THR A 1 407 ? -31.657 -5.457 7.545 1.00 68.19 407 THR A CA 1
ATOM 3312 C C . THR A 1 407 ? -32.740 -4.552 8.126 1.00 68.19 407 THR A C 1
ATOM 3314 O O . THR A 1 407 ? -32.502 -3.711 8.992 1.00 68.19 407 THR A O 1
ATOM 3317 N N . GLU A 1 408 ? -33.966 -4.700 7.628 1.00 63.84 408 GLU A N 1
ATOM 3318 C CA . GLU A 1 408 ? -35.126 -4.027 8.200 1.00 63.84 408 GLU A CA 1
ATOM 3319 C C . GLU A 1 408 ? -35.335 -4.507 9.642 1.00 63.84 408 GLU A C 1
ATOM 3321 O O . GLU A 1 408 ? -35.340 -5.711 9.899 1.00 63.84 408 GLU A O 1
ATOM 3326 N N . LEU A 1 409 ? -35.530 -3.568 10.576 1.00 60.88 409 LEU A N 1
ATOM 3327 C CA . LEU A 1 409 ? -35.719 -3.832 12.010 1.00 60.88 409 LEU A CA 1
ATOM 3328 C C . LEU A 1 409 ? -36.619 -5.042 12.321 1.00 60.88 409 LEU A C 1
ATOM 3330 O O . LEU A 1 409 ? -36.209 -5.835 13.156 1.00 60.88 409 LEU A O 1
ATOM 3334 N N . PRO A 1 410 ? -37.782 -5.250 11.664 1.00 57.84 410 PRO A N 1
ATOM 3335 C CA . PRO A 1 410 ? -38.643 -6.402 11.952 1.00 57.84 410 PRO A CA 1
ATOM 3336 C C . PRO A 1 410 ? -38.036 -7.749 11.534 1.00 57.84 410 PRO A C 1
ATOM 3338 O O . PRO A 1 410 ? -38.268 -8.765 12.181 1.00 57.84 410 PRO A O 1
ATOM 3341 N N . ARG A 1 411 ? -37.249 -7.777 10.453 1.00 59.53 411 ARG A N 1
ATOM 3342 C CA . ARG A 1 411 ? -36.579 -8.990 9.964 1.00 59.53 411 ARG A CA 1
ATOM 3343 C C . ARG A 1 411 ? -35.342 -9.311 10.792 1.00 59.53 411 ARG A C 1
ATOM 3345 O O . ARG A 1 411 ? -35.079 -10.482 11.039 1.00 59.53 411 ARG A O 1
ATOM 3352 N N . LEU A 1 412 ? -34.631 -8.277 11.243 1.00 62.19 412 LEU A N 1
ATOM 3353 C CA . LEU A 1 412 ? -33.564 -8.414 12.226 1.00 62.19 412 LEU A CA 1
ATOM 3354 C C . LEU A 1 412 ? -34.153 -8.982 13.524 1.00 62.19 412 LEU A C 1
ATOM 3356 O O . LEU A 1 412 ? -33.705 -10.017 13.978 1.00 62.19 412 LEU A O 1
ATOM 3360 N N . GLU A 1 413 ? -35.227 -8.385 14.043 1.00 58.56 413 GLU A N 1
ATOM 3361 C CA . GLU A 1 413 ? -35.942 -8.824 15.248 1.00 58.56 413 GLU A CA 1
ATOM 3362 C C . GLU A 1 413 ? -36.430 -10.282 15.152 1.00 58.56 413 GLU A C 1
ATOM 3364 O O . GLU A 1 413 ? -36.307 -11.018 16.123 1.00 58.56 413 GLU A O 1
ATOM 3369 N N . HIS A 1 414 ? -36.901 -10.737 13.981 1.00 64.12 414 HIS A N 1
ATOM 3370 C CA . HIS A 1 414 ? -37.315 -12.130 13.777 1.00 64.12 414 HIS A CA 1
ATOM 3371 C C . HIS A 1 414 ? -36.133 -13.112 13.691 1.00 64.12 414 HIS A C 1
ATOM 3373 O O . HIS A 1 414 ? -36.147 -14.108 14.403 1.00 64.12 414 HIS A O 1
ATOM 3379 N N . LEU A 1 415 ? -35.092 -12.803 12.902 1.00 60.59 415 LEU A N 1
ATOM 3380 C CA . LEU A 1 415 ? -33.862 -13.617 12.807 1.00 60.59 415 LEU A CA 1
ATOM 3381 C C . LEU A 1 415 ? -33.119 -13.714 14.148 1.00 60.59 415 LEU A C 1
ATOM 3383 O O . LEU A 1 415 ? -32.472 -14.712 14.443 1.00 60.59 415 LEU A O 1
ATOM 3387 N N . LEU A 1 416 ? -33.218 -12.661 14.953 1.00 56.84 416 LEU A N 1
ATOM 3388 C CA . LEU A 1 416 ? -32.628 -12.559 16.279 1.00 56.84 416 LEU A CA 1
ATOM 3389 C C . LEU A 1 416 ? -33.464 -13.280 17.352 1.00 56.84 416 LEU A C 1
ATOM 3391 O O . LEU A 1 416 ? -32.909 -13.726 18.350 1.00 56.84 416 LEU A O 1
ATOM 3395 N N . LYS A 1 417 ? -34.777 -13.455 17.145 1.00 61.03 417 LYS A N 1
ATOM 3396 C CA . LYS A 1 417 ? -35.667 -14.194 18.060 1.00 61.03 417 LYS A CA 1
ATOM 3397 C C . LYS A 1 417 ? -35.364 -15.694 18.100 1.00 61.03 417 LYS A C 1
ATOM 3399 O O . LYS A 1 417 ? -35.550 -16.315 19.142 1.00 61.03 417 LYS A O 1
ATOM 3404 N N . ASP A 1 418 ? -34.886 -16.242 16.986 1.00 64.56 418 ASP A N 1
ATOM 3405 C CA . ASP A 1 418 ? -34.509 -17.653 16.863 1.00 64.56 418 ASP A CA 1
ATOM 3406 C C . ASP A 1 418 ? -33.140 -17.951 17.513 1.00 64.56 418 ASP A C 1
ATOM 3408 O O . ASP A 1 418 ? -32.867 -19.097 17.866 1.00 64.56 418 ASP A O 1
ATOM 3412 N N . HIS A 1 419 ? -32.312 -16.919 17.738 1.00 60.25 419 HIS A N 1
ATOM 3413 C CA . HIS A 1 419 ? -30.989 -17.022 18.358 1.00 60.25 419 HIS A CA 1
ATOM 3414 C C . HIS A 1 419 ? -30.721 -15.868 19.355 1.00 60.25 419 HIS A C 1
ATOM 3416 O O . HIS A 1 419 ? -30.101 -14.859 18.993 1.00 60.25 419 HIS A O 1
ATOM 3422 N N . PRO A 1 420 ? -31.166 -15.986 20.622 1.00 60.22 420 PRO A N 1
ATOM 3423 C CA . PRO A 1 420 ? -31.147 -14.886 21.588 1.00 60.22 420 PRO A CA 1
ATOM 3424 C C . PRO A 1 420 ? -29.737 -14.352 21.903 1.00 60.22 420 PRO A C 1
ATOM 3426 O O . PRO A 1 420 ? -29.574 -13.154 22.137 1.00 60.22 420 PRO A O 1
ATOM 3429 N N . GLU A 1 421 ? -28.692 -15.185 21.825 1.00 61.97 421 GLU A N 1
ATOM 3430 C CA . GLU A 1 421 ? -27.309 -14.721 22.017 1.00 61.97 421 GLU A CA 1
ATOM 3431 C C . GLU A 1 421 ? -26.816 -13.764 20.910 1.00 61.97 421 GLU A C 1
ATOM 3433 O O . GLU A 1 421 ? -25.922 -12.941 21.131 1.00 61.97 421 GLU A O 1
ATOM 3438 N N . HIS A 1 422 ? -27.417 -13.814 19.716 1.00 62.62 422 HIS A N 1
ATOM 3439 C CA . HIS A 1 422 ? -27.036 -12.949 18.602 1.00 62.62 422 HIS A CA 1
ATOM 3440 C C . HIS A 1 422 ? -27.648 -11.547 18.717 1.00 62.62 422 HIS A C 1
ATOM 3442 O O . HIS A 1 422 ? -27.112 -10.619 18.105 1.00 62.62 422 HIS A O 1
ATOM 3448 N N . ILE A 1 423 ? -28.718 -11.351 19.505 1.00 62.88 423 ILE A N 1
ATOM 3449 C CA . ILE A 1 423 ? -29.392 -10.044 19.647 1.00 62.88 423 ILE A CA 1
ATOM 3450 C C . ILE A 1 423 ? -28.459 -9.043 20.312 1.00 62.88 423 ILE A C 1
ATOM 3452 O O . ILE A 1 423 ? -28.193 -7.968 19.773 1.00 62.88 423 ILE A O 1
ATOM 3456 N N . GLU A 1 424 ? -27.942 -9.416 21.478 1.00 63.72 424 GLU A N 1
ATOM 3457 C CA . GLU A 1 424 ? -27.142 -8.536 22.326 1.00 63.72 424 GLU A CA 1
ATOM 3458 C C . GLU A 1 424 ? -25.812 -8.192 21.655 1.00 63.72 424 GLU A C 1
ATOM 3460 O O . GLU A 1 424 ? -25.371 -7.036 21.652 1.00 63.72 424 GLU A O 1
ATOM 3465 N N . LYS A 1 425 ? -25.220 -9.176 20.968 1.00 67.81 425 LYS A N 1
ATOM 3466 C CA . LYS A 1 425 ? -24.021 -8.974 20.157 1.00 67.81 425 LYS A CA 1
ATOM 3467 C C . LYS A 1 425 ? -24.308 -8.043 18.975 1.00 67.81 425 LYS A C 1
ATOM 3469 O O . LYS A 1 425 ? -23.580 -7.073 18.774 1.00 67.81 425 LYS A O 1
ATOM 3474 N N . SER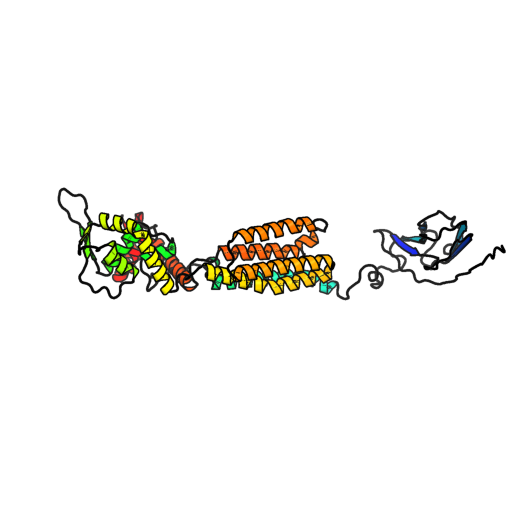 A 1 426 ? -25.389 -8.265 18.226 1.00 69.62 426 SER A N 1
ATOM 3475 C CA . SER A 1 426 ? -25.775 -7.413 17.088 1.00 69.62 426 SER A CA 1
ATOM 3476 C C . SER A 1 426 ? -26.074 -5.975 17.497 1.00 69.62 426 SER A C 1
ATOM 3478 O O . SER A 1 426 ? -25.636 -5.048 16.816 1.00 69.62 426 SER A O 1
ATOM 3480 N N . LEU A 1 427 ? -26.746 -5.782 18.634 1.00 69.31 427 LEU A N 1
ATOM 3481 C CA . LEU A 1 427 ? -27.015 -4.470 19.217 1.00 69.31 427 LEU A CA 1
ATOM 3482 C C . LEU A 1 427 ? -25.715 -3.729 19.545 1.00 69.31 427 LEU A C 1
ATOM 3484 O O . LEU A 1 427 ? -25.554 -2.553 19.217 1.00 69.31 427 LEU A O 1
ATOM 3488 N N . SER A 1 428 ? -24.762 -4.431 20.147 1.00 73.31 428 SER A N 1
ATOM 3489 C CA . SER A 1 428 ? -23.487 -3.841 20.542 1.00 73.31 428 SER A CA 1
ATOM 3490 C C . SER A 1 428 ? -22.633 -3.451 19.325 1.00 73.31 428 SER A C 1
ATOM 3492 O O . SER A 1 428 ? -22.043 -2.372 19.303 1.00 73.31 428 SER A O 1
ATOM 3494 N N . TYR A 1 429 ? -22.635 -4.258 18.257 1.00 75.50 429 TYR A N 1
ATOM 3495 C CA . TYR A 1 429 ? -21.967 -3.915 16.991 1.00 75.50 429 TYR A CA 1
ATOM 3496 C C . TYR A 1 429 ? -22.668 -2.784 16.225 1.00 75.50 429 TYR A C 1
ATOM 3498 O O . TYR A 1 429 ? -22.001 -1.943 15.619 1.00 75.50 429 TYR A O 1
ATOM 3506 N N . ALA A 1 430 ? -24.000 -2.717 16.275 1.00 72.50 430 ALA A N 1
ATOM 3507 C CA . ALA A 1 430 ? -24.779 -1.637 15.670 1.00 72.50 430 ALA A CA 1
ATOM 3508 C C . ALA A 1 430 ? -24.400 -0.250 16.225 1.00 72.50 430 ALA A C 1
ATOM 3510 O O . ALA A 1 430 ? -24.455 0.746 15.499 1.00 72.50 430 ALA A O 1
ATOM 3511 N N . LEU A 1 431 ? -23.977 -0.182 17.493 1.00 70.62 431 LEU A N 1
ATOM 3512 C CA . LEU A 1 431 ? -23.495 1.049 18.124 1.00 70.62 431 LEU A CA 1
ATOM 3513 C C . LEU A 1 431 ? -22.148 1.524 17.560 1.00 70.62 431 LEU A C 1
ATOM 3515 O O . LEU A 1 431 ? -21.953 2.734 17.429 1.00 70.62 431 LEU A O 1
ATOM 3519 N N . ILE A 1 432 ? -21.258 0.601 17.183 1.00 72.50 432 ILE A N 1
ATOM 3520 C CA . ILE A 1 432 ? -19.946 0.917 16.589 1.00 72.50 432 ILE A CA 1
ATOM 3521 C C . ILE A 1 432 ? -20.095 1.444 15.161 1.00 72.50 432 ILE A C 1
ATOM 3523 O O . ILE A 1 432 ? -19.442 2.408 14.767 1.00 72.50 432 ILE A O 1
ATOM 3527 N N . PHE A 1 433 ? -20.995 0.863 14.364 1.00 73.44 433 PHE A N 1
ATOM 3528 C CA . PHE A 1 433 ? -21.126 1.214 12.946 1.00 73.44 433 PHE A CA 1
ATOM 3529 C C . PHE A 1 433 ? -21.760 2.589 12.660 1.00 73.44 433 PHE A C 1
ATOM 3531 O O . PHE A 1 433 ? -21.887 2.960 11.495 1.00 73.44 433 PHE A O 1
ATOM 3538 N N . THR A 1 434 ? -22.064 3.376 13.704 1.00 59.94 434 THR A N 1
ATOM 3539 C CA . THR A 1 434 ? -22.499 4.792 13.681 1.00 59.94 434 THR A CA 1
ATOM 3540 C C . THR A 1 434 ? -23.834 5.120 12.993 1.00 59.94 434 THR A C 1
ATOM 3542 O O . THR A 1 434 ? -24.349 6.222 13.185 1.00 59.94 434 THR A O 1
ATOM 3545 N N . THR A 1 435 ? -24.476 4.193 12.284 1.00 49.34 435 THR A N 1
ATOM 3546 C CA . THR A 1 435 ? -25.665 4.461 11.443 1.00 49.34 435 THR A CA 1
ATOM 3547 C C . THR A 1 435 ? -27.022 4.216 12.109 1.00 49.34 435 THR A C 1
ATOM 3549 O O . THR A 1 435 ? -28.059 4.512 11.518 1.00 49.34 435 THR A O 1
ATOM 3552 N N . ILE A 1 436 ? -27.066 3.710 13.345 1.00 48.38 436 ILE A N 1
ATOM 3553 C CA . ILE A 1 436 ? -28.293 3.076 13.864 1.00 48.38 436 ILE A CA 1
ATOM 3554 C C . ILE A 1 436 ? -28.985 3.868 14.992 1.00 48.38 436 ILE A C 1
ATOM 3556 O O . ILE A 1 436 ? -30.053 3.492 15.479 1.00 48.38 436 ILE A O 1
ATOM 3560 N N . LYS A 1 437 ? -28.474 5.056 15.340 1.00 43.94 437 LYS A N 1
ATOM 3561 C CA . LYS A 1 437 ? -29.027 5.867 16.441 1.00 43.94 437 LYS A CA 1
ATOM 3562 C C . LYS A 1 437 ? -30.515 6.218 16.266 1.00 43.94 437 LYS A C 1
ATOM 3564 O O . LYS A 1 437 ? -31.256 6.173 17.238 1.00 43.94 437 LYS A O 1
ATOM 3569 N N . HIS A 1 438 ? -30.972 6.525 15.049 1.00 39.16 438 HIS A N 1
ATOM 3570 C CA . HIS A 1 438 ? -32.363 6.952 14.824 1.00 39.16 438 HIS A CA 1
ATOM 3571 C C . HIS A 1 438 ? -33.369 5.799 14.673 1.00 39.16 438 HIS A C 1
ATOM 3573 O O . HIS A 1 438 ? -34.548 5.975 14.978 1.00 39.16 438 HIS A O 1
ATOM 3579 N N . LYS A 1 439 ? -32.921 4.618 14.228 1.00 38.53 439 LYS A N 1
ATOM 3580 C CA . LYS A 1 439 ? -33.802 3.465 13.981 1.00 38.53 439 LYS A CA 1
ATOM 3581 C C . LYS A 1 439 ? -34.004 2.596 15.231 1.00 38.53 439 LYS A C 1
ATOM 3583 O O . LYS A 1 439 ? -35.090 2.066 15.407 1.00 38.53 439 LYS A O 1
ATOM 3588 N N . PHE A 1 440 ? -32.989 2.463 16.091 1.00 38.28 440 PHE A N 1
ATOM 3589 C CA . PHE A 1 440 ? -33.070 1.605 17.284 1.00 38.28 440 PHE A CA 1
ATOM 3590 C C . PHE A 1 440 ? -33.617 2.319 18.529 1.00 38.28 440 PHE A C 1
ATOM 3592 O O . PHE A 1 440 ? -34.481 1.756 19.188 1.00 38.28 440 PHE A O 1
ATOM 3599 N N . MET A 1 441 ? -33.198 3.561 18.821 1.00 37.25 441 MET A N 1
ATOM 3600 C CA . MET A 1 441 ? -33.676 4.302 20.013 1.00 37.25 441 MET A CA 1
ATOM 3601 C C . MET A 1 441 ? -35.145 4.751 19.935 1.00 37.25 441 MET A C 1
ATOM 3603 O O . MET A 1 441 ? -35.676 5.290 20.896 1.00 37.25 441 MET A O 1
ATOM 3607 N N . SER A 1 442 ? -35.799 4.623 18.778 1.00 34.91 442 SER A N 1
ATOM 3608 C CA . SER A 1 442 ? -37.236 4.906 18.653 1.00 34.91 442 SER A CA 1
ATOM 3609 C C . SER A 1 442 ? -38.109 3.683 18.939 1.00 34.91 442 SER A C 1
ATOM 3611 O O . SER A 1 442 ? -39.329 3.819 18.998 1.00 34.91 442 SER A O 1
ATOM 3613 N N . LYS A 1 443 ? -37.505 2.496 19.093 1.00 35.28 443 LYS A N 1
ATOM 3614 C CA . LYS A 1 443 ? -38.213 1.213 19.196 1.00 35.28 443 LYS A CA 1
ATOM 3615 C C . LYS A 1 443 ? -37.938 0.448 20.503 1.00 35.28 443 LYS A C 1
ATOM 3617 O O . LYS A 1 443 ? -38.695 -0.468 20.805 1.00 35.28 443 LYS A O 1
ATOM 3622 N N . PHE A 1 444 ? -36.908 0.844 21.253 1.00 33.12 444 PHE A N 1
ATOM 3623 C CA . PHE A 1 444 ? -36.538 0.396 22.602 1.00 33.12 444 PHE A CA 1
ATOM 3624 C C . PHE A 1 444 ? -36.151 1.623 23.422 1.00 33.12 444 PHE A C 1
ATOM 3626 O O . PHE A 1 444 ? -36.381 1.594 24.650 1.00 33.12 444 PHE A O 1
#

pLDDT: mean 71.83, std 13.55, range [33.12, 92.44]

Radius of gyration: 42.78 Å; chains: 1; bounding box: 104×45×122 Å